Protein AF-A0A7S3CQJ9-F1 (afdb_monomer_lite)

Structure (mmCIF, N/CA/C/O backbone):
data_AF-A0A7S3CQJ9-F1
#
_entry.id   AF-A0A7S3CQJ9-F1
#
loop_
_atom_site.group_PDB
_atom_site.id
_atom_site.type_symbol
_atom_site.label_atom_id
_atom_site.label_alt_id
_atom_site.label_comp_id
_atom_site.label_asym_id
_atom_site.label_entity_id
_atom_site.label_seq_id
_atom_site.pdbx_PDB_ins_code
_atom_site.Cartn_x
_atom_site.Cartn_y
_atom_site.Cartn_z
_atom_site.occupancy
_atom_site.B_iso_or_equiv
_atom_site.auth_seq_id
_atom_site.auth_comp_id
_atom_site.auth_asym_id
_atom_site.auth_atom_id
_atom_site.pdbx_PDB_model_num
ATOM 1 N N . LEU A 1 1 ? -9.177 -58.853 -9.766 1.00 39.09 1 LEU A N 1
ATOM 2 C CA . LEU A 1 1 ? -8.709 -59.707 -10.882 1.00 39.09 1 LEU A CA 1
ATOM 3 C C . LEU A 1 1 ? -7.300 -59.225 -11.208 1.00 39.09 1 LEU A C 1
ATOM 5 O O . LEU A 1 1 ? -7.202 -58.125 -11.715 1.00 39.09 1 LEU A O 1
ATOM 9 N N . ALA A 1 2 ? -6.191 -59.852 -10.839 1.00 37.22 2 ALA A N 1
ATOM 10 C CA . ALA A 1 2 ? -5.912 -61.152 -10.242 1.00 37.22 2 ALA A CA 1
ATOM 11 C C . ALA A 1 2 ? -4.763 -60.995 -9.217 1.00 37.22 2 ALA A C 1
ATOM 13 O O . ALA A 1 2 ? -4.029 -60.011 -9.260 1.00 37.22 2 ALA A O 1
ATOM 14 N N . GLN A 1 3 ? -4.667 -61.937 -8.278 1.00 40.09 3 GLN A N 1
ATOM 15 C CA . GLN A 1 3 ? -3.580 -62.055 -7.303 1.00 40.09 3 GLN A CA 1
ATOM 16 C C . GLN A 1 3 ? -2.273 -62.418 -8.028 1.00 40.09 3 GLN A C 1
ATOM 18 O O . GLN A 1 3 ? -2.288 -63.311 -8.872 1.00 40.09 3 GLN A O 1
ATOM 23 N N . MET A 1 4 ? -1.173 -61.729 -7.712 1.00 39.00 4 MET A N 1
ATOM 24 C CA . MET A 1 4 ? 0.184 -62.132 -8.099 1.00 39.00 4 MET A CA 1
ATOM 25 C C . MET A 1 4 ? 0.877 -62.796 -6.906 1.00 39.00 4 MET A C 1
ATOM 27 O O . MET A 1 4 ? 0.751 -62.332 -5.773 1.00 39.00 4 MET A O 1
ATOM 31 N N . ASP A 1 5 ? 1.549 -63.900 -7.212 1.00 40.50 5 ASP A N 1
ATOM 32 C CA . ASP A 1 5 ? 2.279 -64.809 -6.327 1.00 40.50 5 ASP A CA 1
ATOM 33 C C . ASP A 1 5 ? 3.527 -64.129 -5.712 1.00 40.50 5 ASP A C 1
ATO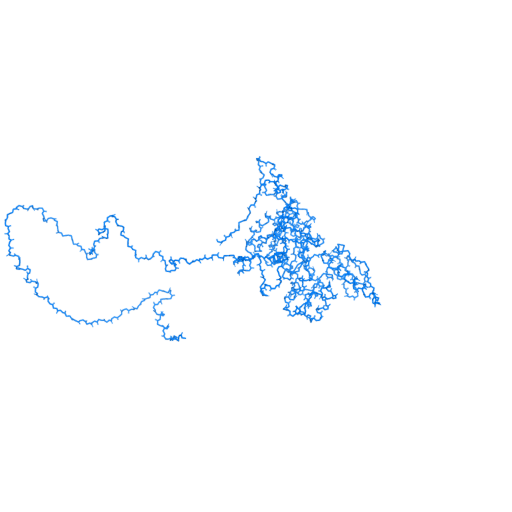M 35 O O . ASP A 1 5 ? 4.243 -63.455 -6.460 1.00 40.50 5 ASP A O 1
ATOM 39 N N . PRO A 1 6 ? 3.836 -64.274 -4.406 1.00 42.66 6 PRO A N 1
ATOM 40 C CA . PRO A 1 6 ? 4.959 -63.575 -3.764 1.00 42.66 6 PRO A CA 1
ATOM 41 C C . PRO A 1 6 ? 6.343 -64.184 -4.051 1.00 42.66 6 PRO A C 1
ATOM 43 O O . PRO A 1 6 ? 7.351 -63.527 -3.808 1.00 42.66 6 PRO A O 1
ATOM 46 N N . ASP A 1 7 ? 6.414 -65.402 -4.593 1.00 41.53 7 ASP A N 1
ATOM 47 C CA . ASP A 1 7 ? 7.659 -66.188 -4.672 1.00 41.53 7 ASP A CA 1
ATOM 48 C C . ASP A 1 7 ? 8.517 -65.916 -5.924 1.00 41.53 7 ASP A C 1
ATOM 50 O O . ASP A 1 7 ? 9.510 -66.595 -6.161 1.00 41.53 7 ASP A O 1
ATOM 54 N N . ARG A 1 8 ? 8.178 -64.907 -6.739 1.00 40.75 8 ARG A N 1
ATOM 55 C CA . ARG A 1 8 ? 8.947 -64.543 -7.951 1.00 40.75 8 ARG A CA 1
ATOM 56 C C . ARG A 1 8 ? 9.880 -63.341 -7.796 1.00 40.75 8 ARG A C 1
ATOM 58 O O . ARG A 1 8 ? 10.534 -62.966 -8.765 1.00 40.75 8 ARG A O 1
ATOM 65 N N . ALA A 1 9 ? 9.919 -62.724 -6.616 1.00 42.19 9 ALA A N 1
ATOM 66 C CA . ALA A 1 9 ? 10.703 -61.513 -6.370 1.00 42.19 9 ALA A CA 1
ATOM 67 C C . ALA A 1 9 ? 12.127 -61.780 -5.844 1.00 42.19 9 ALA A C 1
ATOM 69 O O . ALA A 1 9 ? 12.926 -60.852 -5.821 1.00 42.19 9 ALA A O 1
ATOM 70 N N . ALA A 1 10 ? 12.455 -63.012 -5.436 1.00 41.91 10 ALA A N 1
ATOM 71 C CA . ALA A 1 10 ? 13.732 -63.316 -4.781 1.00 41.91 10 ALA A CA 1
ATOM 72 C C . ALA A 1 10 ? 14.891 -63.647 -5.748 1.00 41.91 10 ALA A C 1
ATOM 74 O O . ALA A 1 10 ? 16.041 -63.427 -5.395 1.00 41.91 10 ALA A O 1
ATOM 75 N N . ASP A 1 11 ? 14.613 -64.091 -6.979 1.00 42.75 11 ASP A N 1
ATOM 76 C CA . ASP A 1 11 ? 15.654 -64.596 -7.901 1.00 42.75 11 ASP A CA 1
ATOM 77 C C . ASP A 1 11 ? 16.227 -63.529 -8.863 1.00 42.75 11 ASP A C 1
ATOM 79 O O . ASP A 1 11 ? 17.001 -63.850 -9.764 1.00 42.75 11 ASP A O 1
ATOM 83 N N . GLN A 1 12 ? 15.836 -62.254 -8.730 1.00 45.59 12 GLN A N 1
ATOM 84 C CA . GLN A 1 12 ? 16.296 -61.176 -9.627 1.00 45.59 12 GLN A CA 1
ATOM 85 C C . GLN A 1 12 ? 17.434 -60.318 -9.051 1.00 45.59 12 GLN A C 1
ATOM 87 O O . GLN A 1 12 ? 18.072 -59.594 -9.815 1.00 45.59 12 GLN A O 1
ATOM 92 N N . GLU A 1 13 ? 17.718 -60.405 -7.747 1.00 50.12 13 GLU A N 1
ATOM 93 C CA . GLU A 1 13 ? 18.765 -59.596 -7.099 1.00 50.12 13 GLU A CA 1
ATOM 94 C C . GLU A 1 13 ? 20.190 -60.149 -7.300 1.00 50.12 13 GLU A C 1
ATOM 96 O O . GLU A 1 13 ? 21.144 -59.395 -7.165 1.00 50.12 13 GLU A O 1
ATOM 101 N N . GLU A 1 14 ? 20.370 -61.416 -7.695 1.00 54.06 14 GLU A N 1
ATOM 102 C CA . GLU A 1 14 ? 21.711 -62.013 -7.884 1.00 54.06 14 GLU A CA 1
ATOM 103 C C . GLU A 1 14 ? 22.323 -61.783 -9.280 1.00 54.06 14 GLU A C 1
ATOM 105 O O . GLU A 1 14 ? 23.487 -62.098 -9.513 1.00 54.06 14 GLU A O 1
ATOM 110 N N . LEU A 1 15 ? 21.563 -61.221 -10.224 1.00 52.62 15 LEU A N 1
ATOM 111 C CA . LEU A 1 15 ? 22.006 -61.006 -11.609 1.00 52.62 15 LEU A CA 1
ATOM 112 C C . LEU A 1 15 ? 22.598 -59.614 -11.862 1.00 52.62 15 LEU A C 1
ATOM 114 O O . LEU A 1 15 ? 23.044 -59.348 -12.980 1.00 52.62 15 LEU A O 1
ATOM 118 N N . TYR A 1 16 ? 22.590 -58.733 -10.861 1.00 68.94 16 TYR A N 1
ATOM 119 C CA . TYR A 1 16 ? 23.065 -57.357 -10.974 1.00 68.94 16 TYR A CA 1
ATOM 120 C C . TYR A 1 16 ? 23.953 -56.985 -9.782 1.00 68.94 16 TYR A C 1
ATOM 122 O O . TYR A 1 16 ? 23.654 -57.350 -8.649 1.00 68.94 16 TYR A O 1
ATOM 130 N N . ASP A 1 17 ? 25.043 -56.255 -10.025 1.00 76.31 17 ASP A N 1
ATOM 131 C CA . ASP A 1 17 ? 25.886 -55.725 -8.944 1.00 76.31 17 ASP A CA 1
ATOM 132 C C . ASP A 1 17 ? 25.246 -54.509 -8.232 1.00 76.31 17 ASP A C 1
ATOM 134 O O . ASP A 1 17 ? 24.238 -53.956 -8.679 1.00 76.31 17 ASP A O 1
ATOM 138 N N . GLU A 1 18 ? 25.850 -54.040 -7.129 1.00 65.94 18 GLU A N 1
ATOM 139 C CA . GLU A 1 18 ? 25.373 -52.882 -6.340 1.00 65.94 18 GLU A CA 1
ATOM 140 C C . GLU A 1 18 ? 25.358 -51.543 -7.116 1.00 65.94 18 GLU A C 1
ATOM 142 O O . GLU A 1 18 ? 24.870 -50.531 -6.605 1.00 65.94 18 GLU A O 1
ATOM 147 N N . PHE A 1 19 ? 25.868 -51.520 -8.352 1.00 61.59 19 PHE A N 1
ATOM 148 C CA . PHE A 1 19 ? 25.845 -50.369 -9.255 1.00 61.59 19 PHE A CA 1
ATOM 149 C C . PHE A 1 19 ? 24.906 -50.567 -10.461 1.00 61.59 19 PHE A C 1
ATOM 151 O O . PHE A 1 19 ? 24.780 -49.656 -11.281 1.00 61.59 19 PHE A O 1
ATOM 158 N N . GLY A 1 20 ? 24.190 -51.696 -10.538 1.00 64.81 20 GLY A N 1
ATOM 159 C CA . GLY A 1 20 ? 23.154 -51.966 -11.535 1.00 64.81 20 GLY A CA 1
ATOM 160 C C . GLY A 1 20 ? 23.657 -52.556 -12.855 1.00 64.81 20 GLY A C 1
ATOM 161 O O . GLY A 1 20 ? 22.924 -52.514 -13.845 1.00 64.81 20 GLY A O 1
ATOM 162 N N . ASN A 1 21 ? 24.871 -53.112 -12.898 1.00 62.88 21 ASN A N 1
ATOM 163 C CA . ASN A 1 21 ? 25.383 -53.800 -14.086 1.00 62.88 21 ASN A CA 1
ATOM 164 C C . ASN A 1 21 ? 25.000 -55.283 -14.077 1.00 62.88 21 ASN A C 1
ATOM 166 O O . ASN A 1 21 ? 25.116 -55.947 -13.051 1.00 62.88 21 ASN A O 1
ATOM 170 N N . TYR A 1 22 ? 24.572 -55.804 -15.229 1.00 65.56 22 TYR A N 1
ATOM 171 C CA . TYR A 1 22 ? 24.151 -57.199 -15.387 1.00 65.56 22 TYR A CA 1
ATOM 172 C C . TYR A 1 22 ? 25.355 -58.152 -15.433 1.00 65.56 22 TYR A C 1
ATOM 174 O O . TYR A 1 22 ? 26.222 -57.998 -16.292 1.00 65.56 22 TYR A O 1
ATOM 182 N N . LEU A 1 23 ? 25.393 -59.142 -14.537 1.00 65.94 23 LEU A N 1
ATOM 183 C CA . LEU A 1 23 ? 26.509 -60.083 -14.374 1.00 65.94 23 LEU A CA 1
ATOM 184 C C . LEU A 1 23 ? 26.365 -61.375 -15.204 1.00 65.94 23 LEU A C 1
ATOM 186 O O . LEU A 1 23 ? 27.378 -61.978 -15.543 1.00 65.94 23 LEU A O 1
ATOM 190 N N . GLY A 1 24 ? 25.146 -61.756 -15.610 1.00 62.22 24 GLY A N 1
ATOM 191 C CA . GLY A 1 24 ? 24.875 -62.973 -16.396 1.00 62.22 24 GLY A CA 1
ATOM 192 C C . GLY A 1 24 ? 25.154 -64.295 -15.642 1.00 62.22 24 GLY A C 1
ATOM 193 O O . GLY A 1 24 ? 25.889 -64.306 -14.660 1.00 62.22 24 GLY A O 1
ATOM 194 N N . PRO A 1 25 ? 24.544 -65.429 -16.042 1.00 58.00 25 PRO A N 1
ATOM 195 C CA . PRO A 1 25 ? 24.735 -66.704 -15.348 1.00 58.00 25 PRO A CA 1
ATOM 196 C C . PRO A 1 25 ? 26.022 -67.432 -15.782 1.00 58.00 25 PRO A C 1
ATOM 198 O O . PRO A 1 25 ? 26.303 -67.554 -16.977 1.00 58.00 25 PRO A O 1
ATOM 201 N N . ASP A 1 26 ? 26.763 -67.975 -14.811 1.00 41.94 26 ASP A N 1
ATOM 202 C CA . ASP A 1 26 ? 27.968 -68.784 -15.032 1.00 41.94 26 ASP A CA 1
ATOM 203 C C . ASP A 1 26 ? 27.648 -70.099 -15.769 1.00 41.94 26 ASP A C 1
ATOM 205 O O . ASP A 1 26 ? 26.880 -70.941 -15.298 1.00 41.94 26 ASP A O 1
ATOM 209 N N . LEU A 1 27 ? 28.284 -70.315 -16.923 1.00 37.66 27 LEU A N 1
ATOM 210 C CA . LEU A 1 27 ? 28.199 -71.570 -17.671 1.00 37.66 27 LEU A CA 1
ATOM 211 C C . LEU A 1 27 ? 29.148 -72.616 -17.068 1.00 37.66 27 LEU A C 1
ATOM 213 O O . LEU A 1 27 ? 30.347 -72.618 -17.349 1.00 37.66 27 LEU A O 1
ATOM 217 N N . GLN A 1 28 ? 28.602 -73.549 -16.283 1.00 31.44 28 GLN A N 1
ATOM 218 C CA . GLN A 1 28 ? 29.256 -74.820 -15.960 1.00 31.44 28 GLN A CA 1
ATOM 219 C C . GLN A 1 28 ? 28.526 -76.000 -16.619 1.00 31.44 28 GLN A C 1
ATOM 221 O O . GLN A 1 28 ? 27.371 -76.279 -16.318 1.00 31.44 28 GLN A O 1
ATOM 226 N N . ASN A 1 29 ? 29.273 -76.694 -17.484 1.00 31.33 29 ASN A N 1
ATOM 227 C CA . ASN A 1 29 ? 29.233 -78.122 -17.815 1.00 31.33 29 ASN A CA 1
ATOM 228 C C . ASN A 1 29 ? 27.873 -78.813 -18.018 1.00 31.33 29 ASN A C 1
ATOM 230 O O . ASN A 1 29 ? 27.245 -79.247 -17.054 1.00 31.33 29 ASN A O 1
ATOM 234 N N . GLN A 1 30 ? 27.566 -79.136 -19.280 1.00 28.14 30 GLN A N 1
ATOM 235 C CA . GLN A 1 30 ? 27.134 -80.490 -19.654 1.00 28.14 30 GLN A CA 1
ATOM 236 C C . GLN A 1 30 ? 27.368 -80.749 -21.151 1.00 28.14 30 GLN A C 1
ATOM 238 O O . GLN A 1 30 ? 26.706 -80.188 -22.021 1.00 28.14 30 GLN A O 1
ATOM 243 N N . GLU A 1 31 ? 28.374 -81.583 -21.404 1.00 28.92 31 GLU A N 1
ATOM 244 C CA . GLU A 1 31 ? 28.661 -82.273 -22.658 1.00 28.92 31 GLU A CA 1
ATOM 245 C C . GLU A 1 31 ? 27.672 -83.440 -22.910 1.00 28.92 31 GLU A C 1
ATOM 247 O O . GLU A 1 31 ? 27.036 -83.936 -21.982 1.00 28.92 31 GLU A O 1
ATOM 252 N N . GLU A 1 32 ? 27.669 -83.897 -24.173 1.00 30.05 32 GLU A N 1
ATOM 253 C CA . GLU A 1 32 ? 27.358 -85.251 -24.690 1.00 30.05 32 GLU A CA 1
ATOM 254 C C . GLU A 1 32 ? 25.920 -85.672 -25.081 1.00 30.05 32 GLU A C 1
ATOM 256 O O . GLU A 1 32 ? 25.092 -86.042 -24.253 1.00 30.05 32 GLU A O 1
ATOM 261 N N . ALA A 1 33 ? 25.693 -85.743 -26.408 1.00 29.58 33 ALA A N 1
ATOM 262 C CA . ALA A 1 33 ? 25.464 -86.978 -27.206 1.00 29.58 33 ALA A CA 1
ATOM 263 C C . ALA A 1 33 ? 25.438 -86.595 -28.722 1.00 29.58 33 ALA A C 1
ATOM 265 O O . ALA A 1 33 ? 24.600 -85.787 -29.112 1.00 29.58 33 ALA A O 1
ATOM 266 N N . ALA A 1 34 ? 26.433 -86.901 -29.582 1.00 30.14 34 ALA A N 1
ATOM 267 C CA . ALA A 1 34 ? 26.744 -88.178 -30.282 1.00 30.14 34 ALA A CA 1
ATOM 268 C C . ALA A 1 34 ? 25.507 -88.786 -31.002 1.00 30.14 34 ALA A C 1
ATOM 270 O O . ALA A 1 34 ? 24.477 -88.935 -30.359 1.00 30.14 34 ALA A O 1
ATOM 271 N N . GLU A 1 35 ? 25.442 -89.164 -32.292 1.00 32.22 35 GLU A N 1
ATOM 272 C CA . GLU A 1 35 ? 26.402 -89.667 -33.299 1.00 32.22 35 GLU A CA 1
ATOM 273 C C . GLU A 1 35 ? 25.700 -89.740 -34.693 1.00 32.22 35 GLU A C 1
ATOM 275 O O . GLU A 1 35 ? 24.493 -89.990 -34.756 1.00 32.22 35 GLU A O 1
ATOM 280 N N . SER A 1 36 ? 26.424 -89.593 -35.814 1.00 28.19 36 SER A N 1
ATOM 281 C CA . SER A 1 36 ? 26.600 -90.657 -36.839 1.00 28.19 36 SER A CA 1
ATOM 282 C C . SER A 1 36 ? 27.366 -90.171 -38.083 1.00 28.19 36 SER A C 1
ATOM 284 O O . SER A 1 36 ? 26.932 -89.280 -38.811 1.00 28.19 36 SER A O 1
ATOM 286 N N . ASP A 1 37 ? 28.510 -90.824 -38.295 1.00 31.14 37 ASP A N 1
ATOM 287 C CA . ASP A 1 37 ? 29.324 -90.873 -39.508 1.00 31.14 37 ASP A CA 1
ATOM 288 C C . ASP A 1 37 ? 28.662 -91.734 -40.597 1.00 31.14 37 ASP A C 1
ATOM 290 O O . ASP A 1 37 ? 28.264 -92.872 -40.333 1.00 31.14 37 ASP A O 1
ATOM 294 N N . SER A 1 38 ? 28.672 -91.263 -41.844 1.00 30.02 38 SER A N 1
ATOM 295 C CA . SER A 1 38 ? 28.872 -92.135 -43.005 1.00 30.02 38 SER A CA 1
ATOM 296 C C . SER A 1 38 ? 29.517 -91.355 -44.156 1.00 30.02 38 SER A C 1
ATOM 298 O O . SER A 1 38 ? 29.133 -90.226 -44.451 1.00 30.02 38 SER A O 1
ATOM 300 N N . ASP A 1 39 ? 30.482 -92.002 -44.815 1.00 32.22 39 ASP A N 1
ATOM 301 C CA . ASP A 1 39 ? 30.936 -91.743 -46.193 1.00 32.22 39 ASP A CA 1
ATOM 302 C C . ASP A 1 39 ? 32.249 -90.952 -46.398 1.00 32.22 39 ASP A C 1
ATOM 304 O O . ASP A 1 39 ? 32.494 -90.379 -47.462 1.00 32.22 39 ASP A O 1
ATOM 308 N N . GLN A 1 40 ? 33.181 -91.034 -45.440 1.00 36.25 40 GLN A N 1
ATOM 309 C CA . GLN A 1 40 ? 34.622 -90.939 -45.727 1.00 36.25 40 GLN A CA 1
ATOM 310 C C . GLN A 1 40 ? 35.163 -92.313 -46.161 1.00 36.25 40 GLN A C 1
ATOM 312 O O . GLN A 1 40 ? 35.706 -93.035 -45.339 1.00 36.25 40 GLN A O 1
ATOM 317 N N . GLU A 1 41 ? 35.022 -92.678 -47.440 1.00 36.84 41 GLU A N 1
ATOM 318 C CA . GLU A 1 41 ? 35.942 -93.639 -48.096 1.00 36.84 41 GLU A CA 1
ATOM 319 C C . GLU A 1 41 ? 35.886 -93.655 -49.643 1.00 36.84 41 GLU A C 1
ATOM 321 O O . GLU A 1 41 ? 36.755 -94.257 -50.269 1.00 36.84 41 GLU A O 1
ATOM 326 N N . ASP A 1 42 ? 34.978 -92.917 -50.300 1.00 39.41 42 ASP A N 1
ATOM 327 C CA . ASP A 1 42 ? 34.822 -93.003 -51.770 1.00 39.41 42 ASP A CA 1
ATOM 328 C C . ASP A 1 42 ? 35.464 -91.873 -52.602 1.00 39.41 42 ASP A C 1
ATOM 330 O O . ASP A 1 42 ? 35.455 -91.939 -53.834 1.00 39.41 42 ASP A O 1
ATOM 334 N N . LEU A 1 43 ? 36.072 -90.847 -51.989 1.00 38.25 43 LEU A N 1
ATOM 335 C CA . LEU A 1 43 ? 36.590 -89.692 -52.749 1.00 38.25 43 LEU A CA 1
ATOM 336 C C . LEU A 1 43 ? 38.119 -89.603 -52.884 1.00 38.25 43 LEU A C 1
ATOM 338 O O . LEU A 1 43 ? 38.606 -88.865 -53.742 1.00 38.25 43 LEU A O 1
ATOM 342 N N . GLU A 1 44 ? 38.895 -90.369 -52.111 1.00 40.88 44 GLU A N 1
ATOM 343 C CA . GLU A 1 44 ? 40.367 -90.374 -52.233 1.00 40.88 44 GLU A CA 1
ATOM 344 C C . GLU A 1 44 ? 40.894 -91.305 -53.344 1.00 40.88 44 GLU A C 1
ATOM 346 O O . GLU A 1 44 ? 42.057 -91.208 -53.745 1.00 40.88 44 GLU A O 1
ATOM 351 N N . SER A 1 45 ? 40.034 -92.147 -53.924 1.00 41.56 45 SER A N 1
ATOM 352 C CA . SER A 1 45 ? 40.357 -93.041 -55.046 1.00 41.56 45 SER A CA 1
ATOM 353 C C . SER A 1 45 ? 39.946 -92.478 -56.419 1.00 41.56 45 SER A C 1
ATOM 355 O O . SER A 1 45 ? 40.611 -92.760 -57.416 1.00 41.56 45 SER A O 1
ATOM 357 N N . GLN A 1 46 ? 38.940 -91.597 -56.498 1.00 39.34 46 GLN A N 1
ATOM 358 C CA . GLN A 1 46 ? 38.413 -91.079 -57.776 1.00 39.34 46 GLN A CA 1
ATOM 359 C C . GLN A 1 46 ? 39.193 -89.890 -58.372 1.00 39.34 46 GLN A C 1
ATOM 361 O O . GLN A 1 46 ? 39.069 -89.590 -59.562 1.00 39.34 46 GLN A O 1
ATOM 366 N N . ILE A 1 47 ? 40.060 -89.240 -57.590 1.00 39.78 47 ILE A N 1
ATOM 367 C CA . ILE A 1 47 ? 40.890 -88.113 -58.061 1.00 39.78 47 ILE A CA 1
ATOM 368 C C . ILE A 1 47 ? 42.209 -88.604 -58.703 1.00 39.78 47 ILE A C 1
ATOM 370 O O . ILE A 1 47 ? 42.894 -87.848 -59.394 1.00 39.78 47 ILE A O 1
ATOM 374 N N . ARG A 1 48 ? 42.563 -89.892 -58.551 1.00 40.66 48 ARG A N 1
ATOM 375 C CA . ARG A 1 48 ? 43.803 -90.471 -59.109 1.00 40.66 48 ARG A CA 1
ATOM 376 C C . ARG A 1 48 ? 43.669 -91.141 -60.483 1.00 40.66 48 ARG A C 1
ATOM 378 O O . ARG A 1 48 ? 44.704 -91.419 -61.080 1.00 40.66 48 ARG A O 1
ATOM 385 N N . GLU A 1 49 ? 42.466 -91.319 -61.035 1.00 41.59 49 GLU A N 1
ATOM 386 C CA . GLU A 1 49 ? 42.278 -92.006 -62.335 1.00 41.59 49 GLU A CA 1
ATOM 387 C C . GLU A 1 49 ? 41.642 -91.171 -63.459 1.00 41.59 49 GLU A C 1
ATOM 389 O O . GLU A 1 49 ? 41.663 -91.582 -64.616 1.00 41.59 49 GLU A O 1
ATOM 394 N N . SER A 1 50 ? 41.176 -89.951 -63.195 1.00 34.97 50 SER A N 1
ATOM 395 C CA . SER A 1 50 ? 40.648 -89.052 -64.241 1.00 34.97 50 SER A CA 1
ATOM 396 C C . SER A 1 50 ? 41.705 -88.102 -64.831 1.00 34.97 50 SER A C 1
ATOM 398 O O . SER A 1 50 ? 41.390 -87.243 -65.649 1.00 34.97 50 SER A O 1
ATOM 400 N N . ASN A 1 51 ? 42.982 -88.306 -64.484 1.00 35.34 51 ASN A N 1
ATOM 401 C CA . ASN A 1 51 ? 44.145 -87.583 -65.020 1.00 35.34 51 ASN A CA 1
ATOM 402 C C . ASN A 1 51 ? 44.803 -88.298 -66.220 1.00 35.34 51 ASN A C 1
ATOM 404 O O . ASN A 1 51 ? 46.011 -88.205 -66.438 1.00 35.34 51 ASN A O 1
ATOM 408 N N . ALA A 1 52 ? 44.019 -89.042 -67.003 1.00 41.94 52 ALA A N 1
ATOM 409 C CA . ALA A 1 52 ? 44.533 -89.806 -68.135 1.00 41.94 52 ALA A CA 1
ATOM 410 C C . ALA A 1 52 ? 43.567 -89.847 -69.325 1.00 41.94 52 ALA A C 1
ATOM 412 O O . ALA A 1 52 ? 43.269 -90.924 -69.828 1.00 41.94 52 ALA A O 1
ATOM 413 N N . GLN A 1 53 ? 43.098 -88.697 -69.823 1.00 34.75 53 GLN A N 1
ATOM 414 C CA . GLN A 1 53 ? 42.676 -88.601 -71.225 1.00 34.75 53 GLN A CA 1
ATOM 415 C C . GLN A 1 53 ? 42.559 -87.151 -71.711 1.00 34.75 53 GLN A C 1
ATOM 417 O O . GLN A 1 53 ? 41.932 -86.314 -71.078 1.00 34.75 53 GLN A O 1
ATOM 422 N N . MET A 1 54 ? 43.140 -86.920 -72.891 1.00 32.50 54 MET A N 1
ATOM 423 C CA . MET A 1 54 ? 43.199 -85.681 -73.680 1.00 32.50 54 MET A CA 1
ATOM 424 C C . MET A 1 54 ? 44.327 -84.703 -73.332 1.00 32.50 54 MET A C 1
ATOM 426 O O . MET A 1 54 ? 44.137 -83.618 -72.798 1.00 32.50 54 MET A O 1
ATOM 430 N N . VAL A 1 55 ? 45.517 -85.090 -73.792 1.00 34.09 55 VAL A N 1
ATOM 431 C CA . VAL A 1 55 ? 46.541 -84.169 -74.291 1.00 34.09 55 VAL A CA 1
ATOM 432 C C . VAL A 1 55 ? 46.230 -83.883 -75.767 1.00 34.09 55 VAL A C 1
ATOM 434 O O . VAL A 1 55 ? 46.415 -84.782 -76.591 1.00 34.09 55 VAL A O 1
ATOM 437 N N . PRO A 1 56 ? 45.817 -82.666 -76.155 1.00 37.09 56 PRO A N 1
ATOM 438 C CA . PRO A 1 56 ? 46.135 -82.136 -77.468 1.00 37.09 56 PRO A CA 1
ATOM 439 C C . PRO A 1 56 ? 47.529 -81.518 -77.391 1.00 37.09 56 PRO A C 1
ATOM 441 O O . PRO A 1 56 ? 47.765 -80.523 -76.707 1.00 37.09 56 PRO A O 1
ATOM 444 N N . ARG A 1 57 ? 48.468 -82.173 -78.070 1.00 36.94 57 ARG A N 1
ATOM 445 C CA . ARG A 1 57 ? 49.763 -81.602 -78.419 1.00 36.94 57 ARG A CA 1
ATOM 446 C C . ARG A 1 57 ? 49.534 -80.465 -79.417 1.00 36.94 57 ARG A C 1
ATOM 448 O O . ARG A 1 57 ? 48.721 -80.609 -80.325 1.00 36.94 57 ARG A O 1
ATOM 455 N N . ASP A 1 58 ? 50.341 -79.424 -79.244 1.00 37.19 58 ASP A N 1
ATOM 456 C CA . ASP A 1 58 ? 50.688 -78.385 -80.216 1.00 37.19 58 ASP A CA 1
ATOM 457 C C . ASP A 1 58 ? 49.743 -77.172 -80.292 1.00 37.19 58 ASP A C 1
ATOM 459 O O . ASP A 1 58 ? 48.764 -77.163 -81.029 1.00 37.19 58 ASP A O 1
ATOM 463 N N . GLN A 1 59 ? 50.101 -76.093 -79.584 1.00 36.50 59 GLN A N 1
ATOM 464 C CA . GLN A 1 59 ? 50.690 -74.885 -80.195 1.00 36.50 59 GLN A CA 1
ATOM 465 C C . GLN A 1 59 ? 50.952 -73.805 -79.123 1.00 36.50 59 GLN A C 1
ATOM 467 O O . GLN A 1 59 ? 50.042 -73.343 -78.445 1.00 36.50 59 GLN A O 1
ATOM 472 N N . GLU A 1 60 ? 52.239 -73.480 -78.963 1.00 50.50 60 GLU A N 1
ATOM 473 C CA . GLU A 1 60 ? 52.836 -72.238 -78.436 1.00 50.50 60 GLU A CA 1
ATOM 474 C C . GLU A 1 60 ? 52.050 -71.445 -77.372 1.00 50.50 60 GLU A C 1
ATOM 476 O O . GLU A 1 60 ? 51.247 -70.574 -77.692 1.00 50.50 60 GLU A O 1
ATOM 481 N N . MET A 1 61 ? 52.367 -71.659 -76.087 1.00 37.31 61 MET A N 1
ATOM 482 C CA . MET A 1 61 ? 51.894 -70.801 -74.992 1.00 37.31 61 MET A CA 1
ATOM 483 C C . MET A 1 61 ? 53.026 -70.440 -74.015 1.00 37.31 61 MET A C 1
ATOM 485 O O . MET A 1 61 ? 53.522 -71.278 -73.268 1.00 37.31 61 MET A O 1
ATOM 489 N N . ASN A 1 62 ? 53.399 -69.158 -74.085 1.00 39.06 62 ASN A N 1
ATOM 490 C CA . ASN A 1 62 ? 54.145 -68.293 -73.162 1.00 39.06 62 ASN A CA 1
ATOM 491 C C . ASN A 1 62 ? 54.662 -68.891 -71.833 1.00 39.06 62 ASN A C 1
ATOM 493 O O . ASN A 1 62 ? 53.893 -69.170 -70.914 1.00 39.06 62 ASN A O 1
ATOM 497 N N . GLU A 1 63 ? 55.989 -68.863 -71.656 1.00 42.03 63 GLU A N 1
ATOM 498 C CA . GLU A 1 63 ? 56.726 -69.109 -70.397 1.00 42.03 63 GLU A CA 1
ATOM 499 C C . GLU A 1 63 ? 56.420 -68.108 -69.251 1.00 42.03 63 GLU A C 1
ATOM 501 O O . GLU A 1 63 ? 57.055 -68.142 -68.197 1.00 42.03 63 GLU A O 1
ATOM 506 N N . GLU A 1 64 ? 55.435 -67.217 -69.398 1.00 43.75 64 GLU A N 1
ATOM 507 C CA . GLU A 1 64 ? 55.150 -66.142 -68.436 1.00 43.75 64 GLU A CA 1
ATOM 508 C C . GLU A 1 64 ? 54.071 -66.501 -67.385 1.00 43.75 64 GLU A C 1
ATOM 510 O O . GLU A 1 64 ? 53.901 -65.790 -66.395 1.00 43.75 64 GLU A O 1
ATOM 515 N N . TYR A 1 65 ? 53.371 -67.636 -67.533 1.00 44.47 65 TYR A N 1
ATOM 516 C CA . TYR A 1 65 ? 52.200 -67.982 -66.702 1.00 44.47 65 TYR A CA 1
ATOM 517 C C . TYR A 1 65 ? 52.521 -68.604 -65.320 1.00 44.47 65 TYR A C 1
ATOM 519 O O . TYR A 1 65 ? 51.647 -68.669 -64.460 1.00 44.47 65 TYR A O 1
ATOM 527 N N . TYR A 1 66 ? 53.767 -69.015 -65.042 1.00 44.44 66 TYR A N 1
ATOM 528 C CA . TYR A 1 66 ? 54.136 -69.690 -63.777 1.00 44.44 66 TYR A CA 1
ATOM 529 C C . TYR A 1 66 ? 54.679 -68.773 -62.660 1.00 44.44 66 TYR A C 1
ATOM 531 O O . TYR A 1 66 ? 55.070 -69.269 -61.604 1.00 44.44 66 TYR A O 1
ATOM 539 N N . ARG A 1 67 ? 54.699 -67.439 -62.829 1.00 46.00 67 ARG A N 1
ATOM 540 C CA . ARG A 1 67 ? 55.247 -66.512 -61.807 1.00 46.00 67 ARG A CA 1
ATOM 541 C C . ARG A 1 67 ? 54.230 -65.815 -60.897 1.00 46.00 67 ARG A C 1
ATOM 543 O O . ARG A 1 67 ? 54.646 -65.086 -59.999 1.00 46.00 67 ARG A O 1
ATOM 550 N N . ARG A 1 68 ? 52.923 -66.037 -61.054 1.00 51.34 68 ARG A N 1
ATOM 551 C CA . ARG A 1 68 ? 51.906 -65.490 -60.137 1.00 51.34 68 ARG A CA 1
ATOM 552 C C . ARG A 1 68 ? 50.997 -66.591 -59.611 1.00 51.34 68 ARG A C 1
ATOM 554 O O . ARG A 1 68 ? 50.029 -66.962 -60.258 1.00 51.34 68 ARG A O 1
ATOM 561 N N . GLY A 1 69 ? 51.287 -67.080 -58.410 1.00 50.75 69 GLY A N 1
ATOM 562 C CA . GLY A 1 69 ? 50.361 -67.956 -57.699 1.00 50.75 69 GLY A CA 1
ATOM 563 C C . GLY A 1 69 ? 50.895 -68.470 -56.367 1.00 50.75 69 GLY A C 1
ATOM 564 O O . GLY A 1 69 ? 51.599 -69.475 -56.358 1.00 50.75 69 GLY A O 1
ATOM 565 N N . ARG A 1 70 ? 50.531 -67.778 -55.273 1.00 51.03 70 ARG A N 1
ATOM 566 C CA . ARG A 1 70 ? 50.157 -68.278 -53.923 1.00 51.03 70 ARG A CA 1
ATOM 567 C C . ARG A 1 70 ? 50.427 -67.200 -52.868 1.00 51.03 70 ARG A C 1
ATOM 569 O O . ARG A 1 70 ? 51.457 -67.209 -52.204 1.00 51.03 70 ARG A O 1
ATOM 576 N N . GLN A 1 71 ? 49.481 -66.283 -52.703 1.00 65.88 71 GLN A N 1
ATOM 577 C CA . GLN A 1 71 ? 49.364 -65.510 -51.469 1.00 65.88 71 GLN A CA 1
ATOM 578 C C . GLN A 1 71 ? 48.340 -66.244 -50.592 1.00 65.88 71 GLN A C 1
ATOM 580 O O . GLN A 1 71 ? 47.228 -66.502 -51.046 1.00 65.88 71 GLN A O 1
ATOM 585 N N . VAL A 1 72 ? 48.747 -66.686 -49.400 1.00 76.62 72 VAL A N 1
ATOM 586 C CA . VAL A 1 72 ? 47.874 -67.390 -48.444 1.00 76.62 72 VAL A CA 1
ATOM 587 C C . VAL A 1 72 ? 47.125 -66.338 -47.627 1.00 76.62 72 VAL A C 1
ATOM 589 O O . VAL A 1 72 ? 47.765 -65.451 -47.069 1.00 76.62 72 VAL A O 1
ATOM 592 N N . VAL A 1 73 ? 45.794 -66.426 -47.576 1.00 74.06 73 VAL A N 1
ATOM 593 C CA . VAL A 1 73 ? 44.941 -65.567 -46.734 1.00 74.06 73 VAL A CA 1
ATOM 594 C C . VAL A 1 73 ? 44.685 -66.295 -45.414 1.00 74.06 73 VAL A C 1
ATOM 596 O O . VAL A 1 73 ? 44.360 -67.485 -45.426 1.00 74.06 73 VAL A O 1
ATOM 599 N N . LEU A 1 74 ? 44.879 -65.608 -44.286 1.00 86.00 74 LEU A N 1
ATOM 600 C CA . LEU A 1 74 ? 44.606 -66.151 -42.952 1.00 86.00 74 LEU A CA 1
ATOM 601 C C . LEU A 1 74 ? 43.092 -66.307 -42.739 1.00 86.00 74 LEU A C 1
ATOM 603 O O . LEU A 1 74 ? 42.300 -65.631 -43.386 1.00 86.00 74 LEU A O 1
ATOM 607 N N . ASN A 1 75 ? 42.668 -67.201 -41.839 1.00 81.38 75 ASN A N 1
ATOM 608 C CA . ASN A 1 75 ? 41.235 -67.453 -41.623 1.00 81.38 75 ASN A CA 1
ATOM 609 C C . ASN A 1 75 ? 40.489 -66.235 -41.040 1.00 81.38 75 ASN A C 1
ATOM 611 O O . ASN A 1 75 ? 39.312 -66.060 -41.331 1.00 81.38 75 ASN A O 1
ATOM 615 N N . GLU A 1 76 ? 41.175 -65.402 -40.254 1.00 83.12 76 GLU A N 1
ATOM 616 C CA . GLU A 1 76 ? 40.637 -64.159 -39.675 1.00 83.12 76 GLU A CA 1
ATOM 617 C C . GLU A 1 76 ? 40.427 -63.070 -40.741 1.00 83.12 76 GLU A C 1
ATOM 619 O O . GLU A 1 76 ? 39.450 -62.334 -40.681 1.00 83.12 76 GLU A O 1
ATOM 624 N N . ASP A 1 77 ? 41.278 -63.047 -41.773 1.00 80.31 77 ASP A N 1
ATOM 625 C CA . ASP A 1 77 ? 41.224 -62.093 -42.893 1.00 80.31 77 ASP A CA 1
ATOM 626 C C . ASP A 1 77 ? 40.412 -62.626 -44.084 1.00 80.31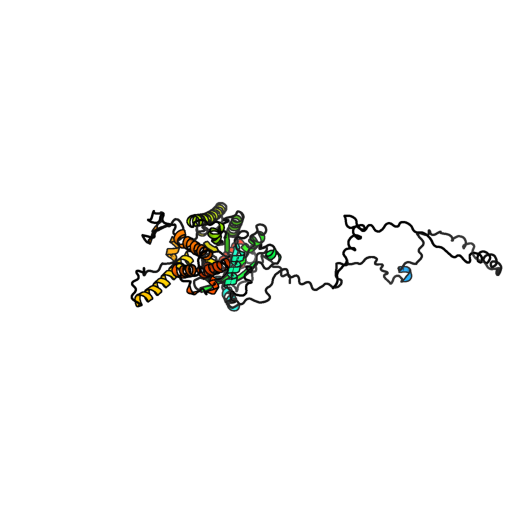 77 ASP A C 1
ATOM 628 O O . ASP A 1 77 ? 40.447 -62.091 -45.199 1.00 80.31 77 ASP A O 1
ATOM 632 N N . LYS A 1 78 ? 39.722 -63.752 -43.890 1.00 83.38 78 LYS A N 1
ATOM 633 C CA . LYS A 1 78 ? 38.959 -64.393 -44.948 1.00 83.38 78 LYS A CA 1
ATOM 634 C C . LYS A 1 78 ? 37.640 -63.652 -45.130 1.00 83.38 78 LYS A C 1
ATOM 636 O O . LYS A 1 78 ? 36.638 -63.969 -44.499 1.00 83.38 78 LYS A O 1
ATOM 641 N N . ASN A 1 79 ? 37.630 -62.699 -46.054 1.00 77.62 79 ASN A N 1
ATOM 642 C CA . ASN A 1 79 ? 36.398 -62.060 -46.508 1.00 77.62 79 ASN A CA 1
ATOM 643 C C . ASN A 1 79 ? 35.561 -63.070 -47.300 1.00 77.62 79 ASN A C 1
ATOM 645 O O . ASN A 1 79 ? 35.851 -63.387 -48.453 1.00 77.62 79 ASN A O 1
ATOM 649 N N . TYR A 1 80 ? 34.529 -63.610 -46.652 1.00 82.50 80 TYR A N 1
ATOM 650 C CA . TYR A 1 80 ? 33.603 -64.569 -47.261 1.00 82.50 80 TYR A CA 1
ATOM 651 C C . TYR A 1 80 ? 32.646 -63.915 -48.261 1.00 82.50 80 TYR A C 1
ATOM 653 O O . TYR A 1 80 ? 32.157 -64.590 -49.167 1.00 82.50 80 TYR A O 1
ATOM 661 N N . TYR A 1 81 ? 32.400 -62.612 -48.112 1.00 83.94 81 TYR A N 1
ATOM 662 C CA . TYR A 1 81 ? 31.472 -61.849 -48.936 1.00 83.94 81 TYR A CA 1
ATOM 663 C C . TYR A 1 81 ? 32.147 -60.582 -49.478 1.00 83.94 81 TYR A C 1
ATOM 665 O O . TYR A 1 81 ? 32.978 -60.000 -48.779 1.00 83.94 81 TYR A O 1
ATOM 673 N N . PRO A 1 82 ? 31.829 -60.171 -50.720 1.00 83.12 82 PRO A N 1
ATOM 674 C CA . PRO A 1 82 ? 32.291 -58.903 -51.273 1.00 83.12 82 PRO A CA 1
ATOM 675 C C . PRO A 1 82 ? 31.666 -57.718 -50.526 1.00 83.12 82 PRO A C 1
ATOM 677 O O . PRO A 1 82 ? 30.539 -57.817 -50.036 1.00 83.12 82 PRO A O 1
ATOM 680 N N . ASP A 1 83 ? 32.379 -56.592 -50.483 1.00 82.00 83 ASP A N 1
ATOM 681 C CA . ASP A 1 83 ? 31.900 -55.365 -49.844 1.00 82.00 83 ASP A CA 1
ATOM 682 C C . ASP A 1 83 ? 30.603 -54.860 -50.494 1.00 82.00 83 ASP A C 1
ATOM 684 O O . ASP A 1 83 ? 30.388 -55.013 -51.701 1.00 82.00 83 ASP A O 1
ATOM 688 N N . ALA A 1 84 ? 29.736 -54.219 -49.705 1.00 81.50 84 ALA A N 1
ATOM 689 C CA . ALA A 1 84 ? 28.429 -53.752 -50.173 1.00 81.50 84 ALA A CA 1
ATOM 690 C C . ALA A 1 84 ? 28.535 -52.801 -51.386 1.00 81.50 84 ALA A C 1
ATOM 692 O O . ALA A 1 84 ? 27.727 -52.881 -52.312 1.00 81.50 84 ALA A O 1
ATOM 693 N N . GLU A 1 85 ? 29.577 -51.967 -51.438 1.00 81.19 85 GLU A N 1
ATOM 694 C CA . GLU A 1 85 ? 29.860 -51.072 -52.569 1.00 81.19 85 GLU A CA 1
ATOM 695 C C . GLU A 1 85 ? 30.178 -51.833 -53.865 1.00 81.19 85 GLU A C 1
ATOM 697 O O . GLU A 1 85 ? 29.769 -51.418 -54.949 1.00 81.19 85 GLU A O 1
ATOM 702 N N . ALA A 1 86 ? 30.847 -52.985 -53.770 1.00 80.44 86 ALA A N 1
ATOM 703 C CA . ALA A 1 86 ? 31.170 -53.818 -54.926 1.00 80.44 86 ALA A CA 1
ATOM 704 C C . ALA A 1 86 ? 29.936 -54.546 -55.488 1.00 80.44 86 ALA A C 1
ATOM 706 O O . ALA A 1 86 ? 29.911 -54.892 -56.670 1.00 80.44 86 ALA A O 1
ATOM 707 N N . VAL A 1 87 ? 28.911 -54.775 -54.659 1.00 83.62 87 VAL A N 1
ATOM 708 C CA . VAL A 1 87 ? 27.658 -55.430 -55.067 1.00 83.62 87 VAL A CA 1
ATOM 709 C C . VAL A 1 87 ? 26.682 -54.438 -55.704 1.00 83.62 87 VAL A C 1
ATOM 711 O O . VAL A 1 87 ? 26.071 -54.759 -56.723 1.00 83.62 87 VAL A O 1
ATOM 714 N N . PHE A 1 88 ? 26.524 -53.242 -55.125 1.00 81.19 88 PHE A N 1
ATOM 715 C CA . PHE A 1 88 ? 25.519 -52.264 -55.566 1.00 81.19 88 PHE A CA 1
ATOM 716 C C . PHE A 1 88 ? 26.069 -51.158 -56.490 1.00 81.19 88 PHE A C 1
ATOM 718 O O . PHE A 1 88 ? 25.294 -50.559 -57.239 1.00 81.19 88 PHE A O 1
ATOM 725 N N . GLY A 1 89 ? 27.390 -50.941 -56.513 1.00 81.56 89 GLY A N 1
ATOM 726 C CA . GLY A 1 89 ? 28.081 -49.968 -57.368 1.00 81.56 89 GLY A CA 1
ATOM 727 C C . GLY A 1 89 ? 28.096 -48.533 -56.822 1.00 81.56 89 GLY A C 1
ATOM 728 O O . GLY A 1 89 ? 27.343 -48.181 -55.919 1.00 81.56 89 GLY A O 1
ATOM 729 N N . GLU A 1 90 ? 28.921 -47.668 -57.425 1.00 76.38 90 GLU A N 1
ATOM 730 C CA . GLU A 1 90 ? 29.204 -46.286 -56.967 1.00 76.38 90 GLU A CA 1
ATOM 731 C C . GLU A 1 90 ? 27.990 -45.325 -56.958 1.00 76.38 90 GLU A C 1
ATOM 733 O O . GLU A 1 90 ? 28.094 -44.193 -56.493 1.00 76.38 90 GLU A O 1
ATOM 738 N N . GLY A 1 91 ? 26.833 -45.746 -57.481 1.00 81.81 91 GLY A N 1
ATOM 739 C CA . GLY A 1 91 ? 25.597 -44.955 -57.495 1.00 81.81 91 GLY A CA 1
ATOM 740 C C . GLY A 1 91 ? 24.651 -45.208 -56.316 1.00 81.81 91 GLY A C 1
ATOM 741 O O . GLY A 1 91 ? 23.607 -44.558 -56.247 1.00 81.81 91 GLY A O 1
ATOM 742 N N . VAL A 1 92 ? 24.969 -46.158 -55.427 1.00 82.75 92 VAL A N 1
ATOM 743 C CA . VAL A 1 92 ? 24.115 -46.569 -54.302 1.00 82.75 92 VAL A CA 1
ATOM 744 C C . VAL A 1 92 ? 24.868 -46.388 -52.988 1.00 82.75 92 VAL A C 1
ATOM 746 O O . VAL A 1 92 ? 25.920 -46.984 -52.779 1.00 82.75 92 VAL A O 1
ATOM 749 N N . GLU A 1 93 ? 24.308 -45.590 -52.079 1.00 83.94 93 GLU A N 1
ATOM 750 C CA . GLU A 1 93 ? 24.851 -45.421 -50.730 1.00 83.94 93 GLU A CA 1
ATOM 751 C C . GLU A 1 93 ? 24.460 -46.625 -49.862 1.00 83.94 93 GLU A C 1
ATOM 753 O O . GLU A 1 93 ? 23.309 -46.770 -49.443 1.00 83.94 93 GLU A O 1
ATOM 758 N N . ALA A 1 94 ? 25.419 -47.516 -49.614 1.00 81.94 94 ALA A N 1
ATOM 759 C CA . ALA A 1 94 ? 25.246 -48.628 -48.691 1.00 81.94 94 ALA A CA 1
ATOM 760 C C . ALA A 1 94 ? 25.479 -48.141 -47.253 1.00 81.94 94 ALA A C 1
ATOM 762 O O . ALA A 1 94 ? 26.615 -47.942 -46.830 1.00 81.94 94 ALA A O 1
ATOM 763 N N . LYS A 1 95 ? 24.395 -47.946 -46.497 1.00 83.31 95 LYS A N 1
ATOM 764 C CA . LYS A 1 95 ? 24.449 -47.512 -45.097 1.00 83.31 95 LYS A CA 1
ATOM 765 C C . LYS A 1 95 ? 24.242 -48.697 -44.155 1.00 83.31 95 LYS A C 1
ATOM 767 O O . LYS A 1 95 ? 23.227 -49.383 -44.252 1.00 83.31 95 LYS A O 1
ATOM 772 N N . VAL A 1 96 ? 25.187 -48.916 -43.242 1.00 85.31 96 VAL A N 1
ATOM 773 C CA . VAL A 1 96 ? 25.070 -49.896 -42.153 1.00 85.31 96 VAL A CA 1
ATOM 774 C C . VAL A 1 96 ? 24.830 -49.125 -40.858 1.00 85.31 96 VAL A C 1
ATOM 776 O O . VAL A 1 96 ? 25.664 -48.315 -40.460 1.00 85.31 96 VAL A O 1
ATOM 779 N N . GLU A 1 97 ? 23.670 -49.328 -40.237 1.00 86.00 97 GLU A N 1
ATOM 780 C CA . GLU A 1 97 ? 23.305 -48.716 -38.956 1.00 86.00 97 GLU A CA 1
ATOM 781 C C . GLU A 1 97 ? 23.140 -49.825 -37.914 1.00 86.00 97 GLU A C 1
ATOM 783 O O . GLU A 1 97 ? 22.216 -50.630 -38.011 1.00 86.00 97 GLU A O 1
ATOM 788 N N . GLU A 1 98 ? 24.071 -49.899 -36.960 1.00 87.69 98 GLU A N 1
ATOM 789 C CA . GLU A 1 98 ? 24.088 -50.933 -35.910 1.00 87.69 98 GLU A CA 1
ATOM 790 C C . GLU A 1 98 ? 23.330 -50.503 -34.645 1.00 87.69 98 GLU A C 1
ATOM 792 O O . GLU A 1 98 ? 22.822 -51.348 -33.910 1.00 87.69 98 GLU A O 1
ATOM 797 N N . GLU A 1 99 ? 23.221 -49.193 -34.410 1.00 88.00 99 GLU A N 1
ATOM 798 C CA . GLU A 1 99 ? 22.553 -48.603 -33.251 1.00 88.00 99 GLU A CA 1
ATOM 799 C C . GLU A 1 99 ? 21.493 -47.586 -33.683 1.00 88.00 99 GLU A C 1
ATOM 801 O O . GLU A 1 99 ? 21.642 -46.882 -34.688 1.00 88.00 99 GLU A O 1
ATOM 806 N N . ASP A 1 100 ? 20.426 -47.484 -32.890 1.00 86.19 100 ASP A N 1
ATOM 807 C CA . ASP A 1 100 ? 19.361 -46.515 -33.121 1.00 86.19 100 ASP A CA 1
ATOM 808 C C . ASP A 1 100 ? 19.864 -45.077 -32.908 1.00 86.19 100 ASP A C 1
ATOM 810 O O . ASP A 1 100 ? 20.457 -44.739 -31.884 1.00 86.19 100 ASP A O 1
ATOM 814 N N . HIS A 1 101 ? 19.525 -44.175 -33.836 1.00 87.62 101 HIS A N 1
ATOM 815 C CA . HIS A 1 101 ? 19.865 -42.743 -33.742 1.00 87.62 101 HIS A CA 1
ATOM 816 C C . HIS A 1 101 ? 19.143 -41.990 -32.617 1.00 87.62 101 HIS A C 1
ATOM 818 O O . HIS A 1 101 ? 19.489 -40.844 -32.322 1.00 87.62 101 HIS A O 1
ATOM 824 N N . GLN A 1 102 ? 18.107 -42.585 -32.023 1.00 87.56 102 GLN A N 1
ATOM 825 C CA . GLN A 1 102 ? 17.326 -41.973 -30.952 1.00 87.56 102 GLN A CA 1
ATOM 826 C C . GLN A 1 102 ? 17.111 -42.970 -29.808 1.00 87.56 102 GLN A C 1
ATOM 828 O O . GLN A 1 102 ? 16.786 -44.131 -30.060 1.00 87.56 102 GLN A O 1
ATOM 833 N N . PRO A 1 103 ? 17.249 -42.536 -28.544 1.00 89.31 103 PRO A N 1
ATOM 834 C CA . PRO A 1 103 ? 16.985 -43.404 -27.409 1.00 89.31 103 PRO A CA 1
ATOM 835 C C . PRO A 1 103 ? 15.488 -43.715 -27.314 1.00 89.31 103 PRO A C 1
ATOM 837 O O . PRO A 1 103 ? 14.647 -42.881 -27.648 1.00 89.31 103 PRO A O 1
ATOM 840 N N . ILE A 1 104 ? 15.140 -44.866 -26.731 1.00 89.00 104 ILE A N 1
ATOM 841 C CA . ILE A 1 104 ? 13.741 -45.285 -26.515 1.00 89.00 104 ILE A CA 1
ATOM 842 C C . ILE A 1 104 ? 12.910 -44.280 -25.688 1.00 89.00 104 ILE A C 1
ATOM 844 O O . ILE A 1 104 ? 11.681 -44.291 -25.721 1.00 89.00 104 ILE A O 1
ATOM 848 N N . THR A 1 105 ? 13.570 -43.391 -24.939 1.00 89.62 105 THR A N 1
ATOM 849 C CA . THR A 1 105 ? 12.933 -42.323 -24.156 1.00 89.62 105 THR A CA 1
ATOM 850 C C . THR A 1 105 ? 12.397 -41.179 -25.018 1.00 89.62 105 THR A C 1
ATOM 852 O O . THR A 1 105 ? 11.519 -40.439 -24.563 1.00 89.62 105 THR A O 1
ATOM 855 N N . GLN A 1 106 ? 12.896 -41.017 -26.246 1.00 88.50 106 GLN A N 1
ATOM 856 C CA . GLN A 1 106 ? 12.418 -40.016 -27.188 1.00 88.50 106 GLN A CA 1
ATOM 857 C C . GLN A 1 106 ? 11.268 -40.606 -28.015 1.00 88.50 106 GLN A C 1
ATOM 859 O O . GLN A 1 106 ? 11.470 -41.553 -28.775 1.00 88.50 106 GLN A O 1
ATOM 864 N N . PRO A 1 107 ? 10.039 -40.078 -27.885 1.00 85.62 107 PRO A N 1
ATOM 865 C CA . PRO A 1 107 ? 8.920 -40.596 -28.652 1.00 85.62 107 PRO A CA 1
ATOM 866 C C . PRO A 1 107 ? 9.103 -40.269 -30.139 1.00 85.62 107 PRO A C 1
ATOM 868 O O . PRO A 1 107 ? 9.410 -39.133 -30.490 1.00 85.62 107 PRO A O 1
ATOM 871 N N . ILE A 1 108 ? 8.832 -41.249 -31.007 1.00 87.88 108 ILE A N 1
ATOM 872 C CA . ILE A 1 108 ? 8.893 -41.096 -32.474 1.00 87.88 108 ILE A CA 1
ATOM 873 C C . ILE A 1 108 ? 7.923 -40.003 -32.959 1.00 87.88 108 ILE A C 1
ATOM 875 O O . ILE A 1 108 ? 8.222 -39.258 -33.888 1.00 87.88 108 ILE A O 1
ATOM 879 N N . ILE A 1 109 ? 6.753 -39.897 -32.319 1.00 88.50 109 ILE A N 1
ATOM 880 C CA . ILE A 1 109 ? 5.778 -38.825 -32.546 1.00 88.50 109 ILE A CA 1
ATOM 881 C C . ILE A 1 109 ? 5.704 -37.996 -31.270 1.00 88.50 109 ILE A C 1
ATOM 883 O O . ILE A 1 109 ? 5.257 -38.487 -30.231 1.00 88.50 109 ILE A O 1
ATOM 887 N N . GLU A 1 110 ? 6.125 -36.735 -31.343 1.00 84.88 110 GLU A N 1
ATOM 888 C CA . GLU A 1 110 ? 6.059 -35.839 -30.194 1.00 84.88 110 GLU A CA 1
ATOM 889 C C . GLU A 1 110 ? 4.595 -35.605 -29.779 1.00 84.88 110 GLU A C 1
ATOM 891 O O . GLU A 1 110 ? 3.794 -35.120 -30.587 1.00 84.88 110 GLU A O 1
ATOM 896 N N . PRO A 1 111 ? 4.206 -35.922 -28.527 1.00 85.50 111 PRO A N 1
ATOM 897 C CA . PRO A 1 111 ? 2.881 -35.566 -28.050 1.00 85.50 111 PRO A CA 1
ATOM 898 C C . PRO A 1 111 ? 2.755 -34.036 -28.004 1.00 85.50 111 PRO A C 1
ATOM 900 O O . PRO A 1 111 ? 3.736 -33.354 -27.687 1.00 85.50 111 PRO A O 1
ATOM 903 N N . PRO A 1 112 ? 1.559 -33.474 -28.252 1.00 81.75 112 PRO A N 1
ATOM 904 C CA . PRO A 1 112 ? 1.349 -32.038 -28.136 1.00 81.75 112 PRO A CA 1
ATOM 905 C C . PRO A 1 112 ? 1.604 -31.599 -26.687 1.00 81.75 112 PRO A C 1
ATOM 907 O O . PRO A 1 112 ? 0.799 -31.848 -25.790 1.00 81.75 112 PRO A O 1
ATOM 910 N N . LYS A 1 113 ? 2.748 -30.953 -26.445 1.00 74.62 113 LYS A N 1
ATOM 911 C CA . LYS A 1 113 ? 3.105 -30.375 -25.146 1.00 74.62 113 LYS A CA 1
ATOM 912 C C . LYS A 1 113 ? 2.677 -28.915 -25.126 1.00 74.62 113 LYS A C 1
ATOM 914 O O . LYS A 1 113 ? 3.334 -28.066 -25.719 1.00 74.62 113 LYS A O 1
ATOM 919 N N . THR A 1 114 ? 1.609 -28.601 -24.404 1.00 67.25 114 THR A N 1
ATOM 920 C CA . THR A 1 114 ? 1.316 -27.209 -24.052 1.00 67.25 114 THR A CA 1
ATOM 921 C C . THR A 1 114 ? 2.195 -26.804 -22.871 1.00 67.25 114 THR A C 1
ATOM 923 O O . THR A 1 114 ? 1.989 -27.289 -21.756 1.00 67.25 114 THR A O 1
ATOM 926 N N . LYS A 1 115 ? 3.187 -25.940 -23.101 1.00 62.81 115 LYS A N 1
ATOM 927 C CA . LYS A 1 115 ? 4.046 -25.397 -22.041 1.00 62.81 115 LYS A CA 1
ATOM 928 C C . LYS A 1 115 ? 3.303 -24.285 -21.296 1.00 62.81 115 LYS A C 1
ATOM 930 O O . LYS A 1 115 ? 3.485 -23.112 -21.576 1.00 62.81 115 LYS A O 1
ATOM 935 N N . PHE A 1 116 ? 2.432 -24.636 -20.353 1.00 60.00 116 PHE A N 1
ATOM 936 C CA . PHE A 1 116 ? 1.815 -23.628 -19.486 1.00 60.00 116 PHE A CA 1
ATOM 937 C C . PHE A 1 116 ? 2.708 -23.352 -18.276 1.00 60.00 116 PHE A C 1
ATOM 939 O O . PHE A 1 116 ? 2.610 -24.040 -17.266 1.00 60.00 116 PHE A O 1
ATOM 946 N N . ASN A 1 117 ? 3.541 -22.314 -18.361 1.00 63.81 117 ASN A N 1
ATOM 947 C CA . ASN A 1 117 ? 4.304 -21.810 -17.209 1.00 63.81 117 ASN A CA 1
ATOM 948 C C . ASN A 1 117 ? 3.592 -20.663 -16.463 1.00 63.81 117 ASN A C 1
ATOM 950 O O . ASN A 1 117 ? 4.083 -20.179 -15.440 1.00 63.81 117 ASN A O 1
ATOM 954 N N . GLN A 1 118 ? 2.419 -20.241 -16.948 1.00 66.00 118 GLN A N 1
ATOM 955 C CA . GLN A 1 118 ? 1.571 -19.219 -16.331 1.00 66.00 118 GLN A CA 1
ATOM 956 C C . GLN A 1 118 ? 0.113 -19.677 -16.273 1.00 66.00 118 GLN A C 1
ATOM 958 O O . GLN A 1 118 ? -0.433 -20.220 -17.238 1.00 66.00 118 GLN A O 1
ATOM 963 N N . VAL A 1 119 ? -0.533 -19.421 -15.137 1.00 68.94 119 VAL A N 1
ATOM 964 C CA . VAL A 1 119 ? -1.956 -19.686 -14.924 1.00 68.94 119 VAL A CA 1
ATOM 965 C C . VAL A 1 119 ? -2.766 -18.538 -15.527 1.00 68.94 119 VAL A C 1
ATOM 967 O O . VAL A 1 119 ? -3.101 -17.564 -14.855 1.00 68.94 119 VAL A O 1
ATOM 970 N N . PHE A 1 120 ? -3.097 -18.639 -16.813 1.00 63.47 120 PHE A N 1
ATOM 971 C CA . PHE A 1 120 ? -4.010 -17.689 -17.448 1.00 63.47 120 PHE A CA 1
ATOM 972 C C . PHE A 1 120 ? -5.464 -17.998 -17.072 1.00 63.47 120 PHE A C 1
ATOM 974 O O . PHE A 1 120 ? -5.949 -19.118 -17.259 1.00 63.47 120 PHE A O 1
ATOM 981 N N . ARG A 1 121 ? -6.199 -16.986 -16.589 1.00 61.22 121 ARG A N 1
ATOM 982 C CA . ARG A 1 121 ? -7.665 -17.068 -16.520 1.00 61.22 121 ARG A CA 1
ATOM 983 C C . ARG A 1 121 ? -8.214 -17.006 -17.945 1.00 61.22 121 ARG A C 1
ATOM 985 O O . ARG A 1 121 ? -7.906 -16.079 -18.684 1.00 61.22 121 ARG A O 1
ATOM 992 N N . ARG A 1 122 ? -9.012 -18.008 -18.324 1.00 55.62 122 ARG A N 1
ATOM 993 C CA . ARG A 1 122 ? -9.623 -18.107 -19.663 1.00 55.62 122 ARG A CA 1
ATOM 994 C C . ARG A 1 122 ? -10.778 -17.125 -19.879 1.00 55.62 122 ARG A C 1
ATOM 996 O O . ARG A 1 122 ? -11.122 -16.862 -21.023 1.00 55.62 122 ARG A O 1
ATOM 1003 N N . GLU A 1 123 ? -11.360 -16.600 -18.803 1.00 66.06 123 GLU A N 1
ATOM 1004 C CA . GLU A 1 123 ? -12.511 -15.696 -18.840 1.00 66.06 123 GLU A CA 1
ATOM 1005 C C . GLU A 1 123 ? -12.133 -14.330 -18.259 1.00 66.06 123 GLU A C 1
ATOM 1007 O O . GLU A 1 123 ? -11.505 -14.244 -17.197 1.00 66.06 123 GLU A O 1
ATOM 1012 N N . GLU A 1 124 ? -12.509 -13.266 -18.970 1.00 70.38 124 GLU A N 1
ATOM 1013 C CA . GLU A 1 124 ? -12.320 -11.892 -18.512 1.00 70.38 124 GLU A CA 1
ATOM 1014 C C . GLU A 1 124 ? -13.226 -11.620 -17.303 1.00 70.38 124 GLU A C 1
ATOM 1016 O O . GLU A 1 124 ? -14.424 -11.912 -17.349 1.00 70.38 124 GLU A O 1
ATOM 1021 N N . PRO A 1 125 ? -12.688 -11.074 -16.200 1.00 76.94 125 PRO A N 1
ATOM 1022 C CA . PRO A 1 125 ? -13.496 -10.797 -15.027 1.00 76.94 125 PRO A CA 1
ATOM 1023 C C . PRO A 1 125 ? -14.452 -9.627 -15.288 1.00 76.94 125 PRO A C 1
ATOM 1025 O O . PRO A 1 125 ? -14.073 -8.613 -15.872 1.00 76.94 125 PRO A O 1
ATOM 1028 N N . GLU A 1 126 ? -15.680 -9.725 -14.781 1.00 84.06 126 GLU A N 1
ATOM 1029 C CA . GLU A 1 126 ? -16.621 -8.605 -14.819 1.00 84.06 126 GLU A CA 1
ATOM 1030 C C . GLU A 1 126 ? -16.139 -7.469 -13.902 1.00 84.06 126 GLU A C 1
ATOM 1032 O O . GLU A 1 126 ? -15.974 -7.648 -12.690 1.00 84.06 126 GLU A O 1
ATOM 1037 N N . LEU A 1 127 ? -15.925 -6.283 -14.475 1.00 88.38 127 LEU A N 1
ATOM 1038 C CA . LEU A 1 127 ? -15.473 -5.079 -13.773 1.00 88.38 127 LEU A CA 1
ATOM 1039 C C . LEU A 1 127 ? -16.649 -4.159 -13.417 1.00 88.38 127 LEU A C 1
ATOM 1041 O O . LEU A 1 127 ? -17.655 -4.099 -14.122 1.00 88.38 127 LEU A O 1
ATOM 1045 N N . LYS A 1 128 ? -16.501 -3.373 -12.344 1.00 90.19 128 LYS A N 1
ATOM 1046 C CA . LYS A 1 128 ? -17.475 -2.338 -11.933 1.00 90.19 128 LYS A CA 1
ATOM 1047 C C . LYS A 1 128 ? -17.582 -1.173 -12.918 1.00 90.19 128 LYS A C 1
ATOM 1049 O O . LYS A 1 128 ? -18.542 -0.407 -12.860 1.00 90.19 128 LYS A O 1
ATOM 1054 N N . TYR A 1 129 ? -16.589 -1.010 -13.785 1.00 90.75 129 TYR A N 1
ATOM 1055 C CA . TYR A 1 129 ? -16.508 0.045 -14.789 1.00 90.75 129 TYR A CA 1
ATOM 1056 C C . TYR A 1 129 ? -16.297 -0.554 -16.178 1.00 90.75 129 TYR A C 1
ATOM 1058 O O . TYR A 1 129 ? -15.762 -1.648 -16.328 1.00 90.75 129 TYR A O 1
ATOM 1066 N N . SER A 1 130 ? -16.695 0.189 -17.212 1.00 91.94 130 SER A N 1
ATOM 1067 C CA . SER A 1 130 ? -16.477 -0.219 -18.598 1.00 91.94 130 SER A CA 1
ATOM 1068 C C . SER A 1 130 ? -15.058 0.105 -19.067 1.00 91.94 130 SER A C 1
ATOM 1070 O O . SER A 1 130 ? -14.482 1.138 -18.709 1.00 91.94 130 SER A O 1
ATOM 1072 N N . THR A 1 131 ? -14.516 -0.732 -19.950 1.00 90.06 131 THR A N 1
ATOM 1073 C CA . THR A 1 131 ? -13.210 -0.512 -20.593 1.00 90.06 131 THR A CA 1
ATOM 1074 C C . THR A 1 131 ? -13.155 0.840 -21.311 1.00 90.06 131 THR A C 1
ATOM 1076 O O . THR A 1 131 ? -12.170 1.568 -21.205 1.00 90.06 131 THR A O 1
ATOM 1079 N N . SER A 1 132 ? -14.248 1.245 -21.966 1.00 93.50 132 SER A N 1
ATOM 1080 C CA . SER A 1 132 ? -14.352 2.548 -22.635 1.00 93.50 132 SER A CA 1
ATOM 1081 C C . SER A 1 132 ? -14.205 3.724 -21.665 1.00 93.50 132 SER A C 1
ATOM 1083 O O . SER A 1 132 ? -13.567 4.721 -22.002 1.00 93.50 132 SER A O 1
ATOM 1085 N N . TYR A 1 133 ? -14.766 3.620 -20.455 1.00 94.00 133 TYR A N 1
ATOM 1086 C CA . TYR A 1 133 ? -14.606 4.649 -19.427 1.00 94.00 133 TYR A CA 1
ATOM 1087 C C . TYR A 1 133 ? -13.158 4.724 -18.928 1.00 94.00 133 TYR A C 1
ATOM 1089 O O . TYR A 1 133 ? -12.612 5.820 -18.807 1.00 94.00 133 TYR A O 1
ATOM 1097 N N . MET A 1 134 ? -12.498 3.578 -18.731 1.00 92.50 134 MET A N 1
ATOM 1098 C CA . MET A 1 134 ? -11.081 3.530 -18.357 1.00 92.50 134 MET A CA 1
ATOM 1099 C C . MET A 1 134 ? -10.196 4.246 -19.390 1.00 92.50 134 MET A C 1
ATOM 1101 O O . MET A 1 134 ? -9.404 5.111 -19.018 1.00 92.50 134 MET A O 1
ATOM 1105 N N . VAL A 1 135 ? -10.398 3.985 -20.687 1.00 92.31 135 VAL A N 1
ATOM 1106 C CA . VAL A 1 135 ? -9.666 4.665 -21.775 1.00 92.31 135 VAL A CA 1
ATOM 1107 C C . VAL A 1 135 ? -9.889 6.184 -21.747 1.00 92.31 135 VAL A C 1
ATOM 1109 O O . VAL A 1 135 ? -8.949 6.961 -21.924 1.00 92.31 135 VAL A O 1
ATOM 1112 N N . GLN A 1 136 ? -11.111 6.645 -21.460 1.00 93.12 136 GLN A N 1
ATOM 1113 C CA . GLN A 1 136 ? -11.392 8.080 -21.322 1.00 93.12 136 GLN A CA 1
ATOM 1114 C C . GLN A 1 136 ? -10.675 8.714 -20.126 1.00 93.12 136 GLN A C 1
ATOM 1116 O O . GLN A 1 136 ? -10.232 9.861 -20.224 1.00 93.12 136 GLN A O 1
ATOM 1121 N N . VAL A 1 137 ? -10.547 8.009 -19.001 1.00 93.44 137 VAL A N 1
ATOM 1122 C CA . VAL A 1 137 ? -9.776 8.501 -17.849 1.00 93.44 137 VAL A CA 1
ATOM 1123 C C . VAL A 1 137 ? -8.288 8.560 -18.196 1.00 93.44 137 VAL A C 1
ATOM 1125 O O . VAL A 1 137 ? -7.658 9.589 -17.959 1.00 93.44 137 VAL A O 1
ATOM 1128 N N . MET A 1 138 ? -7.753 7.521 -18.845 1.00 92.12 138 MET A N 1
ATOM 1129 C CA . MET A 1 138 ? -6.355 7.468 -19.291 1.00 92.12 138 MET A CA 1
ATOM 1130 C C . MET A 1 138 ? -5.995 8.556 -20.308 1.00 92.12 138 MET A C 1
ATOM 1132 O O . MET A 1 138 ? -4.849 8.987 -20.365 1.00 92.12 138 MET A O 1
ATOM 1136 N N . SER A 1 139 ? -6.962 9.054 -21.085 1.00 91.69 139 SER A N 1
ATOM 1137 C CA . SER A 1 139 ? -6.722 10.171 -22.011 1.00 91.69 139 SER A CA 1
ATOM 1138 C C . SER A 1 139 ? -6.293 11.473 -21.312 1.00 91.69 139 SER A C 1
ATOM 1140 O O . SER A 1 139 ? -5.799 12.391 -21.969 1.00 91.69 139 SER A O 1
ATOM 1142 N N . ARG A 1 140 ? -6.478 11.570 -19.985 1.00 93.19 140 ARG A N 1
ATOM 1143 C CA . ARG A 1 140 ? -6.098 12.721 -19.157 1.00 93.19 140 ARG A CA 1
ATOM 1144 C C . ARG A 1 140 ? -4.952 12.342 -18.207 1.00 93.19 140 ARG A C 1
ATOM 1146 O O . ARG A 1 140 ? -5.222 11.782 -17.143 1.00 93.19 140 ARG A O 1
ATOM 1153 N N . PRO A 1 141 ? -3.697 12.726 -18.508 1.00 92.06 141 PRO A N 1
ATOM 1154 C CA . PRO A 1 141 ? -2.531 12.418 -17.670 1.00 92.06 141 PRO A CA 1
ATOM 1155 C C . PRO A 1 141 ? -2.659 12.843 -16.197 1.00 92.06 141 PRO A C 1
ATOM 1157 O O . PRO A 1 141 ? -2.116 12.185 -15.316 1.00 92.06 141 PRO A O 1
ATOM 1160 N N . GLN A 1 142 ? -3.438 13.891 -15.896 1.00 94.19 142 GLN A N 1
ATOM 1161 C CA . GLN A 1 142 ? -3.665 14.368 -14.521 1.00 94.19 142 GLN A CA 1
ATOM 1162 C C . GLN A 1 142 ? -4.429 13.360 -13.645 1.00 94.19 142 GLN A C 1
ATOM 1164 O O . GLN A 1 142 ? -4.366 13.415 -12.414 1.00 94.19 142 GLN A O 1
ATOM 1169 N N . LEU A 1 143 ? -5.182 12.449 -14.269 1.00 95.31 143 LEU A N 1
ATOM 1170 C CA . LEU A 1 143 ? -5.958 11.412 -13.586 1.00 95.31 143 LEU A CA 1
ATOM 1171 C C . LEU A 1 143 ? -5.214 10.075 -13.496 1.00 95.31 143 LEU A C 1
ATOM 1173 O O . LEU A 1 143 ? -5.771 9.125 -12.952 1.00 95.31 143 LEU A O 1
ATOM 1177 N N . ILE A 1 144 ? -3.983 10.003 -14.009 1.00 96.00 144 ILE A N 1
ATOM 1178 C CA . ILE A 1 144 ? -3.153 8.801 -13.986 1.00 96.00 144 ILE A CA 1
ATOM 1179 C C . ILE A 1 144 ? -2.153 8.890 -12.831 1.00 96.00 144 ILE A C 1
ATOM 1181 O O . ILE A 1 144 ? -1.592 9.956 -12.555 1.00 96.00 144 ILE A O 1
ATOM 1185 N N . ARG A 1 145 ? -1.935 7.767 -12.147 1.00 96.69 145 ARG A N 1
ATOM 1186 C CA . ARG A 1 145 ? -0.862 7.575 -11.167 1.00 96.69 145 ARG A CA 1
ATOM 1187 C C . ARG A 1 145 ? -0.107 6.291 -11.495 1.00 96.69 145 ARG A C 1
ATOM 1189 O O . ARG A 1 145 ? -0.687 5.210 -11.436 1.00 96.69 145 ARG A O 1
ATOM 1196 N N . ASN A 1 146 ? 1.181 6.412 -11.806 1.00 96.81 146 ASN A N 1
ATOM 1197 C CA . ASN A 1 146 ? 2.070 5.262 -11.956 1.00 96.81 146 ASN A CA 1
ATOM 1198 C C . ASN A 1 146 ? 2.741 4.977 -10.603 1.00 96.81 146 ASN A C 1
ATOM 1200 O O . ASN A 1 146 ? 3.421 5.851 -10.054 1.00 96.81 146 ASN A O 1
ATOM 1204 N N . VAL A 1 147 ? 2.523 3.787 -10.040 1.00 97.69 147 VAL A N 1
ATOM 1205 C CA . VAL A 1 147 ? 2.907 3.444 -8.661 1.00 97.69 147 VAL A CA 1
ATOM 1206 C C . VAL A 1 147 ? 3.638 2.105 -8.627 1.00 97.69 147 VAL A C 1
ATOM 1208 O O . VAL A 1 147 ? 3.124 1.109 -9.118 1.00 97.69 147 VAL A O 1
ATOM 1211 N N . ALA A 1 148 ? 4.806 2.053 -7.989 1.00 97.62 148 ALA A N 1
ATOM 1212 C CA . ALA A 1 148 ? 5.466 0.796 -7.637 1.00 97.62 148 ALA A CA 1
ATOM 1213 C C . ALA A 1 148 ? 5.185 0.456 -6.167 1.00 97.62 148 ALA A C 1
ATOM 1215 O O . ALA A 1 148 ? 5.414 1.294 -5.290 1.00 97.62 148 ALA A O 1
ATOM 1216 N N . ILE A 1 149 ? 4.707 -0.759 -5.886 1.00 97.69 149 ILE A N 1
ATOM 1217 C CA . ILE A 1 149 ? 4.534 -1.256 -4.514 1.00 97.69 149 ILE A CA 1
ATOM 1218 C C . ILE A 1 149 ? 5.843 -1.904 -4.078 1.00 97.69 149 ILE A C 1
ATOM 1220 O O . ILE A 1 149 ? 6.255 -2.912 -4.641 1.00 97.69 149 ILE A O 1
ATOM 1224 N N . LEU A 1 150 ? 6.491 -1.332 -3.068 1.00 97.25 150 LEU A N 1
ATOM 1225 C CA . LEU A 1 150 ? 7.757 -1.790 -2.501 1.00 97.25 150 LEU A CA 1
ATOM 1226 C C . LEU A 1 150 ? 7.564 -2.316 -1.081 1.00 97.25 150 LEU A C 1
ATOM 1228 O O . LEU A 1 150 ? 6.607 -1.970 -0.400 1.00 97.25 150 LEU A O 1
ATOM 1232 N N . GLY A 1 151 ? 8.499 -3.127 -0.601 1.00 96.06 151 GLY A N 1
ATOM 1233 C CA . GLY A 1 151 ? 8.485 -3.678 0.756 1.00 96.06 151 GLY A CA 1
ATOM 1234 C C . GLY A 1 151 ? 9.221 -5.010 0.823 1.00 96.06 151 GLY A C 1
ATOM 1235 O O . GLY A 1 151 ? 9.358 -5.696 -0.193 1.00 96.06 151 GLY A O 1
ATOM 1236 N N . ALA A 1 152 ? 9.682 -5.403 2.008 1.00 94.88 152 ALA A N 1
ATOM 1237 C CA . ALA A 1 152 ? 10.439 -6.640 2.162 1.00 94.88 152 ALA A CA 1
ATOM 1238 C C . ALA A 1 152 ? 9.564 -7.896 1.991 1.00 94.88 152 ALA A C 1
ATOM 1240 O O . ALA A 1 152 ? 8.349 -7.825 1.740 1.00 94.88 152 ALA A O 1
ATOM 1241 N N . LEU A 1 153 ? 10.208 -9.061 2.043 1.00 93.12 153 LEU A N 1
ATOM 1242 C CA . LEU A 1 153 ? 9.560 -10.357 1.890 1.00 93.12 153 LEU A CA 1
ATOM 1243 C C . LEU A 1 153 ? 8.408 -10.499 2.896 1.00 93.12 153 LEU A C 1
ATOM 1245 O O . LEU A 1 153 ? 8.510 -10.080 4.040 1.00 93.12 153 LEU A O 1
ATOM 1249 N N . HIS A 1 154 ? 7.275 -11.023 2.434 1.00 90.56 154 HIS A N 1
ATOM 1250 C CA . HIS A 1 154 ? 6.070 -11.231 3.241 1.00 90.56 154 HIS A CA 1
ATOM 1251 C C . HIS A 1 154 ? 5.497 -10.009 3.984 1.00 90.56 154 HIS A C 1
ATOM 1253 O O . HIS A 1 154 ? 4.589 -10.185 4.784 1.00 90.56 154 HIS A O 1
ATOM 1259 N N . HIS A 1 155 ? 5.865 -8.765 3.659 1.00 94.81 155 HIS A N 1
ATOM 1260 C CA . HIS A 1 155 ? 5.205 -7.568 4.218 1.00 94.81 155 HIS A CA 1
ATOM 1261 C C . HIS A 1 155 ? 3.740 -7.369 3.755 1.00 94.81 155 HIS A C 1
ATOM 1263 O O . HIS A 1 155 ? 3.055 -6.459 4.218 1.00 94.81 155 HIS A O 1
ATOM 1269 N N . GLY A 1 156 ? 3.230 -8.217 2.853 1.00 92.19 156 GLY A N 1
ATOM 1270 C CA . GLY A 1 156 ? 1.841 -8.182 2.374 1.00 92.19 156 GLY A CA 1
ATOM 1271 C C . GLY A 1 156 ? 1.594 -7.267 1.169 1.00 92.19 156 GLY A C 1
ATOM 1272 O O . GLY A 1 156 ? 0.490 -6.745 1.038 1.00 92.19 156 GLY A O 1
ATOM 1273 N N . LYS A 1 157 ? 2.604 -7.090 0.302 1.00 93.94 157 LYS A N 1
ATOM 1274 C CA . LYS A 1 157 ? 2.513 -6.351 -0.975 1.00 93.94 157 LYS A CA 1
ATOM 1275 C C . LYS A 1 157 ? 1.508 -6.979 -1.940 1.00 93.94 157 LYS A C 1
ATOM 1277 O O . LYS A 1 157 ? 0.545 -6.326 -2.308 1.00 93.94 157 LYS A O 1
ATOM 1282 N N . THR A 1 158 ? 1.674 -8.265 -2.234 1.00 92.31 158 THR A N 1
ATOM 1283 C CA . THR A 1 158 ? 0.794 -9.039 -3.118 1.00 92.31 158 THR A CA 1
ATOM 1284 C C . THR A 1 158 ? -0.651 -9.017 -2.620 1.00 92.31 158 THR A C 1
ATOM 1286 O O . THR A 1 158 ? -1.562 -8.700 -3.368 1.00 92.31 158 THR A O 1
ATOM 1289 N N . LEU A 1 159 ? -0.858 -9.182 -1.306 1.00 92.06 159 LEU A N 1
ATOM 1290 C CA . LEU A 1 159 ? -2.185 -9.058 -0.684 1.00 92.06 159 LEU A CA 1
ATOM 1291 C C . LEU A 1 159 ? -2.784 -7.647 -0.804 1.00 92.06 159 LEU A C 1
ATOM 1293 O O . LEU A 1 159 ? -4.003 -7.494 -0.865 1.00 92.06 159 LEU A O 1
ATOM 1297 N N . LEU A 1 160 ? -1.949 -6.603 -0.806 1.00 94.12 160 LEU A N 1
ATOM 1298 C CA . LEU A 1 160 ? -2.403 -5.240 -1.072 1.00 94.12 160 LEU A CA 1
ATOM 1299 C C . LEU A 1 160 ? -2.830 -5.092 -2.538 1.00 94.12 160 LEU A C 1
ATOM 1301 O O . LEU A 1 160 ? -3.896 -4.535 -2.788 1.00 94.12 160 LEU A O 1
ATOM 1305 N N . SER A 1 161 ? -2.044 -5.620 -3.481 1.00 94.00 161 SER A N 1
ATOM 1306 C CA . SER A 1 161 ? -2.386 -5.674 -4.910 1.00 94.00 161 SER A CA 1
ATOM 1307 C C . SER A 1 161 ? -3.715 -6.395 -5.139 1.00 94.00 161 SER A C 1
ATOM 1309 O O . SER A 1 161 ? -4.605 -5.855 -5.795 1.00 94.00 161 SER A O 1
ATOM 1311 N N . ASP A 1 162 ? -3.892 -7.560 -4.513 1.00 90.31 162 ASP A N 1
ATOM 1312 C CA . ASP A 1 162 ? -5.124 -8.345 -4.569 1.00 90.31 162 ASP A CA 1
ATOM 1313 C C . ASP A 1 162 ? -6.317 -7.535 -4.049 1.00 90.31 162 ASP A C 1
ATOM 1315 O O . ASP A 1 162 ? -7.358 -7.475 -4.702 1.00 90.31 162 ASP A O 1
ATOM 1319 N N . MET A 1 163 ? -6.160 -6.832 -2.920 1.00 90.50 163 MET A N 1
ATOM 1320 C CA . MET A 1 163 ? -7.214 -5.968 -2.377 1.00 90.50 163 MET A CA 1
ATOM 1321 C C . MET A 1 163 ? -7.617 -4.856 -3.357 1.00 90.50 163 MET A C 1
ATOM 1323 O O . MET A 1 163 ? -8.807 -4.552 -3.489 1.00 90.50 163 MET A O 1
ATOM 1327 N N . LEU A 1 164 ? -6.649 -4.240 -4.046 1.00 92.88 164 LEU A N 1
ATOM 1328 C CA . LEU A 1 164 ? -6.924 -3.214 -5.053 1.00 92.88 164 LEU A CA 1
ATOM 1329 C C . LEU A 1 164 ? -7.707 -3.800 -6.233 1.00 92.88 164 LEU A C 1
ATOM 1331 O O . LEU A 1 164 ? -8.717 -3.221 -6.634 1.00 92.88 164 LEU A O 1
ATOM 1335 N N . ILE A 1 165 ? -7.292 -4.958 -6.746 1.00 90.94 165 ILE A N 1
ATOM 1336 C CA . ILE A 1 165 ? -7.941 -5.631 -7.878 1.00 90.94 165 ILE A CA 1
ATOM 1337 C C . ILE A 1 165 ? -9.364 -6.051 -7.509 1.00 90.94 165 ILE A C 1
ATOM 1339 O O . ILE A 1 165 ? -10.314 -5.674 -8.194 1.00 90.94 165 ILE A O 1
ATOM 1343 N N . GLU A 1 166 ? -9.543 -6.746 -6.387 1.00 87.75 166 GLU A N 1
ATOM 1344 C CA . GLU A 1 166 ? -10.854 -7.189 -5.908 1.00 87.75 166 GLU A CA 1
ATOM 1345 C C . GLU A 1 166 ? -11.837 -6.028 -5.715 1.00 87.75 166 GLU A C 1
ATOM 1347 O O . GLU A 1 166 ? -13.038 -6.180 -5.946 1.00 87.75 166 GLU A O 1
ATOM 1352 N N . SER A 1 167 ? -11.345 -4.847 -5.326 1.00 87.50 167 SER A N 1
ATOM 1353 C CA . SER A 1 167 ? -12.192 -3.662 -5.172 1.00 87.50 167 SER A CA 1
ATOM 1354 C C . SER A 1 167 ? -12.841 -3.210 -6.486 1.00 87.50 167 SER A C 1
ATOM 1356 O O . SER A 1 167 ? -13.881 -2.548 -6.445 1.00 87.50 167 SER A O 1
ATOM 1358 N N . THR A 1 168 ? -12.280 -3.601 -7.634 1.00 89.00 168 THR A N 1
ATOM 1359 C CA . THR A 1 168 ? -12.759 -3.234 -8.974 1.00 89.00 168 THR A CA 1
ATOM 1360 C C . THR A 1 168 ? -13.675 -4.262 -9.628 1.00 89.00 168 THR A C 1
ATOM 1362 O O . THR A 1 168 ? -14.327 -3.935 -10.618 1.00 89.00 168 THR A O 1
ATOM 1365 N N . LEU A 1 169 ? -13.777 -5.472 -9.077 1.00 87.38 169 LEU A N 1
ATOM 1366 C CA . LEU A 1 169 ? -14.586 -6.550 -9.648 1.00 87.38 169 LEU A CA 1
ATOM 1367 C C . LEU A 1 169 ? -16.079 -6.354 -9.325 1.00 87.38 169 LEU A C 1
ATOM 1369 O O . LEU A 1 169 ? -16.441 -6.032 -8.191 1.00 87.38 169 LEU A O 1
ATOM 1373 N N . ALA A 1 170 ? -16.950 -6.526 -10.324 1.00 75.69 170 ALA A N 1
ATOM 1374 C CA . ALA A 1 170 ? -18.410 -6.464 -10.188 1.00 75.69 170 ALA A CA 1
ATOM 1375 C C . ALA A 1 170 ? -19.015 -7.785 -9.674 1.00 75.69 170 ALA A C 1
ATOM 1377 O O . ALA A 1 170 ? -20.087 -7.773 -9.067 1.00 75.69 170 ALA A O 1
ATOM 1378 N N . GLY A 1 171 ? -18.307 -8.901 -9.881 1.00 59.16 171 GLY A N 1
ATOM 1379 C CA . GLY A 1 171 ? -18.718 -10.252 -9.503 1.00 59.16 171 GLY A CA 1
ATOM 1380 C C . GLY A 1 171 ? -18.580 -10.554 -8.007 1.00 59.16 171 GLY A C 1
ATOM 1381 O O . GLY A 1 171 ? -17.573 -10.253 -7.369 1.00 59.16 171 GLY A O 1
ATOM 1382 N N . ASP A 1 172 ? -19.630 -11.159 -7.458 1.00 48.47 172 ASP A N 1
ATOM 1383 C CA . ASP A 1 172 ? -19.894 -11.326 -6.034 1.00 48.47 172 ASP A CA 1
ATOM 1384 C C . ASP A 1 172 ? -18.947 -12.305 -5.306 1.00 48.47 172 ASP A C 1
ATOM 1386 O O . ASP A 1 172 ? -18.385 -13.255 -5.855 1.00 48.47 172 ASP A O 1
ATOM 1390 N N . LYS A 1 173 ? -18.858 -12.082 -3.996 1.00 51.81 173 LYS A N 1
ATOM 1391 C CA . LYS A 1 173 ? -17.992 -12.664 -2.958 1.00 51.81 173 LYS A CA 1
ATOM 1392 C C . LYS A 1 173 ? -18.211 -14.169 -2.681 1.00 51.81 173 LYS A C 1
ATOM 1394 O O . LYS A 1 173 ? -18.071 -14.608 -1.540 1.00 51.81 173 LYS A O 1
ATOM 1399 N N . LYS A 1 174 ? -18.606 -14.968 -3.679 1.00 39.12 174 LYS A N 1
ATOM 1400 C CA . LYS A 1 174 ? -19.074 -16.361 -3.501 1.00 39.12 174 LYS A CA 1
ATOM 1401 C C . LYS A 1 174 ? -18.317 -17.436 -4.286 1.00 39.12 174 LYS A C 1
ATOM 1403 O O . LYS A 1 174 ? -18.594 -18.610 -4.062 1.00 39.12 174 LYS A O 1
ATOM 1408 N N . ALA A 1 175 ? -17.361 -17.076 -5.143 1.00 36.78 175 ALA A N 1
ATOM 1409 C CA . ALA A 1 175 ? -16.662 -18.030 -6.015 1.00 36.78 175 ALA A CA 1
ATOM 1410 C C . ALA A 1 175 ? -15.146 -18.150 -5.766 1.00 36.78 175 ALA A C 1
ATOM 1412 O O . ALA A 1 175 ? -14.417 -18.653 -6.617 1.00 36.78 175 ALA A O 1
ATOM 1413 N N . THR A 1 176 ? -14.641 -17.727 -4.606 1.00 40.84 176 THR A N 1
ATOM 1414 C CA . THR A 1 176 ? -13.292 -18.113 -4.183 1.00 40.84 176 THR A CA 1
ATOM 1415 C C . THR A 1 176 ? -13.404 -19.341 -3.294 1.00 40.84 176 THR A C 1
ATOM 1417 O O . THR A 1 176 ? -14.121 -19.342 -2.293 1.00 40.84 176 THR A O 1
ATOM 1420 N N . ASN A 1 177 ? -12.735 -20.426 -3.688 1.00 40.03 177 ASN A N 1
ATOM 1421 C CA . ASN A 1 177 ? -12.486 -21.576 -2.824 1.00 40.03 177 ASN A CA 1
ATOM 1422 C C . ASN A 1 177 ? -12.136 -21.063 -1.421 1.00 40.03 177 ASN A C 1
ATOM 1424 O O . ASN A 1 177 ? -11.119 -20.394 -1.253 1.00 40.03 177 ASN A O 1
ATOM 1428 N N . LYS A 1 178 ? -12.994 -21.355 -0.436 1.00 48.75 178 LYS A N 1
ATOM 1429 C CA . LYS A 1 178 ? -13.000 -20.737 0.905 1.00 48.75 178 LYS A CA 1
ATOM 1430 C C . LYS A 1 178 ? -11.689 -20.887 1.700 1.00 48.75 178 LYS A C 1
ATOM 1432 O O . LYS A 1 178 ? -11.570 -20.288 2.759 1.00 48.75 178 LYS A O 1
ATOM 1437 N N . ASN A 1 179 ? -10.710 -21.632 1.180 1.00 41.28 179 ASN A N 1
ATOM 1438 C CA . ASN A 1 179 ? -9.485 -22.011 1.880 1.00 41.28 179 ASN A CA 1
ATOM 1439 C C . ASN A 1 179 ? -8.170 -21.542 1.228 1.00 41.28 179 ASN A C 1
ATOM 1441 O O . ASN A 1 179 ? -7.121 -21.820 1.801 1.00 41.28 179 ASN A O 1
ATOM 1445 N N . LYS A 1 180 ? -8.166 -20.841 0.079 1.00 48.62 180 LYS A N 1
ATOM 1446 C CA . LYS A 1 180 ? -6.915 -20.277 -0.476 1.00 48.62 180 LYS A CA 1
ATOM 1447 C C . LYS A 1 180 ? -7.071 -18.808 -0.885 1.00 48.62 180 LYS A C 1
ATOM 1449 O O . LYS A 1 180 ? -7.984 -18.507 -1.657 1.00 48.62 180 LYS A O 1
ATOM 1454 N N . PRO A 1 181 ? -6.197 -17.897 -0.407 1.00 54.97 181 PRO A N 1
ATOM 1455 C CA . PRO A 1 181 ? -6.157 -16.532 -0.918 1.00 54.97 181 PRO A CA 1
ATOM 1456 C C . PRO A 1 181 ? -5.839 -16.591 -2.415 1.00 54.97 181 PRO A C 1
ATOM 1458 O O . PRO A 1 181 ? -4.837 -17.181 -2.818 1.00 54.97 181 PRO A O 1
ATOM 1461 N N . GLN A 1 182 ? -6.721 -16.040 -3.250 1.00 63.16 182 GLN A N 1
ATOM 1462 C CA . GLN A 1 182 ? -6.430 -15.899 -4.673 1.00 63.16 182 GLN A CA 1
ATOM 1463 C C . GLN A 1 182 ? -5.409 -14.777 -4.831 1.00 63.16 182 GLN A C 1
ATOM 1465 O O . GLN A 1 182 ? -5.773 -13.613 -4.698 1.00 63.16 182 GLN A O 1
ATOM 1470 N N . ARG A 1 183 ? -4.155 -15.141 -5.112 1.00 72.94 183 ARG A N 1
ATOM 1471 C CA . ARG A 1 183 ? -3.144 -14.185 -5.560 1.00 72.94 183 ARG A CA 1
ATOM 1472 C C . ARG A 1 183 ? -3.385 -13.899 -7.041 1.00 72.94 183 ARG A C 1
ATOM 1474 O O . ARG A 1 183 ? -3.466 -14.831 -7.839 1.00 72.94 183 ARG A O 1
ATOM 1481 N N . TYR A 1 184 ? -3.585 -12.634 -7.392 1.00 78.00 184 TYR A N 1
ATOM 1482 C CA . TYR A 1 184 ? -3.845 -12.198 -8.765 1.00 78.00 184 TYR A CA 1
ATOM 1483 C C . TYR A 1 184 ? -2.555 -11.893 -9.524 1.00 78.00 184 TYR A C 1
ATOM 1485 O O . TYR A 1 184 ? -2.497 -12.114 -10.731 1.00 78.00 184 TYR A O 1
ATOM 1493 N N . THR A 1 185 ? -1.543 -11.367 -8.833 1.00 82.69 185 THR A N 1
ATOM 1494 C CA . THR A 1 185 ? -0.275 -10.942 -9.441 1.00 82.69 185 THR A CA 1
ATOM 1495 C C . THR A 1 185 ? 0.745 -12.079 -9.547 1.00 82.69 185 THR A C 1
ATOM 1497 O O . THR A 1 185 ? 1.472 -12.134 -10.539 1.00 82.69 185 THR A O 1
ATOM 1500 N N . ASP A 1 186 ? 0.732 -13.030 -8.607 1.00 84.12 186 ASP A N 1
ATOM 1501 C CA . ASP A 1 186 ? 1.552 -14.251 -8.646 1.00 84.12 186 ASP A CA 1
ATOM 1502 C C . ASP A 1 186 ? 0.896 -15.297 -9.572 1.00 84.12 186 ASP A C 1
ATOM 1504 O O . ASP A 1 186 ? 0.133 -16.162 -9.135 1.00 84.12 186 ASP A O 1
ATOM 1508 N N . SER A 1 187 ? 1.143 -15.183 -10.878 1.00 81.50 187 SER A N 1
ATOM 1509 C CA . SER A 1 187 ? 0.518 -16.033 -11.911 1.00 81.50 187 SER A CA 1
ATOM 1510 C C . SER A 1 187 ? 1.417 -17.159 -12.419 1.00 81.50 187 SER A C 1
ATOM 1512 O O . SER A 1 187 ? 0.931 -18.099 -13.057 1.00 81.50 187 SER A O 1
ATOM 1514 N N . ARG A 1 188 ? 2.726 -17.077 -12.170 1.00 83.62 188 ARG A N 1
ATOM 1515 C CA . ARG A 1 188 ? 3.689 -18.076 -12.633 1.00 83.62 188 ARG A CA 1
ATOM 1516 C C . ARG A 1 188 ? 3.704 -19.286 -11.702 1.00 83.62 188 ARG A C 1
ATOM 1518 O O . ARG A 1 188 ? 3.533 -19.152 -10.492 1.00 83.62 188 ARG A O 1
ATOM 1525 N N . VAL A 1 189 ? 3.947 -20.470 -12.262 1.00 83.81 189 VAL A N 1
ATOM 1526 C CA . VAL A 1 189 ? 3.968 -21.725 -11.484 1.00 83.81 189 VAL A CA 1
ATOM 1527 C C . VAL A 1 189 ? 5.056 -21.694 -10.403 1.00 83.81 189 VAL A C 1
ATOM 1529 O O . VAL A 1 189 ? 4.798 -22.064 -9.264 1.00 83.81 189 VAL A O 1
ATOM 1532 N N . ASP A 1 190 ? 6.238 -21.155 -10.720 1.00 86.25 190 ASP A N 1
ATOM 1533 C CA . ASP A 1 190 ? 7.348 -21.013 -9.770 1.00 86.25 190 ASP A CA 1
ATOM 1534 C C . ASP A 1 190 ? 7.022 -20.083 -8.590 1.00 86.25 190 ASP A C 1
ATOM 1536 O O . ASP A 1 190 ? 7.451 -20.349 -7.467 1.00 86.25 190 ASP A O 1
ATOM 1540 N N . GLU A 1 191 ? 6.259 -19.015 -8.826 1.00 86.31 191 GLU A N 1
ATOM 1541 C CA . GLU A 1 191 ? 5.806 -18.083 -7.785 1.00 86.31 191 GLU A CA 1
ATOM 1542 C C . GLU A 1 191 ? 4.757 -18.708 -6.867 1.00 86.31 191 GLU A C 1
ATOM 1544 O O . GLU A 1 191 ? 4.809 -18.528 -5.648 1.00 86.31 191 GLU A O 1
ATOM 1549 N N . ILE A 1 192 ? 3.825 -19.469 -7.448 1.00 84.94 192 ILE A N 1
ATOM 1550 C CA . ILE A 1 192 ? 2.781 -20.174 -6.704 1.00 84.94 192 ILE A CA 1
ATOM 1551 C C . ILE A 1 192 ? 3.405 -21.270 -5.834 1.00 84.94 192 ILE A C 1
ATOM 1553 O O . ILE A 1 192 ? 3.102 -21.337 -4.644 1.00 84.94 192 ILE A O 1
ATOM 1557 N N . ASP A 1 193 ? 4.302 -22.083 -6.397 1.00 86.06 193 ASP A N 1
ATOM 1558 C CA . ASP A 1 193 ? 4.927 -23.212 -5.700 1.00 86.06 193 ASP A CA 1
ATOM 1559 C C . ASP A 1 193 ? 5.855 -22.759 -4.569 1.00 86.06 193 ASP A C 1
ATOM 1561 O O . ASP A 1 193 ? 5.887 -23.367 -3.499 1.00 86.06 193 ASP A O 1
ATOM 1565 N N . LYS A 1 194 ? 6.619 -21.681 -4.789 1.00 86.62 194 LYS A N 1
ATOM 1566 C CA . LYS A 1 194 ? 7.543 -21.136 -3.782 1.00 86.62 194 LYS A CA 1
ATOM 1567 C C . LYS A 1 194 ? 6.881 -20.140 -2.829 1.00 86.62 194 LYS A C 1
ATOM 1569 O O . LYS A 1 194 ? 7.535 -19.679 -1.899 1.00 86.62 194 LYS A O 1
ATOM 1574 N N . GLU A 1 195 ? 5.629 -19.764 -3.083 1.00 86.62 195 GLU A N 1
ATOM 1575 C CA . GLU A 1 195 ? 4.869 -18.729 -2.370 1.00 86.62 195 GLU A CA 1
ATOM 1576 C C . GLU A 1 195 ? 5.564 -17.352 -2.277 1.00 86.62 195 GLU A C 1
ATOM 1578 O O . GLU A 1 195 ? 5.208 -16.518 -1.430 1.00 86.62 195 GLU A O 1
ATOM 1583 N N . ILE A 1 196 ? 6.506 -17.077 -3.183 1.00 88.38 196 ILE A N 1
ATOM 1584 C CA . ILE A 1 196 ? 7.242 -15.814 -3.297 1.00 88.38 196 ILE A CA 1
ATOM 1585 C C . ILE A 1 196 ? 7.012 -15.197 -4.673 1.00 88.38 196 ILE A C 1
ATOM 1587 O O . ILE A 1 196 ? 7.074 -15.881 -5.689 1.00 88.38 196 ILE A O 1
ATOM 1591 N N . SER A 1 197 ? 6.834 -13.880 -4.716 1.00 89.44 197 SER A N 1
ATOM 1592 C CA . SER A 1 197 ? 6.846 -13.142 -5.978 1.00 89.44 197 SER A CA 1
ATOM 1593 C C . SER A 1 197 ? 8.284 -13.058 -6.500 1.00 89.44 197 SER A C 1
ATOM 1595 O O . SER A 1 197 ? 9.187 -12.630 -5.770 1.00 89.44 197 SER A O 1
ATOM 1597 N N . VAL A 1 198 ? 8.494 -13.456 -7.753 1.00 90.19 198 VAL A N 1
ATOM 1598 C CA . VAL A 1 198 ? 9.799 -13.498 -8.433 1.00 90.19 198 VAL A CA 1
ATOM 1599 C C . VAL A 1 198 ? 9.881 -12.386 -9.475 1.00 90.19 198 VAL A C 1
ATOM 1601 O O . VAL A 1 198 ? 10.911 -11.727 -9.610 1.00 90.19 198 VAL A O 1
ATOM 1604 N N . LYS A 1 199 ? 8.793 -12.144 -10.210 1.00 91.12 199 LYS A N 1
ATOM 1605 C CA . LYS A 1 199 ? 8.709 -11.153 -11.279 1.00 91.12 199 LYS A CA 1
ATOM 1606 C C . LYS A 1 199 ? 7.802 -10.005 -10.869 1.00 91.12 199 LYS A C 1
ATOM 1608 O O . LYS A 1 199 ? 6.713 -10.201 -10.355 1.00 91.12 199 LYS A O 1
ATOM 1613 N N . ALA A 1 200 ? 8.239 -8.777 -11.153 1.00 92.69 200 ALA A N 1
ATOM 1614 C CA . ALA A 1 200 ? 7.360 -7.626 -10.980 1.00 92.69 200 ALA A CA 1
ATOM 1615 C C . ALA A 1 200 ? 6.145 -7.735 -11.916 1.00 92.69 200 ALA A C 1
ATOM 1617 O O . ALA A 1 200 ? 6.352 -7.903 -13.119 1.00 92.69 200 ALA A O 1
ATOM 1618 N N . ALA A 1 201 ? 4.929 -7.621 -11.389 1.00 91.81 201 ALA A N 1
ATOM 1619 C CA . ALA A 1 201 ? 3.676 -7.821 -12.109 1.00 91.81 201 ALA A CA 1
ATOM 1620 C C . ALA A 1 201 ? 2.913 -6.488 -12.231 1.00 91.81 201 ALA A C 1
ATOM 1622 O O . ALA A 1 201 ? 2.444 -5.949 -11.223 1.00 91.81 201 ALA A O 1
ATOM 1623 N N . PRO A 1 202 ? 2.802 -5.911 -13.439 1.00 93.81 202 PRO A N 1
ATOM 1624 C CA . PRO A 1 202 ? 2.020 -4.709 -13.654 1.00 93.81 202 PRO A CA 1
ATOM 1625 C C . PRO A 1 202 ? 0.534 -5.057 -13.757 1.00 93.81 202 PRO A C 1
ATOM 1627 O O . PRO A 1 202 ? 0.150 -6.003 -14.441 1.00 93.81 202 PRO A O 1
ATOM 1630 N N . PHE A 1 203 ? -0.311 -4.251 -13.133 1.00 93.25 203 PHE A N 1
ATOM 1631 C CA . PHE A 1 203 ? -1.753 -4.302 -13.311 1.00 93.25 203 PHE A CA 1
ATOM 1632 C C . PHE A 1 203 ? -2.323 -2.889 -13.350 1.00 93.25 203 PHE A C 1
ATOM 1634 O O . PHE A 1 203 ? -1.755 -1.939 -12.806 1.00 93.25 203 PHE A O 1
ATOM 1641 N N . GLN A 1 204 ? -3.464 -2.749 -14.013 1.00 94.38 204 GLN A N 1
ATOM 1642 C CA . GLN A 1 204 ? -4.145 -1.474 -14.142 1.00 94.38 204 GLN A CA 1
ATOM 1643 C C . GLN A 1 204 ? -5.533 -1.560 -13.524 1.00 94.38 204 GLN A C 1
ATOM 1645 O O . GLN A 1 204 ? -6.287 -2.489 -13.803 1.00 94.38 204 GLN A O 1
ATOM 1650 N N . VAL A 1 205 ? -5.869 -0.575 -12.695 1.00 94.94 205 VAL A N 1
ATOM 1651 C CA . VAL A 1 205 ? -7.166 -0.487 -12.022 1.00 94.94 205 VAL A CA 1
ATOM 1652 C C . VAL A 1 205 ? -7.674 0.947 -11.998 1.00 94.94 205 VAL A C 1
ATOM 1654 O O . VAL A 1 205 ? -6.905 1.901 -11.856 1.00 94.94 205 VAL A O 1
ATOM 1657 N N . LEU A 1 206 ? -8.990 1.107 -12.107 1.00 95.69 206 LEU A N 1
ATOM 1658 C CA . LEU A 1 206 ? -9.662 2.364 -11.813 1.00 95.69 206 LEU A CA 1
ATOM 1659 C C . LEU A 1 206 ? -10.131 2.357 -10.357 1.00 95.69 206 LEU A C 1
ATOM 1661 O O . LEU A 1 206 ? -10.917 1.493 -9.967 1.00 95.69 206 LEU A O 1
ATOM 1665 N N . LEU A 1 207 ? -9.639 3.307 -9.564 1.00 94.81 207 LEU A N 1
ATOM 1666 C CA . LEU A 1 207 ? -9.961 3.414 -8.143 1.00 94.81 207 LEU A CA 1
ATOM 1667 C C . LEU A 1 207 ? -10.710 4.716 -7.851 1.00 94.81 207 LEU A C 1
ATOM 1669 O O . LEU A 1 207 ? -10.378 5.778 -8.388 1.00 94.81 207 LEU A O 1
ATOM 1673 N N . GLU A 1 208 ? -11.700 4.627 -6.968 1.00 92.56 208 GLU A N 1
ATOM 1674 C CA . GLU A 1 208 ? -12.485 5.761 -6.480 1.00 92.56 208 GLU A CA 1
ATOM 1675 C C . GLU A 1 208 ? -11.862 6.342 -5.206 1.00 92.56 208 GLU A C 1
ATOM 1677 O O . GLU A 1 208 ? -11.509 5.600 -4.293 1.00 92.56 208 GLU A O 1
ATOM 1682 N N . ASP A 1 209 ? -11.756 7.668 -5.109 1.00 91.25 209 ASP A N 1
ATOM 1683 C CA . ASP A 1 209 ? -11.441 8.346 -3.844 1.00 91.25 209 ASP A CA 1
ATOM 1684 C C . ASP A 1 209 ? -12.678 8.448 -2.919 1.00 91.25 209 ASP A C 1
ATOM 1686 O O . ASP A 1 209 ? -13.805 8.130 -3.309 1.00 91.25 209 ASP A O 1
ATOM 1690 N N . LEU A 1 210 ? -12.513 8.946 -1.683 1.00 86.00 210 LEU A N 1
ATOM 1691 C CA . LEU A 1 210 ? -13.653 9.152 -0.766 1.00 86.00 210 LEU A CA 1
ATOM 1692 C C . LEU A 1 210 ? -14.694 10.164 -1.290 1.00 86.00 210 LEU A C 1
ATOM 1694 O O . LEU A 1 210 ? -15.811 10.221 -0.777 1.00 86.00 210 LEU A O 1
ATOM 1698 N N . ARG A 1 211 ? -14.355 10.963 -2.311 1.00 87.00 211 ARG A N 1
ATOM 1699 C CA . ARG A 1 211 ? -15.257 11.911 -2.984 1.00 87.00 211 ARG A CA 1
ATOM 1700 C C . ARG A 1 211 ? -15.938 11.290 -4.209 1.00 87.00 211 ARG A C 1
ATOM 1702 O O . ARG A 1 211 ? -16.630 12.009 -4.929 1.00 87.00 211 ARG A O 1
ATOM 1709 N N . LYS A 1 212 ? -15.780 9.977 -4.425 1.00 89.12 212 LYS A N 1
ATOM 1710 C CA . LYS A 1 212 ? -16.308 9.206 -5.562 1.00 89.12 212 LYS A CA 1
ATOM 1711 C C . LYS A 1 212 ? -15.769 9.661 -6.919 1.00 89.12 212 LYS A C 1
ATOM 1713 O O . LYS A 1 212 ? -16.444 9.539 -7.940 1.00 89.12 212 LYS A O 1
ATOM 1718 N N . LYS A 1 213 ? -14.560 10.220 -6.946 1.00 92.81 213 LYS A N 1
ATOM 1719 C CA . LYS A 1 213 ? -13.859 10.549 -8.184 1.00 92.81 213 LYS A CA 1
ATOM 1720 C C . LYS A 1 213 ? -12.912 9.413 -8.555 1.00 92.81 213 LYS A C 1
ATOM 1722 O O . LYS A 1 213 ? -12.118 8.965 -7.734 1.00 92.81 213 LYS A O 1
ATOM 1727 N N . ASN A 1 214 ? -12.995 8.994 -9.813 1.00 94.56 214 ASN A N 1
ATOM 1728 C CA . ASN A 1 214 ? -12.190 7.921 -10.380 1.00 94.56 214 ASN A CA 1
ATOM 1729 C C . ASN A 1 214 ? -10.814 8.410 -10.846 1.00 94.56 214 ASN A C 1
ATOM 1731 O O . ASN A 1 214 ? -10.706 9.452 -11.502 1.00 94.56 214 ASN A O 1
ATOM 1735 N N . TYR A 1 215 ? -9.789 7.613 -10.566 1.00 96.31 215 TYR A N 1
ATOM 1736 C CA . TYR A 1 215 ? -8.417 7.801 -11.033 1.00 96.31 215 TYR A CA 1
ATOM 1737 C C . TYR A 1 215 ? -7.877 6.480 -11.577 1.00 96.31 215 TYR A C 1
ATOM 1739 O O . TYR A 1 215 ? -8.185 5.411 -11.050 1.00 96.31 215 TYR A O 1
ATOM 1747 N N . ALA A 1 216 ? -7.076 6.557 -12.637 1.00 96.75 216 ALA A N 1
ATOM 1748 C CA . ALA A 1 216 ? -6.422 5.396 -13.224 1.00 96.75 216 ALA A CA 1
ATOM 1749 C C . ALA A 1 216 ? -5.085 5.153 -12.521 1.00 96.75 216 ALA A C 1
ATOM 1751 O O . ALA A 1 216 ? -4.209 6.020 -12.513 1.00 96.75 216 ALA A O 1
ATOM 1752 N N . PHE A 1 217 ? -4.922 3.966 -11.950 1.00 97.38 217 PHE A N 1
ATOM 1753 C CA . PHE A 1 217 ? -3.682 3.538 -11.322 1.00 97.38 217 PHE A CA 1
ATOM 1754 C C . PHE A 1 217 ? -3.020 2.467 -12.175 1.00 97.38 217 PHE A C 1
ATOM 1756 O O . PHE A 1 217 ? -3.597 1.405 -12.405 1.00 97.38 217 PHE A O 1
ATOM 1763 N N . ASN A 1 218 ? -1.797 2.757 -12.608 1.00 96.88 218 ASN A N 1
ATOM 1764 C CA . ASN A 1 218 ? -0.904 1.777 -13.206 1.00 96.88 218 ASN A CA 1
ATOM 1765 C C . ASN A 1 218 ? 0.037 1.321 -12.096 1.00 96.88 218 ASN A C 1
ATOM 1767 O O . ASN A 1 218 ? 0.940 2.060 -11.693 1.00 96.88 218 ASN A O 1
ATOM 1771 N N . VAL A 1 219 ? -0.233 0.145 -11.545 1.00 97.50 219 VAL A N 1
ATOM 1772 C CA . VAL A 1 219 ? 0.463 -0.367 -10.369 1.00 97.50 219 VAL A CA 1
ATOM 1773 C C . VAL A 1 219 ? 1.426 -1.459 -10.796 1.00 97.50 219 VAL A C 1
ATOM 1775 O O . VAL A 1 219 ? 1.083 -2.309 -11.609 1.00 97.50 219 VAL A O 1
ATOM 1778 N N . ILE A 1 220 ? 2.632 -1.442 -10.244 1.00 96.88 220 ILE A N 1
ATOM 1779 C CA . ILE A 1 220 ? 3.613 -2.508 -10.416 1.00 96.88 220 ILE A CA 1
ATOM 1780 C C . ILE A 1 220 ? 3.819 -3.164 -9.056 1.00 96.88 220 ILE A C 1
ATOM 1782 O O . ILE A 1 220 ? 4.388 -2.549 -8.149 1.00 96.88 220 ILE A O 1
ATOM 1786 N N . ASP A 1 221 ? 3.346 -4.399 -8.914 1.00 95.81 221 ASP A N 1
ATOM 1787 C CA . ASP A 1 221 ? 3.681 -5.236 -7.768 1.00 95.81 221 ASP A CA 1
ATOM 1788 C C . ASP A 1 221 ? 5.122 -5.721 -7.922 1.00 95.81 221 ASP A C 1
ATOM 1790 O O . ASP A 1 221 ? 5.491 -6.205 -8.991 1.00 95.81 221 ASP A O 1
ATOM 1794 N N . THR A 1 222 ? 5.965 -5.543 -6.906 1.00 95.38 222 THR A N 1
ATOM 1795 C CA . THR A 1 222 ? 7.399 -5.859 -7.003 1.00 95.38 222 THR A CA 1
ATOM 1796 C C . THR A 1 222 ? 7.775 -7.016 -6.081 1.00 95.38 222 THR A C 1
ATOM 1798 O O . THR A 1 222 ? 7.196 -7.155 -4.997 1.00 95.38 222 THR A O 1
ATOM 1801 N N . PRO A 1 223 ? 8.756 -7.854 -6.466 1.00 94.38 223 PRO A N 1
ATOM 1802 C CA . PRO A 1 223 ? 9.203 -8.947 -5.615 1.00 94.38 223 PRO A CA 1
ATOM 1803 C C . PRO A 1 223 ? 9.790 -8.421 -4.300 1.00 94.38 223 PRO A C 1
ATOM 1805 O O . PRO A 1 223 ? 10.408 -7.362 -4.245 1.00 94.38 223 PRO A O 1
ATOM 1808 N N . GLY A 1 224 ? 9.578 -9.163 -3.209 1.00 90.69 224 GLY A N 1
ATOM 1809 C CA . GLY A 1 224 ? 10.056 -8.777 -1.874 1.00 90.69 224 GLY A CA 1
ATOM 1810 C C . GLY A 1 224 ? 11.414 -9.340 -1.478 1.00 90.69 224 GLY A C 1
ATOM 1811 O O . GLY A 1 224 ? 11.937 -8.958 -0.433 1.00 90.69 224 GLY A O 1
ATOM 1812 N N . HIS A 1 225 ? 11.944 -10.284 -2.254 1.00 92.81 225 HIS A N 1
ATOM 1813 C CA . HIS A 1 225 ? 13.192 -10.961 -1.929 1.00 92.81 225 HIS A CA 1
ATOM 1814 C C . HIS A 1 225 ? 14.403 -10.107 -2.355 1.00 92.81 225 HIS A C 1
ATOM 1816 O O . HIS A 1 225 ? 14.400 -9.589 -3.476 1.00 92.81 225 HIS A O 1
ATOM 1822 N N . PRO A 1 226 ? 15.458 -9.989 -1.524 1.00 92.00 226 PRO A N 1
ATOM 1823 C CA . PRO A 1 226 ? 16.645 -9.184 -1.830 1.00 92.00 226 PRO A CA 1
ATOM 1824 C C . PRO A 1 226 ? 17.334 -9.487 -3.161 1.00 92.00 226 PRO A C 1
ATOM 1826 O O . PRO A 1 226 ? 17.853 -8.569 -3.803 1.00 92.00 226 PRO A O 1
ATOM 1829 N N . ASP A 1 227 ? 17.300 -10.747 -3.587 1.00 93.56 227 ASP A N 1
ATOM 1830 C CA . ASP A 1 227 ? 17.923 -11.194 -4.837 1.00 93.56 227 ASP A CA 1
ATOM 1831 C C . ASP A 1 227 ? 17.290 -10.563 -6.085 1.00 93.56 227 ASP A C 1
ATOM 1833 O O . ASP A 1 227 ? 17.981 -10.373 -7.081 1.00 93.56 227 ASP A O 1
ATOM 1837 N N . PHE A 1 228 ? 16.021 -10.145 -6.016 1.00 93.19 228 PHE A N 1
ATOM 1838 C CA . PHE A 1 228 ? 15.275 -9.555 -7.138 1.00 93.19 228 PHE A CA 1
ATOM 1839 C C . PHE A 1 228 ? 15.271 -8.015 -7.111 1.00 93.19 228 PHE A C 1
ATOM 1841 O O . PHE A 1 228 ? 14.314 -7.344 -7.503 1.00 93.19 228 PHE A O 1
ATOM 1848 N N . LYS A 1 229 ? 16.348 -7.407 -6.606 1.00 92.44 229 LYS A N 1
ATOM 1849 C CA . LYS A 1 229 ? 16.517 -5.941 -6.559 1.00 92.44 229 LYS A CA 1
ATOM 1850 C C . LYS A 1 229 ? 16.530 -5.276 -7.944 1.00 92.44 229 LYS A C 1
ATOM 1852 O O . LYS A 1 229 ? 16.236 -4.087 -8.063 1.00 92.44 229 LYS A O 1
ATOM 1857 N N . ASP A 1 230 ? 16.905 -6.017 -8.978 1.00 93.75 230 ASP A N 1
ATOM 1858 C CA . ASP A 1 230 ? 16.899 -5.599 -10.379 1.00 93.75 230 ASP A CA 1
ATOM 1859 C C . ASP A 1 230 ? 15.471 -5.349 -10.885 1.00 93.75 230 ASP A C 1
ATOM 1861 O O . ASP A 1 230 ? 15.212 -4.309 -11.493 1.00 93.75 230 ASP A O 1
ATOM 1865 N N . GLU A 1 231 ? 14.531 -6.229 -10.5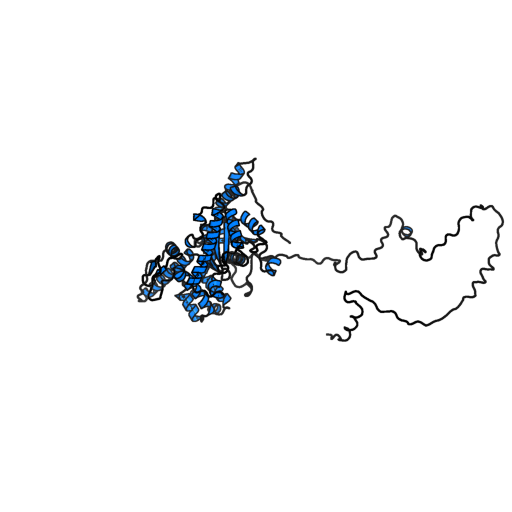33 1.00 94.19 231 GLU A N 1
ATOM 1866 C CA . GLU A 1 231 ? 13.096 -6.084 -10.804 1.00 94.19 231 GLU A CA 1
ATOM 1867 C C . GLU A 1 231 ? 12.520 -4.827 -10.135 1.00 94.19 231 GLU A C 1
ATOM 1869 O O . GLU A 1 231 ? 11.745 -4.074 -10.734 1.00 94.19 231 GLU A O 1
ATOM 1874 N N . ILE A 1 232 ? 12.958 -4.535 -8.908 1.00 95.06 232 ILE A N 1
ATOM 1875 C CA . ILE A 1 232 ? 12.578 -3.317 -8.182 1.00 95.06 232 ILE A CA 1
ATOM 1876 C C . ILE A 1 232 ? 13.157 -2.070 -8.857 1.00 95.06 232 ILE A C 1
ATOM 1878 O O . ILE A 1 232 ? 12.447 -1.085 -9.059 1.00 95.06 232 ILE A O 1
ATOM 1882 N N . ALA A 1 233 ? 14.433 -2.099 -9.249 1.00 94.06 233 ALA A N 1
ATOM 1883 C CA . ALA A 1 233 ? 15.078 -0.987 -9.943 1.00 94.06 233 ALA A CA 1
ATOM 1884 C C . ALA A 1 233 ? 14.458 -0.719 -11.327 1.00 94.06 233 ALA A C 1
ATOM 1886 O O . ALA A 1 233 ? 14.362 0.432 -11.756 1.00 94.06 233 ALA A O 1
ATOM 1887 N N . ALA A 1 234 ? 14.032 -1.764 -12.039 1.00 93.88 234 ALA A N 1
ATOM 1888 C CA . ALA A 1 234 ? 13.259 -1.645 -13.272 1.00 93.88 234 ALA A CA 1
ATOM 1889 C C . ALA A 1 234 ? 11.890 -0.994 -13.011 1.00 93.88 234 ALA A C 1
ATOM 1891 O O . ALA A 1 234 ? 11.526 -0.025 -13.675 1.00 93.88 234 ALA A O 1
ATOM 1892 N N . SER A 1 235 ? 11.176 -1.455 -11.984 1.00 95.06 235 SER A N 1
ATOM 1893 C CA . SER A 1 235 ? 9.850 -0.941 -11.618 1.00 95.06 235 SER A CA 1
ATOM 1894 C C . SER A 1 235 ? 9.889 0.526 -11.183 1.00 95.06 235 SER A C 1
ATOM 1896 O O . SER A 1 235 ? 9.073 1.326 -11.628 1.00 95.06 235 SER A O 1
ATOM 1898 N N . LEU A 1 236 ? 10.890 0.918 -10.389 1.00 94.00 236 LEU A N 1
ATOM 1899 C CA . LEU A 1 236 ? 11.117 2.308 -9.980 1.00 94.00 236 LEU A CA 1
ATOM 1900 C C . LEU A 1 236 ? 11.456 3.240 -11.153 1.00 94.00 236 LEU A C 1
ATOM 1902 O O . LEU A 1 236 ? 11.205 4.440 -11.076 1.00 94.00 236 LEU A O 1
ATOM 1906 N N . ARG A 1 237 ? 12.022 2.720 -12.247 1.00 91.56 237 ARG A N 1
ATOM 1907 C CA . ARG A 1 237 ? 12.257 3.517 -13.462 1.00 91.56 237 ARG A CA 1
ATOM 1908 C C . ARG A 1 237 ? 10.973 3.782 -14.249 1.00 91.56 237 ARG A C 1
ATOM 1910 O O . ARG A 1 237 ? 10.894 4.822 -14.894 1.00 91.56 237 ARG A O 1
ATOM 1917 N N . LEU A 1 238 ? 10.000 2.873 -14.181 1.00 92.00 238 LEU A N 1
ATOM 1918 C CA . LEU A 1 238 ? 8.694 3.000 -14.837 1.00 92.00 238 LEU A CA 1
ATOM 1919 C C . LEU A 1 238 ? 7.670 3.773 -13.997 1.00 92.00 238 LEU A C 1
ATOM 1921 O O . LEU A 1 238 ? 6.840 4.489 -14.547 1.00 92.00 238 LEU A O 1
ATOM 1925 N N . ALA A 1 239 ? 7.702 3.613 -12.676 1.00 94.62 239 ALA A N 1
ATOM 1926 C CA . ALA A 1 239 ? 6.756 4.254 -11.776 1.00 94.62 239 ALA A CA 1
ATOM 1927 C C . ALA A 1 239 ? 7.152 5.698 -11.457 1.00 94.62 239 ALA A C 1
ATOM 1929 O O . ALA A 1 239 ? 8.327 6.014 -11.285 1.00 94.62 239 ALA A O 1
ATOM 1930 N N . ASP A 1 240 ? 6.160 6.563 -11.281 1.00 94.31 240 ASP A N 1
ATOM 1931 C CA . ASP A 1 240 ? 6.346 7.952 -10.846 1.00 94.31 240 ASP A CA 1
ATOM 1932 C C . ASP A 1 240 ? 6.461 8.050 -9.321 1.00 94.31 240 ASP A C 1
ATOM 1934 O O . ASP A 1 240 ? 7.148 8.911 -8.773 1.00 94.31 240 ASP A O 1
ATOM 1938 N N . ASN A 1 241 ? 5.790 7.132 -8.628 1.00 95.81 241 ASN A N 1
ATOM 1939 C CA . ASN A 1 241 ? 5.607 7.150 -7.188 1.00 95.81 241 ASN A CA 1
ATOM 1940 C C . ASN A 1 241 ? 5.866 5.765 -6.585 1.00 95.81 241 ASN A C 1
ATOM 1942 O O . ASN A 1 241 ? 5.775 4.746 -7.273 1.00 95.81 241 ASN A O 1
ATOM 1946 N N . ALA A 1 242 ? 6.147 5.723 -5.284 1.00 96.44 242 ALA A N 1
ATOM 1947 C CA . ALA A 1 242 ? 6.398 4.487 -4.554 1.00 96.44 242 ALA A CA 1
ATOM 1948 C C . ALA A 1 242 ? 5.453 4.345 -3.351 1.00 96.44 242 ALA A C 1
ATOM 1950 O O . ALA A 1 242 ? 5.324 5.247 -2.522 1.00 96.44 242 ALA A O 1
ATOM 1951 N N . LEU A 1 243 ? 4.808 3.187 -3.236 1.00 97.62 243 LEU A N 1
ATOM 1952 C CA . LEU A 1 243 ? 4.025 2.788 -2.070 1.00 97.62 243 LEU A CA 1
ATOM 1953 C C . LEU A 1 243 ? 4.837 1.765 -1.276 1.00 97.62 243 LEU A C 1
ATOM 1955 O O . LEU A 1 243 ? 5.030 0.647 -1.738 1.00 97.62 243 LEU A O 1
ATOM 1959 N N . ILE A 1 244 ? 5.341 2.143 -0.103 1.00 97.50 244 ILE A N 1
ATOM 1960 C CA . ILE A 1 244 ? 6.226 1.299 0.708 1.00 97.50 244 ILE A CA 1
ATOM 1961 C C . ILE A 1 244 ? 5.405 0.592 1.783 1.00 97.50 244 ILE A C 1
ATOM 1963 O O . ILE A 1 244 ? 4.855 1.233 2.674 1.00 97.50 244 ILE A O 1
ATOM 1967 N N . VAL A 1 245 ? 5.338 -0.733 1.717 1.00 97.88 245 VAL A N 1
ATOM 1968 C CA . VAL A 1 245 ? 4.635 -1.591 2.670 1.00 97.88 245 VAL A CA 1
ATOM 1969 C C . VAL A 1 245 ? 5.615 -2.096 3.728 1.00 97.88 245 VAL A C 1
ATOM 1971 O O . VAL A 1 245 ? 6.612 -2.756 3.417 1.00 97.88 245 VAL A O 1
ATOM 1974 N N . VAL A 1 246 ? 5.324 -1.797 4.991 1.00 97.50 246 VAL A N 1
ATOM 1975 C CA . VAL A 1 246 ? 6.142 -2.174 6.150 1.00 97.50 246 VAL A CA 1
ATOM 1976 C C . VAL A 1 246 ? 5.288 -2.998 7.100 1.00 97.50 246 VAL A C 1
ATOM 1978 O O . VAL A 1 246 ? 4.216 -2.549 7.498 1.00 97.50 246 VAL A O 1
ATOM 1981 N N . ASP A 1 247 ? 5.743 -4.199 7.449 1.00 96.75 247 ASP A N 1
ATOM 1982 C CA . ASP A 1 247 ? 5.125 -4.985 8.515 1.00 96.75 247 ASP A CA 1
ATOM 1983 C C . ASP A 1 247 ? 5.411 -4.310 9.862 1.00 96.75 247 ASP A C 1
ATOM 1985 O O . ASP A 1 247 ? 6.562 -4.054 10.209 1.00 96.75 247 ASP A O 1
ATOM 1989 N N . VAL A 1 248 ? 4.367 -3.996 10.626 1.00 96.06 248 VAL A N 1
ATOM 1990 C CA . VAL A 1 248 ? 4.513 -3.305 11.913 1.00 96.06 248 VAL A CA 1
ATOM 1991 C C . VAL A 1 248 ? 5.193 -4.182 12.965 1.00 96.06 248 VAL A C 1
ATOM 1993 O O . VAL A 1 248 ? 5.817 -3.654 13.889 1.00 96.06 248 VAL A O 1
ATOM 1996 N N . LEU A 1 249 ? 5.108 -5.507 12.840 1.00 94.06 249 LEU A N 1
ATOM 1997 C CA . LEU A 1 249 ? 5.784 -6.418 13.750 1.00 94.06 249 LEU A CA 1
ATOM 1998 C C . LEU A 1 249 ? 7.299 -6.400 13.526 1.00 94.06 249 LEU A C 1
ATOM 2000 O O . LEU A 1 249 ? 8.065 -6.122 14.456 1.00 94.06 249 LEU A O 1
ATOM 2004 N N . GLU A 1 250 ? 7.707 -6.686 12.290 1.00 94.00 250 GLU A N 1
ATOM 2005 C CA . GLU A 1 250 ? 9.117 -6.760 11.892 1.00 94.00 250 GLU A CA 1
ATOM 2006 C C . GLU A 1 250 ? 9.777 -5.379 11.932 1.00 94.00 250 GLU A C 1
ATOM 2008 O O . GLU A 1 250 ? 10.918 -5.254 12.370 1.00 94.00 250 GLU A O 1
ATOM 2013 N N . GLY A 1 251 ? 9.032 -4.329 11.577 1.00 93.75 251 GLY A N 1
ATOM 2014 C CA . GLY A 1 251 ? 9.520 -2.957 11.535 1.00 93.75 251 GLY A CA 1
ATOM 2015 C C . GLY A 1 251 ? 10.420 -2.690 10.331 1.00 93.75 251 GLY A C 1
ATOM 2016 O O . GLY A 1 251 ? 10.249 -3.276 9.257 1.00 93.75 251 GLY A O 1
ATOM 2017 N N . VAL A 1 252 ? 11.366 -1.761 10.482 1.00 94.88 252 VAL A N 1
ATOM 2018 C CA . VAL A 1 252 ? 12.280 -1.407 9.392 1.00 94.88 252 VAL A CA 1
ATOM 2019 C C . VAL A 1 252 ? 13.437 -2.401 9.352 1.00 94.88 252 VAL A C 1
ATOM 2021 O O . VAL A 1 252 ? 14.402 -2.311 10.103 1.00 94.88 252 VAL A O 1
ATOM 2024 N N . THR A 1 253 ? 13.354 -3.366 8.439 1.00 94.38 253 THR A N 1
ATOM 2025 C CA . THR A 1 253 ? 14.456 -4.304 8.180 1.00 94.38 253 THR A CA 1
ATOM 2026 C C . THR A 1 253 ? 15.576 -3.645 7.365 1.00 94.38 253 THR A C 1
ATOM 2028 O O . THR A 1 253 ? 15.340 -2.688 6.624 1.00 94.38 253 THR A O 1
ATOM 2031 N N . ALA A 1 254 ? 16.789 -4.208 7.400 1.00 93.19 254 ALA A N 1
ATOM 2032 C CA . ALA A 1 254 ? 17.915 -3.734 6.582 1.00 93.19 254 ALA A CA 1
ATOM 2033 C C . ALA A 1 254 ? 17.573 -3.652 5.081 1.00 93.19 254 ALA A C 1
ATOM 2035 O O . ALA A 1 254 ? 18.003 -2.736 4.378 1.00 93.19 254 ALA A O 1
ATOM 2036 N N . TYR A 1 255 ? 16.753 -4.582 4.582 1.00 94.50 255 TYR A N 1
ATOM 2037 C CA . TYR A 1 255 ? 16.294 -4.533 3.199 1.00 94.50 255 TYR A CA 1
ATOM 2038 C C . TYR A 1 255 ? 15.273 -3.414 2.963 1.00 94.50 255 TYR A C 1
ATOM 2040 O O . TYR A 1 255 ? 15.354 -2.715 1.957 1.00 94.50 255 TYR A O 1
ATOM 2048 N N . THR A 1 256 ? 14.372 -3.167 3.917 1.00 95.38 256 THR A N 1
ATOM 2049 C CA . THR A 1 256 ? 13.440 -2.028 3.864 1.00 95.38 256 THR A CA 1
ATOM 2050 C C . THR A 1 256 ? 14.189 -0.701 3.757 1.00 95.38 256 THR A C 1
ATOM 2052 O O . THR A 1 256 ? 13.812 0.151 2.952 1.00 95.38 256 THR A O 1
ATOM 2055 N N . GLU A 1 257 ? 15.302 -0.544 4.480 1.00 94.88 257 GLU A N 1
ATOM 2056 C CA . GLU A 1 257 ? 16.147 0.641 4.333 1.00 94.88 257 GLU A CA 1
ATOM 2057 C C . GLU A 1 257 ? 16.706 0.800 2.918 1.00 94.88 257 GLU A C 1
ATOM 2059 O O . GLU A 1 257 ? 16.718 1.909 2.381 1.00 94.88 257 GLU A O 1
ATOM 2064 N N . ILE A 1 258 ? 17.180 -0.291 2.306 1.00 94.94 258 ILE A N 1
ATOM 2065 C CA . ILE A 1 258 ? 17.690 -0.277 0.929 1.00 94.94 258 ILE A CA 1
ATOM 2066 C C . ILE A 1 258 ? 16.583 0.175 -0.028 1.00 94.94 258 ILE A C 1
ATOM 2068 O O . ILE A 1 258 ? 16.835 1.029 -0.877 1.00 94.94 258 ILE A O 1
ATOM 2072 N N . LEU A 1 259 ? 15.355 -0.322 0.141 1.00 95.75 259 LEU A N 1
ATOM 2073 C CA . LEU A 1 259 ? 14.205 0.064 -0.683 1.00 95.75 259 LEU A CA 1
ATOM 2074 C C . LEU A 1 259 ? 13.859 1.551 -0.543 1.00 95.75 259 LEU A C 1
ATOM 2076 O O . LEU A 1 259 ? 13.676 2.232 -1.554 1.00 95.75 259 LEU A O 1
ATOM 2080 N N . ILE A 1 260 ? 13.838 2.077 0.687 1.00 95.06 260 ILE A N 1
ATOM 2081 C CA . ILE A 1 260 ? 13.628 3.511 0.948 1.00 95.06 260 ILE A CA 1
ATOM 2082 C C . ILE A 1 260 ? 14.733 4.336 0.271 1.00 95.06 260 ILE A C 1
ATOM 2084 O O . ILE A 1 260 ? 14.447 5.307 -0.428 1.00 95.06 260 ILE A O 1
ATOM 2088 N N . LYS A 1 261 ? 16.000 3.926 0.412 1.00 93.19 261 LYS A N 1
ATOM 2089 C CA . LYS A 1 261 ? 17.153 4.595 -0.216 1.00 93.19 261 LYS A CA 1
ATOM 2090 C C . LYS A 1 261 ? 17.073 4.550 -1.751 1.00 93.19 261 LYS A C 1
ATOM 2092 O O . LYS A 1 261 ? 17.389 5.545 -2.400 1.00 93.19 261 LYS A O 1
ATOM 2097 N N . MET A 1 262 ? 16.616 3.446 -2.347 1.00 93.50 262 MET A N 1
ATOM 2098 C CA . MET A 1 262 ? 16.403 3.326 -3.799 1.00 93.50 262 MET A CA 1
ATOM 2099 C C . MET A 1 262 ? 15.287 4.253 -4.301 1.00 93.50 262 MET A C 1
ATOM 2101 O O . MET A 1 262 ? 15.463 4.927 -5.320 1.00 93.50 262 MET A O 1
ATOM 2105 N N . ALA A 1 263 ? 14.166 4.331 -3.579 1.00 93.00 263 ALA A N 1
ATOM 2106 C CA . ALA A 1 263 ? 13.066 5.238 -3.903 1.00 93.00 263 ALA A CA 1
ATOM 2107 C C . ALA A 1 263 ? 13.489 6.715 -3.786 1.00 93.00 263 ALA A C 1
ATOM 2109 O O . ALA A 1 263 ? 13.211 7.512 -4.680 1.00 93.00 263 ALA A O 1
ATOM 2110 N N . LEU A 1 264 ? 14.247 7.068 -2.741 1.00 91.06 264 LEU A N 1
ATOM 2111 C CA . LEU A 1 264 ? 14.807 8.412 -2.564 1.00 91.06 264 LEU A CA 1
ATOM 2112 C C . LEU A 1 264 ? 15.822 8.777 -3.653 1.00 91.06 264 LEU A C 1
ATOM 2114 O O . LEU A 1 264 ? 15.786 9.889 -4.173 1.00 91.06 264 LEU A O 1
ATOM 2118 N N . LYS A 1 265 ? 16.710 7.846 -4.027 1.00 89.12 265 LYS A N 1
ATOM 2119 C CA . LYS A 1 265 ? 17.702 8.051 -5.096 1.00 89.12 265 LYS A CA 1
ATOM 2120 C C . LYS A 1 265 ? 17.049 8.297 -6.457 1.00 89.12 265 LYS A C 1
ATOM 2122 O O . LYS A 1 265 ? 17.614 9.001 -7.284 1.00 89.12 265 LYS A O 1
ATOM 2127 N N . THR A 1 266 ? 15.877 7.711 -6.684 1.00 88.25 266 THR A N 1
ATOM 2128 C CA . THR A 1 266 ? 15.083 7.901 -7.906 1.00 88.25 266 THR A CA 1
ATOM 2129 C C . THR A 1 266 ? 14.067 9.046 -7.782 1.00 88.25 266 THR A C 1
ATOM 2131 O O . THR A 1 266 ? 13.192 9.176 -8.633 1.00 88.25 266 THR A O 1
ATOM 2134 N N . GLU A 1 267 ? 14.195 9.879 -6.739 1.00 87.75 267 GLU A N 1
ATOM 2135 C CA . GLU A 1 267 ? 13.384 11.075 -6.457 1.00 87.75 267 GLU A CA 1
ATOM 2136 C C . GLU A 1 267 ? 11.864 10.825 -6.385 1.00 87.75 267 GLU A C 1
ATOM 2138 O O . GLU A 1 267 ? 11.059 11.729 -6.610 1.00 87.75 267 GLU A O 1
ATOM 2143 N N . LYS A 1 268 ? 11.441 9.607 -6.027 1.00 89.81 268 LYS A N 1
ATOM 2144 C CA . LYS A 1 268 ? 10.018 9.240 -5.995 1.00 89.81 268 LYS A CA 1
ATOM 2145 C C . LYS A 1 268 ? 9.301 9.827 -4.790 1.00 89.81 268 LYS A C 1
ATOM 2147 O O . LYS A 1 268 ? 9.827 9.851 -3.675 1.00 89.81 268 LYS A O 1
ATOM 2152 N N . LYS A 1 269 ? 8.041 10.230 -4.986 1.00 91.69 269 LYS A N 1
ATOM 2153 C CA . LYS A 1 269 ? 7.134 10.493 -3.860 1.00 91.69 269 LYS A CA 1
ATOM 2154 C C . LYS A 1 269 ? 6.736 9.177 -3.214 1.00 91.69 269 LYS A C 1
ATOM 2156 O O . LYS A 1 269 ? 6.390 8.222 -3.906 1.00 91.69 269 LYS A O 1
ATOM 2161 N N . MET A 1 270 ? 6.783 9.148 -1.886 1.00 93.44 270 MET A N 1
ATOM 2162 C CA . MET A 1 270 ? 6.545 7.945 -1.100 1.00 93.44 270 MET A CA 1
ATOM 2163 C C . MET A 1 270 ? 5.311 8.097 -0.217 1.00 93.44 270 MET A C 1
ATOM 2165 O O . MET A 1 270 ? 5.111 9.128 0.426 1.00 93.44 270 MET A O 1
ATOM 2169 N N . VAL A 1 271 ? 4.514 7.037 -0.162 1.00 96.25 271 VAL A N 1
ATOM 2170 C CA . VAL A 1 271 ? 3.474 6.815 0.848 1.00 96.25 271 VAL A CA 1
ATOM 2171 C C . VAL A 1 271 ? 3.816 5.509 1.551 1.00 96.25 271 VAL A C 1
ATOM 2173 O O . VAL A 1 271 ? 4.225 4.550 0.901 1.00 96.25 271 VAL A O 1
ATOM 2176 N N . PHE A 1 272 ? 3.661 5.470 2.869 1.00 97.19 272 PHE A N 1
ATOM 2177 C CA . PHE A 1 272 ? 3.955 4.296 3.683 1.00 97.19 272 PHE A CA 1
ATOM 2178 C C . PHE A 1 272 ? 2.659 3.599 4.092 1.00 97.19 272 PHE A C 1
ATOM 2180 O O . PHE A 1 272 ? 1.748 4.233 4.618 1.00 97.19 272 PHE A O 1
ATOM 2187 N N . CYS A 1 273 ? 2.580 2.292 3.873 1.00 97.50 273 CYS A N 1
ATOM 2188 C CA . CYS A 1 273 ? 1.515 1.431 4.363 1.00 97.50 273 CYS A CA 1
ATOM 2189 C C . CYS A 1 273 ? 2.065 0.570 5.504 1.00 97.50 273 CYS A C 1
ATOM 2191 O O . CYS A 1 273 ? 2.797 -0.390 5.267 1.00 97.50 273 CYS A O 1
ATOM 2193 N N . LEU A 1 274 ? 1.707 0.913 6.737 1.00 97.62 274 LEU A N 1
ATOM 2194 C CA . LEU A 1 274 ? 2.003 0.123 7.926 1.00 97.62 274 LEU A CA 1
ATOM 2195 C C . LEU A 1 274 ? 1.009 -1.034 8.015 1.00 97.62 274 LEU A C 1
ATOM 2197 O O . LEU A 1 274 ? -0.133 -0.854 8.440 1.00 97.62 274 LEU A O 1
ATOM 2201 N N . ASN A 1 275 ? 1.438 -2.198 7.544 1.00 96.75 275 ASN A N 1
ATOM 2202 C CA . ASN A 1 275 ? 0.609 -3.379 7.385 1.00 96.75 275 ASN A CA 1
ATOM 2203 C C . ASN A 1 275 ? 0.732 -4.345 8.573 1.00 96.75 275 ASN A C 1
ATOM 2205 O O . ASN A 1 275 ? 1.673 -4.277 9.363 1.00 96.75 275 ASN A O 1
ATOM 2209 N N . LYS A 1 276 ? -0.211 -5.285 8.646 1.00 95.75 276 LYS A N 1
ATOM 2210 C CA . LYS A 1 276 ? -0.287 -6.356 9.643 1.00 95.75 276 LYS A CA 1
ATOM 2211 C C . LYS A 1 276 ? -0.440 -5.872 11.087 1.00 95.75 276 LYS A C 1
ATOM 2213 O O . LYS A 1 276 ? 0.114 -6.451 12.021 1.00 95.75 276 LYS A O 1
ATOM 2218 N N . LEU A 1 277 ? -1.215 -4.804 11.287 1.00 95.31 277 LEU A N 1
ATOM 2219 C CA . LEU A 1 277 ? -1.542 -4.316 12.634 1.00 95.31 277 LEU A CA 1
ATOM 2220 C C . LEU A 1 277 ? -2.255 -5.362 13.497 1.00 95.31 277 LEU A C 1
ATOM 2222 O O . LEU A 1 277 ? -2.146 -5.327 14.721 1.00 95.31 277 LEU A O 1
ATOM 2226 N N . ASP A 1 278 ? -2.957 -6.303 12.875 1.00 93.75 278 ASP A N 1
ATOM 2227 C CA . ASP A 1 278 ? -3.573 -7.449 13.532 1.00 93.75 278 ASP A CA 1
ATOM 2228 C C . ASP A 1 278 ? -2.557 -8.301 14.311 1.00 93.75 278 ASP A C 1
ATOM 2230 O O . ASP A 1 278 ? -2.884 -8.759 15.406 1.00 93.75 278 ASP A O 1
ATOM 2234 N N . ARG A 1 279 ? -1.303 -8.422 13.850 1.00 94.75 279 ARG A N 1
ATOM 2235 C CA . ARG A 1 279 ? -0.246 -9.190 14.538 1.00 94.75 279 ARG A CA 1
ATOM 2236 C C . ARG A 1 279 ? 0.123 -8.608 15.901 1.00 94.75 279 ARG A C 1
ATOM 2238 O O . ARG A 1 279 ? 0.502 -9.356 16.801 1.00 94.75 279 ARG A O 1
ATOM 2245 N N . LEU A 1 280 ? -0.049 -7.299 16.106 1.00 94.62 280 LEU A N 1
ATOM 2246 C CA . LEU A 1 280 ? 0.135 -6.682 17.428 1.00 94.62 280 LEU A CA 1
ATOM 2247 C C . LEU A 1 280 ? -0.857 -7.235 18.459 1.00 94.62 280 LEU A C 1
ATOM 2249 O O . LEU A 1 280 ? -0.523 -7.351 19.639 1.00 94.62 280 LEU A O 1
ATOM 2253 N N . VAL A 1 281 ? -2.062 -7.587 18.002 1.00 92.75 281 VAL A N 1
ATOM 2254 C CA . VAL A 1 281 ? -3.161 -8.085 18.837 1.00 92.75 281 VAL A CA 1
ATOM 2255 C C . VAL A 1 281 ? -3.153 -9.608 18.916 1.00 92.75 281 VAL A C 1
ATOM 2257 O O . VAL A 1 281 ? -3.261 -10.166 20.003 1.00 92.75 281 VAL A O 1
ATOM 2260 N N . LEU A 1 282 ? -3.042 -10.278 17.768 1.00 91.44 282 LEU A N 1
ATOM 2261 C CA . LEU A 1 282 ? -3.207 -11.724 17.630 1.00 91.44 282 LEU A CA 1
ATOM 2262 C C . LEU A 1 282 ? -1.947 -12.498 18.028 1.00 91.44 282 LEU A C 1
ATOM 2264 O O . LEU A 1 282 ? -2.047 -13.500 18.736 1.00 91.44 282 LEU A O 1
ATOM 2268 N N . GLU A 1 283 ? -0.774 -12.024 17.600 1.00 92.88 283 GLU A N 1
ATOM 2269 C CA . GLU A 1 283 ? 0.498 -12.717 17.820 1.00 92.88 283 GLU A CA 1
ATOM 2270 C C . GLU A 1 283 ? 1.196 -12.213 19.083 1.00 92.88 283 GLU A C 1
ATOM 2272 O O . GLU A 1 283 ? 1.366 -12.977 20.032 1.00 92.88 283 GLU A O 1
ATOM 2277 N N . LEU A 1 284 ? 1.557 -10.924 19.136 1.00 92.31 284 LEU A N 1
ATOM 2278 C CA . LEU A 1 284 ? 2.282 -10.381 20.291 1.00 92.31 284 LEU A CA 1
ATOM 2279 C C . LEU A 1 284 ? 1.402 -10.125 21.512 1.00 92.31 284 LEU A C 1
ATOM 2281 O O . LEU A 1 284 ? 1.923 -10.060 22.624 1.00 92.31 284 LEU A O 1
ATOM 2285 N N . LYS A 1 285 ? 0.093 -9.934 21.312 1.00 93.06 285 LYS A N 1
ATOM 2286 C CA . LYS A 1 285 ? -0.867 -9.604 22.377 1.00 93.06 285 LYS A CA 1
ATOM 2287 C C . LYS A 1 285 ? -0.420 -8.399 23.219 1.00 93.06 285 LYS A C 1
ATOM 2289 O O . LYS A 1 285 ? -0.638 -8.367 24.431 1.00 93.06 285 LYS A O 1
ATOM 2294 N N . LEU A 1 286 ? 0.211 -7.407 22.582 1.00 93.31 286 LEU A N 1
ATOM 2295 C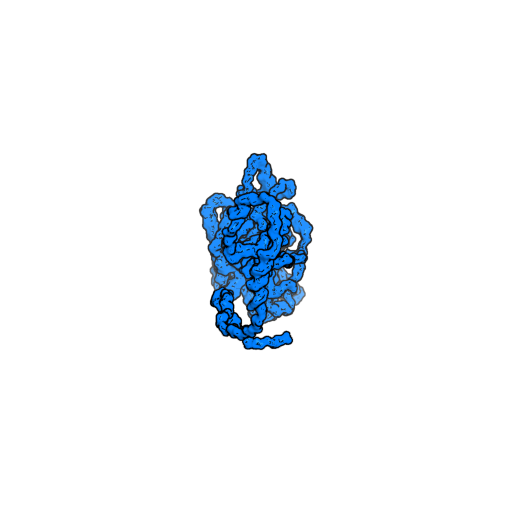 CA . LEU A 1 286 ? 0.687 -6.202 23.267 1.00 93.31 286 LEU A CA 1
ATOM 2296 C C . LEU A 1 286 ? -0.496 -5.398 23.799 1.00 93.31 286 LEU A C 1
ATOM 2298 O O . LEU A 1 286 ? -1.471 -5.242 23.068 1.00 93.31 286 LEU A O 1
ATOM 2302 N N . PRO A 1 287 ? -0.425 -4.799 24.996 1.00 93.50 287 PRO A N 1
ATOM 2303 C CA . PRO A 1 287 ? -1.445 -3.847 25.410 1.00 93.50 287 PRO A CA 1
ATOM 2304 C C . PRO A 1 287 ? -1.486 -2.644 24.439 1.00 93.50 287 PRO A C 1
ATOM 2306 O O . PRO A 1 287 ? -0.461 -2.301 23.844 1.00 93.50 287 PRO A O 1
ATOM 2309 N N . PRO A 1 288 ? -2.633 -1.953 24.285 1.00 92.12 288 PRO A N 1
ATOM 2310 C CA . PRO A 1 288 ? -2.786 -0.875 23.299 1.00 92.12 288 PRO A CA 1
ATOM 2311 C C . PRO A 1 288 ? -1.738 0.247 23.396 1.00 92.12 288 PRO A C 1
ATOM 2313 O O . PRO A 1 288 ? -1.322 0.792 22.374 1.00 92.12 288 PRO A O 1
ATOM 2316 N N . ASN A 1 289 ? -1.276 0.574 24.608 1.00 91.75 289 ASN A N 1
ATOM 2317 C CA . ASN A 1 289 ? -0.215 1.565 24.814 1.00 91.75 289 ASN A CA 1
ATOM 2318 C C . ASN A 1 289 ? 1.120 1.119 24.200 1.00 91.75 289 ASN A C 1
ATOM 2320 O O . ASN A 1 289 ? 1.751 1.895 23.484 1.00 91.75 289 ASN A O 1
ATOM 2324 N N . ASP A 1 290 ? 1.520 -0.133 24.417 1.00 93.31 290 ASP A N 1
ATOM 2325 C CA . ASP A 1 290 ? 2.769 -0.678 23.876 1.00 93.31 290 ASP A CA 1
ATOM 2326 C C . ASP A 1 290 ? 2.664 -0.885 22.361 1.00 93.31 290 ASP A C 1
ATOM 2328 O O . ASP A 1 290 ? 3.621 -0.633 21.630 1.00 93.31 290 ASP A O 1
ATOM 2332 N N . GLY A 1 291 ? 1.474 -1.250 21.867 1.00 94.31 291 GLY A N 1
ATOM 2333 C CA . GLY A 1 291 ? 1.173 -1.280 20.436 1.00 94.31 291 GLY A CA 1
ATOM 2334 C C . GLY A 1 291 ? 1.396 0.082 19.768 1.00 94.31 291 GLY A C 1
ATOM 2335 O O . GLY A 1 291 ? 2.038 0.159 18.721 1.00 94.31 291 GLY A O 1
ATOM 2336 N N . TYR A 1 292 ? 0.950 1.177 20.397 1.00 94.25 292 TYR A N 1
ATOM 2337 C CA . TYR A 1 292 ? 1.234 2.534 19.913 1.00 94.25 292 TYR A CA 1
ATOM 2338 C C . TYR A 1 292 ? 2.732 2.850 19.908 1.00 94.25 292 TYR A C 1
ATOM 2340 O O . TYR A 1 292 ? 3.231 3.382 18.916 1.00 94.25 292 TYR A O 1
ATOM 2348 N N . LEU A 1 293 ? 3.457 2.504 20.976 1.00 93.94 293 LEU A N 1
ATOM 2349 C CA . LEU A 1 293 ? 4.904 2.725 21.047 1.00 93.94 293 LEU A CA 1
ATOM 2350 C C . LEU A 1 293 ? 5.650 1.957 19.952 1.00 93.94 293 LEU A C 1
ATOM 2352 O O . LEU A 1 293 ? 6.555 2.519 19.340 1.00 93.94 293 LEU A O 1
ATOM 2356 N N . LYS A 1 294 ? 5.235 0.723 19.644 1.00 95.75 294 LYS A N 1
ATOM 2357 C CA . LYS A 1 294 ? 5.804 -0.060 18.540 1.00 95.75 294 LYS A CA 1
ATOM 2358 C C . LYS A 1 294 ? 5.551 0.604 17.185 1.00 95.75 294 LYS A C 1
ATOM 2360 O O . LYS A 1 294 ? 6.491 0.766 16.416 1.00 95.75 294 LYS A O 1
ATOM 2365 N N . ILE A 1 295 ? 4.321 1.045 16.904 1.00 96.00 295 ILE A N 1
ATOM 2366 C CA . ILE A 1 295 ? 3.992 1.763 15.656 1.00 96.00 295 ILE A CA 1
ATOM 2367 C C . ILE A 1 295 ? 4.814 3.056 15.540 1.00 96.00 295 ILE A C 1
ATOM 2369 O O . ILE A 1 295 ? 5.351 3.356 14.474 1.00 96.00 295 ILE A O 1
ATOM 2373 N N . LYS A 1 296 ? 4.924 3.820 16.635 1.00 95.31 296 LYS A N 1
ATOM 2374 C CA . LYS A 1 296 ? 5.726 5.048 16.692 1.00 95.31 296 LYS A CA 1
ATOM 2375 C C . LYS A 1 296 ? 7.204 4.754 16.419 1.00 95.31 296 LYS A C 1
ATOM 2377 O O . LYS A 1 296 ? 7.785 5.427 15.579 1.00 95.31 296 LYS A O 1
ATOM 2382 N N . ALA A 1 297 ? 7.766 3.713 17.034 1.00 96.00 297 ALA A N 1
ATOM 2383 C CA . ALA A 1 297 ? 9.152 3.301 16.816 1.00 96.00 297 ALA A CA 1
ATOM 2384 C C . ALA A 1 297 ? 9.434 2.952 15.345 1.00 96.00 297 ALA A C 1
ATOM 2386 O O . ALA A 1 297 ? 10.417 3.431 14.793 1.00 96.00 297 ALA A O 1
ATOM 2387 N N . VAL A 1 298 ? 8.539 2.212 14.677 1.00 96.81 298 VAL A N 1
ATOM 2388 C CA . VAL A 1 298 ? 8.683 1.896 13.241 1.00 96.81 298 VAL A CA 1
ATOM 2389 C C . VAL A 1 298 ? 8.700 3.168 12.385 1.00 96.81 298 VAL A C 1
ATOM 2391 O O . VAL A 1 298 ? 9.500 3.291 11.461 1.00 96.81 298 VAL A O 1
ATOM 2394 N N . LEU A 1 299 ? 7.842 4.146 12.686 1.00 95.94 299 LEU A N 1
ATOM 2395 C CA . LEU A 1 299 ? 7.832 5.427 11.971 1.00 95.94 299 LEU A CA 1
ATOM 2396 C C . LEU A 1 299 ? 9.078 6.272 12.252 1.00 95.94 299 LEU A C 1
ATOM 2398 O O . LEU A 1 299 ? 9.596 6.922 11.343 1.00 95.94 299 LEU A O 1
ATOM 2402 N N . ASP A 1 300 ? 9.562 6.262 13.491 1.00 95.56 300 ASP A N 1
ATOM 2403 C CA . ASP A 1 300 ? 10.791 6.950 13.877 1.00 95.56 300 ASP A CA 1
ATOM 2404 C C . ASP A 1 300 ? 12.001 6.332 13.154 1.00 95.56 300 ASP A C 1
ATOM 2406 O O . ASP A 1 300 ? 12.804 7.070 12.586 1.00 95.56 300 ASP A O 1
ATOM 2410 N N . GLU A 1 301 ? 12.083 5.000 13.060 1.00 96.31 301 GLU A N 1
ATOM 2411 C CA . GLU A 1 301 ? 13.098 4.280 12.275 1.00 96.31 301 GLU A CA 1
ATOM 2412 C C . GLU A 1 301 ? 13.064 4.674 10.791 1.00 96.31 301 GLU A C 1
ATOM 2414 O O . GLU A 1 301 ? 14.099 5.040 10.231 1.00 96.31 301 GLU A O 1
ATOM 2419 N N . VAL A 1 302 ? 11.879 4.693 10.163 1.00 96.06 302 VAL A N 1
ATOM 2420 C CA . VAL A 1 302 ? 11.718 5.148 8.767 1.00 96.06 302 VAL A CA 1
ATOM 2421 C C . VAL A 1 302 ? 12.259 6.569 8.594 1.00 96.06 302 VAL A C 1
ATOM 2423 O O . VAL A 1 302 ? 13.014 6.848 7.658 1.00 96.06 302 VAL A O 1
ATOM 2426 N N . ASN A 1 303 ? 11.895 7.478 9.499 1.00 94.94 303 ASN A N 1
ATOM 2427 C CA . ASN A 1 303 ? 12.349 8.863 9.449 1.00 94.94 303 ASN A CA 1
ATOM 2428 C C . ASN A 1 303 ? 13.862 8.985 9.648 1.00 94.94 303 ASN A C 1
ATOM 2430 O O . ASN A 1 303 ? 14.492 9.785 8.956 1.00 94.94 303 ASN A O 1
ATOM 2434 N N . ILE A 1 304 ? 14.456 8.184 10.535 1.00 94.38 304 ILE A N 1
ATOM 2435 C CA . ILE A 1 304 ? 15.909 8.119 10.723 1.00 94.38 304 ILE A CA 1
ATOM 2436 C C . ILE A 1 304 ? 16.585 7.686 9.419 1.00 94.38 304 ILE A C 1
ATOM 2438 O O . ILE A 1 304 ? 17.512 8.362 8.973 1.00 94.38 304 ILE A O 1
ATOM 2442 N N . THR A 1 305 ? 16.099 6.633 8.752 1.00 93.69 305 THR A N 1
ATOM 2443 C CA . THR A 1 305 ? 16.655 6.176 7.467 1.00 93.69 305 THR A CA 1
ATOM 2444 C C . THR A 1 305 ? 16.596 7.271 6.398 1.00 93.69 305 THR A C 1
ATOM 2446 O O . THR A 1 305 ? 17.575 7.499 5.681 1.00 93.69 305 THR A O 1
ATOM 2449 N N . ILE A 1 306 ? 15.466 7.978 6.297 1.00 92.56 306 ILE A N 1
ATOM 2450 C CA . ILE A 1 306 ? 15.289 9.082 5.343 1.00 92.56 306 ILE A CA 1
ATOM 2451 C C . ILE A 1 306 ? 16.257 10.225 5.668 1.00 92.56 306 ILE A C 1
ATOM 2453 O O . ILE A 1 306 ? 16.958 10.712 4.781 1.00 92.56 306 ILE A O 1
ATOM 2457 N N . GLN A 1 307 ? 16.341 10.639 6.933 1.00 90.75 307 GLN A N 1
ATOM 2458 C CA . GLN A 1 307 ? 17.223 11.725 7.365 1.00 90.75 307 GLN A CA 1
ATOM 2459 C C . GLN A 1 307 ? 18.698 11.391 7.144 1.00 90.75 307 GLN A C 1
ATOM 2461 O O . GLN A 1 307 ? 19.438 12.241 6.653 1.00 90.75 307 GLN A O 1
ATOM 2466 N N . GLN A 1 308 ? 19.118 10.159 7.440 1.00 90.75 308 GLN A N 1
ATOM 2467 C CA . GLN A 1 308 ? 20.472 9.679 7.166 1.00 90.75 308 GLN A CA 1
ATOM 2468 C C . GLN A 1 308 ? 20.796 9.763 5.672 1.00 90.75 308 GLN A C 1
ATOM 2470 O O . GLN A 1 308 ? 21.832 10.308 5.297 1.00 90.75 308 GLN A O 1
ATOM 2475 N N . PHE A 1 309 ? 19.892 9.295 4.804 1.00 89.56 309 PHE A N 1
ATOM 2476 C CA . PHE A 1 309 ? 20.096 9.371 3.358 1.00 89.56 309 PHE A CA 1
ATOM 2477 C C . PHE A 1 309 ? 20.212 10.820 2.863 1.00 89.56 309 PHE A C 1
ATOM 2479 O O . PHE A 1 309 ? 21.127 11.134 2.098 1.00 89.56 309 PHE A O 1
ATOM 2486 N N . LEU A 1 310 ? 19.317 11.704 3.319 1.00 86.62 310 LEU A N 1
ATOM 2487 C CA . LEU A 1 310 ? 19.310 13.122 2.944 1.00 86.62 310 LEU A CA 1
ATOM 2488 C C . LEU A 1 310 ? 20.530 13.878 3.486 1.00 86.62 310 LEU A C 1
ATOM 2490 O O . LEU A 1 310 ? 21.009 14.801 2.831 1.00 86.62 310 LEU A O 1
ATOM 2494 N N . ALA A 1 311 ? 21.054 13.495 4.653 1.00 85.81 311 ALA A N 1
ATOM 2495 C CA . ALA A 1 311 ? 22.284 14.060 5.201 1.00 85.81 311 ALA A CA 1
ATOM 2496 C C . ALA A 1 311 ? 23.516 13.673 4.367 1.00 85.81 311 ALA A C 1
ATOM 2498 O O . ALA A 1 311 ? 24.397 14.504 4.166 1.00 85.81 311 ALA A O 1
ATOM 2499 N N . SER A 1 312 ? 23.565 12.443 3.844 1.00 84.31 312 SER A N 1
ATOM 2500 C CA . SER A 1 312 ? 24.656 11.982 2.972 1.00 84.31 312 SER A CA 1
ATOM 2501 C C . SER A 1 312 ? 24.569 12.509 1.533 1.00 84.31 312 SER A C 1
ATOM 2503 O O . SER A 1 312 ? 25.572 12.492 0.826 1.00 84.31 312 SER A O 1
ATOM 2505 N N . HIS A 1 313 ? 23.398 12.974 1.085 1.00 80.06 313 HIS A N 1
ATOM 2506 C CA . HIS A 1 313 ? 23.159 13.420 -0.292 1.00 80.06 313 HIS A CA 1
ATOM 2507 C C . HIS A 1 313 ? 22.684 14.878 -0.334 1.00 80.06 313 HIS A C 1
ATOM 2509 O O . HIS A 1 313 ? 21.550 15.167 -0.716 1.00 80.06 313 HIS A O 1
ATOM 2515 N N . SER A 1 314 ? 23.582 15.809 0.003 1.00 61.69 314 SER A N 1
ATOM 2516 C CA . SER A 1 314 ? 23.343 17.264 0.069 1.00 61.69 314 SER A CA 1
ATOM 2517 C C . SER A 1 314 ? 22.771 17.886 -1.214 1.00 61.69 314 SER A C 1
ATOM 2519 O O . SER A 1 314 ? 22.192 18.967 -1.165 1.00 61.69 314 SER A O 1
ATOM 2521 N N . HIS A 1 315 ? 22.949 17.221 -2.361 1.00 61.56 315 HIS A N 1
ATOM 2522 C CA . HIS A 1 315 ? 22.448 17.649 -3.673 1.00 61.56 315 HIS A CA 1
ATOM 2523 C C . HIS A 1 315 ? 21.054 17.107 -4.020 1.00 61.56 315 HIS A C 1
ATOM 2525 O O . HIS A 1 315 ? 20.527 17.436 -5.082 1.00 61.56 315 HIS A O 1
ATOM 2531 N N . SER A 1 316 ? 20.454 16.275 -3.163 1.00 61.25 316 SER A N 1
ATOM 2532 C CA . SER A 1 316 ? 19.101 15.771 -3.386 1.00 61.25 316 SER A CA 1
ATOM 2533 C C . SER A 1 316 ? 18.096 16.921 -3.312 1.00 61.25 316 SER A C 1
ATOM 2535 O O . SER A 1 316 ? 18.048 17.654 -2.324 1.00 61.25 316 SER A O 1
ATOM 2537 N N . LYS A 1 317 ? 17.266 17.077 -4.350 1.00 61.59 317 LYS A N 1
ATOM 2538 C CA . LYS A 1 317 ? 16.190 18.088 -4.405 1.00 61.59 317 LYS A CA 1
ATOM 2539 C C . LYS A 1 317 ? 14.974 17.713 -3.554 1.00 61.59 317 LYS A C 1
ATOM 2541 O O . LYS A 1 317 ? 13.951 18.400 -3.589 1.00 61.59 317 LYS A O 1
ATOM 2546 N N . VAL A 1 318 ? 15.054 16.609 -2.814 1.00 65.25 318 VAL A N 1
ATOM 2547 C CA . VAL A 1 318 ? 13.983 16.144 -1.942 1.00 65.25 318 VAL A CA 1
ATOM 2548 C C . VAL A 1 318 ? 13.844 17.104 -0.759 1.00 65.25 318 VAL A C 1
ATOM 2550 O O . VAL A 1 318 ? 14.705 17.201 0.112 1.00 65.25 318 VAL A O 1
ATOM 2553 N N . ASP A 1 319 ? 12.727 17.821 -0.744 1.00 65.56 319 ASP A N 1
ATOM 2554 C CA . ASP A 1 319 ? 12.335 18.735 0.324 1.00 65.56 319 ASP A CA 1
ATOM 2555 C C . ASP A 1 319 ? 12.205 17.980 1.661 1.00 65.56 319 ASP A C 1
ATOM 2557 O O . ASP A 1 319 ? 11.383 17.067 1.796 1.00 65.56 319 ASP A O 1
ATOM 2561 N N . LYS A 1 320 ? 13.040 18.353 2.642 1.00 67.44 320 LYS A N 1
ATOM 2562 C CA . LYS A 1 320 ? 13.160 17.673 3.943 1.00 67.44 320 LYS A CA 1
ATOM 2563 C C . LYS A 1 320 ? 11.839 17.642 4.711 1.00 67.44 320 LYS A C 1
ATOM 2565 O O . LYS A 1 320 ? 11.552 16.644 5.365 1.00 67.44 320 LYS A O 1
ATOM 2570 N N . GLU A 1 321 ? 11.023 18.692 4.609 1.00 62.47 321 GLU A N 1
ATOM 2571 C CA . GLU A 1 321 ? 9.723 18.742 5.288 1.00 62.47 321 GLU A CA 1
ATOM 2572 C C . GLU A 1 321 ? 8.701 17.825 4.613 1.00 62.47 321 GLU A C 1
ATOM 2574 O O . GLU A 1 321 ? 7.921 17.148 5.282 1.00 62.47 321 GLU A O 1
ATOM 2579 N N . LYS A 1 322 ? 8.739 17.735 3.278 1.00 69.00 322 LYS A N 1
ATOM 2580 C CA . LYS A 1 322 ? 7.846 16.849 2.513 1.00 69.00 322 LYS A CA 1
ATOM 2581 C C . LYS A 1 322 ? 8.244 15.379 2.615 1.00 69.00 322 LYS A C 1
ATOM 2583 O O . LYS A 1 322 ? 7.392 14.514 2.424 1.00 69.00 322 LYS A O 1
ATOM 2588 N N . ALA A 1 323 ? 9.513 15.101 2.903 1.00 76.69 323 ALA A N 1
ATOM 2589 C CA . ALA A 1 323 ? 10.024 13.752 3.104 1.00 76.69 323 ALA A CA 1
ATOM 2590 C C . ALA A 1 323 ? 9.710 13.184 4.497 1.00 76.69 323 ALA A C 1
ATOM 2592 O O . ALA A 1 323 ? 9.805 11.973 4.680 1.00 76.69 323 ALA A O 1
ATOM 2593 N N . PHE A 1 324 ? 9.330 14.024 5.468 1.00 87.31 324 PHE A N 1
ATOM 2594 C CA . PHE A 1 324 ? 9.020 13.571 6.821 1.00 87.31 324 PHE A CA 1
ATOM 2595 C C . PHE A 1 324 ? 7.745 12.717 6.854 1.00 87.31 324 PHE A C 1
ATOM 2597 O O . PHE A 1 324 ? 6.649 13.161 6.484 1.00 87.31 324 PHE A O 1
ATOM 2604 N N . VAL A 1 325 ? 7.888 11.482 7.325 1.00 92.56 325 VAL A N 1
ATOM 2605 C CA . VAL A 1 325 ? 6.832 10.473 7.375 1.00 92.56 325 VAL A CA 1
ATOM 2606 C C . VAL A 1 325 ? 6.082 10.595 8.688 1.00 92.56 325 VAL A C 1
ATOM 2608 O O . VAL A 1 325 ? 6.627 10.374 9.766 1.00 92.56 325 VAL A O 1
ATOM 2611 N N . SER A 1 326 ? 4.811 10.972 8.603 1.00 93.75 326 SER A N 1
ATOM 2612 C CA . SER A 1 326 ? 3.948 11.117 9.765 1.00 93.75 326 SER A CA 1
ATOM 2613 C C . SER A 1 326 ? 2.489 10.888 9.382 1.00 93.75 326 SER A C 1
ATOM 2615 O O . SER A 1 326 ? 2.003 11.483 8.418 1.00 93.75 326 SER A O 1
ATOM 2617 N N . PRO A 1 327 ? 1.730 10.123 10.179 1.00 93.62 327 PRO A N 1
ATOM 2618 C CA . PRO A 1 327 ? 0.286 9.992 10.011 1.00 93.62 327 PRO A CA 1
ATOM 2619 C C . PRO A 1 327 ? -0.454 11.335 9.921 1.00 93.62 327 PRO A C 1
ATOM 2621 O O . PRO A 1 327 ? -1.428 11.445 9.180 1.00 93.62 327 PRO A O 1
ATOM 2624 N N . LEU A 1 328 ? 0.045 12.377 10.598 1.00 92.12 328 LEU A N 1
ATOM 2625 C CA . LEU A 1 328 ? -0.510 13.738 10.544 1.00 92.12 328 LEU A CA 1
ATOM 2626 C C . LEU A 1 328 ? -0.324 14.413 9.183 1.00 92.12 328 LEU A C 1
ATOM 2628 O O . LEU A 1 328 ? -1.146 15.235 8.785 1.00 92.12 328 LEU A O 1
ATOM 2632 N N . ASN A 1 329 ? 0.742 14.060 8.466 1.00 91.00 329 ASN A N 1
ATOM 2633 C CA . ASN A 1 329 ? 1.006 14.573 7.129 1.00 91.00 329 ASN A CA 1
ATOM 2634 C C . ASN A 1 329 ? 0.147 13.865 6.080 1.00 91.00 329 ASN A C 1
ATOM 2636 O O . ASN A 1 329 ? 0.135 14.307 4.935 1.00 91.00 329 ASN A O 1
ATOM 2640 N N . GLY A 1 330 ? -0.550 12.779 6.430 1.00 89.94 330 GLY A N 1
ATOM 2641 C CA . GLY A 1 330 ? -1.346 11.989 5.493 1.00 89.94 330 GLY A CA 1
ATOM 2642 C C . GLY A 1 330 ? -0.498 11.214 4.484 1.00 89.94 330 GLY A C 1
ATOM 2643 O O . GLY A 1 330 ? -0.964 10.963 3.382 1.00 89.94 330 GLY A O 1
ATOM 2644 N N . ASN A 1 331 ? 0.756 10.887 4.814 1.00 93.00 331 ASN A N 1
ATOM 2645 C CA . ASN A 1 331 ? 1.624 10.010 4.013 1.00 93.00 331 ASN A CA 1
ATOM 2646 C C . ASN A 1 331 ? 1.783 8.605 4.618 1.00 93.00 331 ASN A C 1
ATOM 2648 O O . ASN A 1 331 ? 2.562 7.808 4.100 1.00 93.00 331 ASN A O 1
ATOM 2652 N N . VAL A 1 332 ? 1.034 8.299 5.681 1.00 96.19 332 VAL A N 1
ATOM 2653 C CA . VAL A 1 332 ? 0.981 6.979 6.316 1.00 96.19 332 VAL A CA 1
ATOM 2654 C C . VAL A 1 332 ? -0.444 6.446 6.265 1.00 96.19 332 VAL A C 1
ATOM 2656 O O . VAL A 1 332 ? -1.390 7.146 6.631 1.00 96.19 332 VAL A O 1
ATOM 2659 N N . VAL A 1 333 ? -0.575 5.194 5.843 1.00 96.12 333 VAL A N 1
ATOM 2660 C CA . VAL A 1 333 ? -1.803 4.403 5.866 1.00 96.12 333 VAL A CA 1
ATOM 2661 C C . VAL A 1 333 ? -1.581 3.221 6.799 1.00 96.12 333 VAL A C 1
ATOM 2663 O O . VAL A 1 333 ? -0.542 2.570 6.755 1.00 96.12 333 VAL A O 1
ATOM 2666 N N . PHE A 1 334 ? -2.553 2.958 7.655 1.00 96.25 334 PHE A N 1
ATOM 2667 C CA . PHE A 1 334 ? -2.568 1.835 8.579 1.00 96.25 334 PHE A CA 1
ATOM 2668 C C . PHE A 1 334 ? -3.402 0.712 7.979 1.00 96.25 334 PHE A C 1
ATOM 2670 O O . PHE A 1 334 ? -4.481 0.970 7.440 1.00 96.25 334 PHE A O 1
ATOM 2677 N N . GLY A 1 335 ? -2.916 -0.523 8.051 1.00 93.88 335 GLY A N 1
ATOM 2678 C CA . GLY A 1 335 ? -3.514 -1.611 7.298 1.00 93.88 335 GLY A CA 1
ATOM 2679 C C . GLY A 1 335 ? -3.395 -2.992 7.916 1.00 93.88 335 GLY A C 1
ATOM 2680 O O . GLY A 1 335 ? -2.492 -3.295 8.693 1.00 93.88 335 GLY A O 1
ATOM 2681 N N . CYS A 1 336 ? -4.342 -3.835 7.526 1.00 93.75 336 CYS A N 1
ATOM 2682 C CA . CYS A 1 336 ? -4.343 -5.282 7.680 1.00 93.75 336 CYS A CA 1
ATOM 2683 C C . CYS A 1 336 ? -4.814 -5.856 6.343 1.00 93.75 336 CYS A C 1
ATOM 2685 O O . CYS A 1 336 ? -6.019 -6.017 6.120 1.00 93.75 336 CYS A O 1
ATOM 2687 N N . THR A 1 337 ? -3.884 -6.083 5.413 1.00 91.44 337 THR A N 1
ATOM 2688 C CA . THR A 1 337 ? -4.250 -6.458 4.039 1.00 91.44 337 THR A CA 1
ATOM 2689 C C . THR A 1 337 ? -4.931 -7.817 3.962 1.00 91.44 337 THR A C 1
ATOM 2691 O O . THR A 1 337 ? -5.903 -7.964 3.227 1.00 91.44 337 THR A O 1
ATOM 2694 N N . GLU A 1 338 ? -4.522 -8.763 4.809 1.00 89.06 338 GLU A N 1
ATOM 2695 C CA . GLU A 1 338 ? -5.171 -10.071 4.954 1.00 89.06 338 GLU A CA 1
ATOM 2696 C C . GLU A 1 338 ? -6.662 -9.945 5.319 1.00 89.06 338 GLU A C 1
ATOM 2698 O O . GLU A 1 338 ? -7.526 -10.594 4.723 1.00 89.06 338 GLU A O 1
ATOM 2703 N N . PHE A 1 339 ? -6.987 -9.031 6.237 1.00 89.00 339 PHE A N 1
ATOM 2704 C CA . PHE A 1 339 ? -8.356 -8.781 6.694 1.00 89.00 339 PHE A CA 1
ATOM 2705 C C . PHE A 1 339 ? -9.098 -7.698 5.897 1.00 89.00 339 PHE A C 1
ATOM 2707 O O . PHE A 1 339 ? -10.207 -7.309 6.268 1.00 89.00 339 PHE A O 1
ATOM 2714 N N . LYS A 1 340 ? -8.513 -7.224 4.790 1.00 88.62 340 LYS A N 1
ATOM 2715 C CA . LYS A 1 340 ? -9.102 -6.224 3.887 1.00 88.62 340 LYS A CA 1
ATOM 2716 C C . LYS A 1 340 ? -9.496 -4.917 4.582 1.00 88.62 340 LYS A C 1
ATOM 2718 O O . LYS A 1 340 ? -10.520 -4.317 4.260 1.00 88.62 340 LYS A O 1
ATOM 2723 N N . ALA A 1 341 ? -8.675 -4.472 5.533 1.00 90.44 341 ALA A N 1
ATOM 2724 C CA . ALA A 1 341 ? -8.880 -3.227 6.263 1.00 90.44 341 ALA A CA 1
ATOM 2725 C C . ALA A 1 341 ? -7.715 -2.263 6.049 1.00 90.44 341 ALA A C 1
ATOM 2727 O O . ALA A 1 341 ? -6.562 -2.610 6.290 1.00 90.44 341 ALA A O 1
ATOM 2728 N N . LEU A 1 342 ? -8.030 -1.039 5.629 1.00 93.38 342 LEU A N 1
ATOM 2729 C CA . LEU A 1 342 ? -7.084 0.067 5.500 1.00 93.38 342 LEU A CA 1
ATOM 2730 C C . LEU A 1 342 ? -7.736 1.335 6.049 1.00 93.38 342 LEU A C 1
ATOM 2732 O O . LEU A 1 342 ? -8.920 1.580 5.810 1.00 93.38 342 LEU A O 1
ATOM 2736 N N . PHE A 1 343 ? -6.975 2.160 6.757 1.00 93.25 343 PHE A N 1
ATOM 2737 C CA . PHE A 1 343 ? -7.454 3.444 7.253 1.00 93.25 343 PHE A CA 1
ATOM 2738 C C . PHE A 1 343 ? -6.317 4.451 7.435 1.00 93.25 343 PHE A C 1
ATOM 2740 O O . PHE A 1 343 ? -5.144 4.117 7.578 1.00 93.25 343 PHE A O 1
ATOM 2747 N N . THR A 1 344 ? -6.688 5.722 7.461 1.00 94.25 344 THR A N 1
ATOM 2748 C CA . THR A 1 344 ? -5.838 6.850 7.860 1.00 94.25 344 THR A CA 1
ATOM 2749 C C . THR A 1 344 ? -6.494 7.565 9.029 1.00 94.25 344 THR A C 1
ATOM 2751 O O . THR A 1 344 ? -7.652 7.296 9.347 1.00 94.25 344 THR A O 1
ATOM 2754 N N . LEU A 1 345 ? -5.794 8.512 9.658 1.00 93.12 345 LEU A N 1
ATOM 2755 C CA . LEU A 1 345 ? -6.394 9.328 10.719 1.00 93.12 345 LEU A CA 1
ATOM 2756 C C . LEU A 1 345 ? -7.621 10.106 10.224 1.00 93.12 345 LEU A C 1
ATOM 2758 O O . LEU A 1 345 ? -8.607 10.213 10.946 1.00 93.12 345 LEU A O 1
ATOM 2762 N N . GLU A 1 346 ? -7.578 10.618 8.991 1.00 90.25 346 GLU A N 1
ATOM 2763 C CA . GLU A 1 346 ? -8.692 11.351 8.377 1.00 90.25 346 GLU A CA 1
ATOM 2764 C C . GLU A 1 346 ? -9.889 10.430 8.114 1.00 90.25 346 GLU A C 1
ATOM 2766 O O . GLU A 1 346 ? -11.014 10.759 8.485 1.00 90.25 346 GLU A O 1
ATOM 2771 N N . SER A 1 347 ? -9.648 9.242 7.549 1.00 88.25 347 SER A N 1
ATOM 2772 C CA . SER A 1 347 ? -10.698 8.240 7.340 1.00 88.25 347 SER A CA 1
ATOM 2773 C C . SER A 1 347 ? -11.314 7.789 8.666 1.00 88.25 347 SER A C 1
ATOM 2775 O O . SER A 1 347 ? -12.535 7.745 8.802 1.00 88.25 347 SER A O 1
ATOM 2777 N N . PHE A 1 348 ? -10.488 7.553 9.689 1.00 87.88 348 PHE A N 1
ATOM 2778 C CA . PHE A 1 348 ? -10.962 7.159 11.013 1.00 87.88 348 PHE A CA 1
ATOM 2779 C C . PHE A 1 348 ? -11.785 8.265 11.687 1.00 87.88 348 PHE A C 1
ATOM 2781 O O . PHE A 1 348 ? -12.846 8.005 12.258 1.00 87.88 348 PHE A O 1
ATOM 2788 N N . ALA A 1 349 ? -11.355 9.521 11.559 1.00 88.75 349 ALA A N 1
ATOM 2789 C CA . ALA A 1 349 ? -12.115 10.678 12.019 1.00 88.75 349 ALA A CA 1
ATOM 2790 C C . ALA A 1 349 ? -13.449 10.840 11.265 1.00 88.75 349 ALA A C 1
ATOM 2792 O O . ALA A 1 349 ? -14.470 11.157 11.881 1.00 88.75 349 ALA A O 1
ATOM 2793 N N . ALA A 1 350 ? -13.469 10.581 9.953 1.00 85.88 350 ALA A N 1
ATOM 2794 C CA . ALA A 1 350 ? -14.688 10.601 9.147 1.00 85.88 350 ALA A CA 1
ATOM 2795 C C . ALA A 1 350 ? -15.689 9.526 9.599 1.00 85.88 350 ALA A C 1
ATOM 2797 O O . ALA A 1 350 ? -16.882 9.811 9.705 1.00 85.88 350 ALA A O 1
ATOM 2798 N N . MET A 1 351 ? -15.209 8.333 9.963 1.00 81.44 351 MET A N 1
ATOM 2799 C CA . MET A 1 351 ? -16.054 7.293 10.551 1.00 81.44 351 MET A CA 1
ATOM 2800 C C . MET A 1 351 ? -16.694 7.761 11.871 1.00 81.44 351 MET A C 1
ATOM 2802 O O . MET A 1 351 ? -17.901 7.612 12.066 1.00 81.44 351 MET A O 1
ATOM 2806 N N . TYR A 1 352 ? -15.930 8.397 12.766 1.00 82.69 352 TYR A N 1
ATOM 2807 C CA . TYR A 1 352 ? -16.483 8.954 14.009 1.00 82.69 352 TYR A CA 1
ATOM 2808 C C . TYR A 1 352 ? -17.554 10.017 13.774 1.00 82.69 352 TYR A C 1
ATOM 2810 O O . TYR A 1 352 ? -18.570 10.034 14.475 1.00 82.69 352 TYR A O 1
ATOM 2818 N N . ARG A 1 353 ? -17.351 10.882 12.778 1.00 83.38 353 ARG A N 1
ATOM 2819 C CA . ARG A 1 353 ? -18.352 11.867 12.369 1.00 83.38 353 ARG A CA 1
ATOM 2820 C C . ARG A 1 353 ? -19.624 11.186 11.862 1.00 83.38 353 ARG A C 1
ATOM 2822 O O . ARG A 1 353 ? -20.707 11.525 12.330 1.00 83.38 353 ARG A O 1
ATOM 2829 N N . GLN A 1 354 ? -19.499 10.187 10.987 1.00 79.81 354 GLN A N 1
ATOM 2830 C CA . GLN A 1 354 ? -20.641 9.417 10.484 1.00 79.81 354 GLN A CA 1
ATOM 2831 C C . GLN A 1 354 ? -21.419 8.750 11.630 1.00 79.81 354 GLN A C 1
ATOM 2833 O O . GLN A 1 354 ? -22.648 8.784 11.660 1.00 79.81 354 GLN A O 1
ATOM 2838 N N . LYS A 1 355 ? -20.717 8.206 12.633 1.00 76.56 355 LYS A N 1
ATOM 2839 C CA . LYS A 1 355 ? -21.352 7.650 13.837 1.00 76.56 355 LYS A CA 1
ATOM 2840 C C . LYS A 1 355 ? -22.152 8.706 14.603 1.00 76.56 355 LYS A C 1
ATOM 2842 O O . LYS A 1 355 ? -23.263 8.416 15.042 1.00 76.56 355 LYS A O 1
ATOM 2847 N N . GLN A 1 356 ? -21.615 9.914 14.776 1.00 74.62 356 GLN A N 1
ATOM 2848 C CA . GLN A 1 356 ? -22.343 11.003 15.436 1.00 74.62 356 GLN A CA 1
ATOM 2849 C C . GLN A 1 356 ? -23.588 11.430 14.657 1.00 74.62 356 GLN A C 1
ATOM 2851 O O . GLN A 1 356 ? -24.616 11.685 15.279 1.00 74.62 356 GLN A O 1
ATOM 2856 N N . GLU A 1 357 ? -23.517 11.469 13.326 1.00 72.38 357 GLU A N 1
ATOM 2857 C CA . GLU A 1 357 ? -24.665 11.767 12.461 1.00 72.38 357 GLU A CA 1
ATOM 2858 C C . GLU A 1 357 ? -25.781 10.726 12.661 1.00 72.38 357 GLU A C 1
ATOM 2860 O O . GLU A 1 357 ? -26.912 11.091 12.979 1.00 72.38 357 GLU A O 1
ATOM 2865 N N . VAL A 1 358 ? -25.447 9.431 12.640 1.00 71.12 358 VAL A N 1
ATOM 2866 C CA . VAL A 1 358 ? -26.414 8.343 12.888 1.00 71.12 358 VAL A CA 1
ATOM 2867 C C . VAL A 1 358 ? -27.032 8.428 14.291 1.00 71.12 358 VAL A C 1
ATOM 2869 O O . VAL A 1 358 ? -28.241 8.249 14.458 1.00 71.12 358 VAL A O 1
ATOM 2872 N N . VAL A 1 359 ? -26.226 8.716 15.320 1.00 68.88 359 VAL A N 1
ATOM 2873 C CA . VAL A 1 359 ? -26.718 8.883 16.700 1.00 68.88 359 VAL A CA 1
ATOM 2874 C C . VAL A 1 359 ? -27.631 10.106 16.814 1.00 68.88 359 VAL A C 1
ATOM 2876 O O . VAL A 1 359 ? -28.659 10.038 17.492 1.00 68.88 359 VAL A O 1
ATOM 2879 N N . LYS A 1 360 ? -27.299 11.205 16.129 1.00 69.38 360 LYS A N 1
ATOM 2880 C CA . LYS A 1 360 ? -28.127 12.411 16.072 1.00 69.38 360 LYS A CA 1
ATOM 2881 C C . LYS A 1 360 ? -29.484 12.105 15.436 1.00 69.38 360 LYS A C 1
ATOM 2883 O O . LYS A 1 360 ? -30.499 12.434 16.048 1.00 69.38 360 LYS A O 1
ATOM 2888 N N . ASP A 1 361 ? -29.524 11.386 14.318 1.00 65.81 361 ASP A N 1
ATOM 2889 C CA . ASP A 1 361 ? -30.768 10.993 13.641 1.00 65.81 361 ASP A CA 1
ATOM 2890 C C . ASP A 1 361 ? -31.643 10.066 14.499 1.00 65.81 361 ASP A C 1
ATOM 2892 O O . ASP A 1 361 ? -32.847 10.294 14.661 1.00 65.81 361 ASP A O 1
ATOM 2896 N N . LEU A 1 362 ? -31.038 9.047 15.121 1.00 66.12 362 LEU A N 1
ATOM 2897 C CA . LEU A 1 362 ? -31.728 8.145 16.053 1.00 66.12 362 LEU A CA 1
ATOM 2898 C C . LEU A 1 362 ? -32.319 8.910 17.237 1.00 66.12 362 LEU A C 1
ATOM 2900 O O . LEU A 1 362 ? -33.443 8.645 17.663 1.00 66.12 362 LEU A O 1
ATOM 2904 N N . SER A 1 363 ? -31.576 9.880 17.760 1.00 62.78 363 SER A N 1
ATOM 2905 C CA . SER A 1 363 ? -32.026 10.686 18.884 1.00 62.78 363 SER A CA 1
ATOM 2906 C C . SER A 1 363 ? -33.099 11.703 18.527 1.00 62.78 363 SER A C 1
ATOM 2908 O O . SER A 1 363 ? -34.007 11.921 19.324 1.00 62.78 363 SER A O 1
ATOM 2910 N N . ALA A 1 364 ? -33.051 12.276 17.322 1.00 61.84 364 ALA A N 1
ATOM 2911 C CA . ALA A 1 364 ? -34.119 13.112 16.797 1.00 61.84 364 ALA A CA 1
ATOM 2912 C C . ALA A 1 364 ? -35.415 12.295 16.698 1.00 61.84 364 ALA A C 1
ATOM 2914 O O . ALA A 1 364 ? -36.471 12.750 17.134 1.00 61.84 364 ALA A O 1
ATOM 2915 N N . ARG A 1 365 ? -35.321 11.039 16.244 1.00 60.75 365 ARG A N 1
ATOM 2916 C CA . ARG A 1 365 ? -36.451 10.102 16.202 1.00 60.75 365 ARG A CA 1
ATOM 2917 C C . ARG A 1 365 ? -36.953 9.706 17.596 1.00 60.75 365 ARG A C 1
ATOM 2919 O O . ARG A 1 365 ? -38.157 9.597 17.798 1.00 60.75 365 ARG A O 1
ATOM 2926 N N . ALA A 1 366 ? -36.061 9.547 18.574 1.00 59.03 366 ALA A N 1
ATOM 2927 C CA . ALA A 1 366 ? -36.427 9.268 19.966 1.00 59.03 366 ALA A CA 1
ATOM 2928 C C . ALA A 1 366 ? -37.083 10.474 20.671 1.00 59.03 36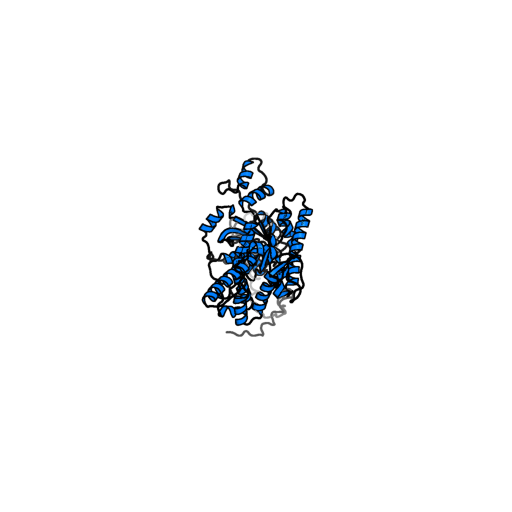6 ALA A C 1
ATOM 2930 O O . ALA A 1 366 ? -37.996 10.287 21.476 1.00 59.03 366 ALA A O 1
ATOM 2931 N N . ARG A 1 367 ? -36.686 11.710 20.326 1.00 59.56 367 ARG A N 1
ATOM 2932 C CA . ARG A 1 367 ? -37.328 12.948 20.806 1.00 59.56 367 ARG A CA 1
ATOM 2933 C C . ARG A 1 367 ? -38.776 13.073 20.321 1.00 59.56 367 ARG A C 1
ATOM 2935 O O . ARG A 1 367 ? -39.617 13.523 21.091 1.00 59.56 367 ARG A O 1
ATOM 2942 N N . ILE A 1 368 ? -39.091 12.605 19.106 1.00 59.50 368 ILE A N 1
ATOM 2943 C CA . ILE A 1 368 ? -40.478 12.521 18.593 1.00 59.50 368 ILE A CA 1
ATOM 2944 C C . ILE A 1 368 ? -41.341 11.588 19.467 1.00 59.50 368 ILE A C 1
ATOM 2946 O O . ILE A 1 368 ? -42.533 11.828 19.633 1.00 59.50 368 ILE A O 1
ATOM 2950 N N . HIS A 1 369 ? -40.739 10.566 20.083 1.00 58.22 369 HIS A N 1
ATOM 2951 C CA . HIS A 1 369 ? -41.404 9.622 20.991 1.00 58.22 369 HIS A CA 1
ATOM 2952 C C . HIS A 1 369 ? -41.278 9.987 22.486 1.00 58.22 369 HIS A C 1
ATOM 2954 O O . HIS A 1 369 ? -41.552 9.153 23.345 1.00 58.22 369 HIS A O 1
ATOM 2960 N N . GLY A 1 370 ? -40.883 11.223 22.818 1.00 49.06 370 GLY A N 1
ATOM 2961 C CA . GLY A 1 370 ? -40.890 11.735 24.195 1.00 49.06 370 GLY A CA 1
ATOM 2962 C C . GLY A 1 370 ? -39.657 11.403 25.046 1.00 49.06 370 GLY A C 1
ATOM 2963 O O . GLY A 1 370 ? -39.657 11.694 26.240 1.00 49.06 370 GLY A O 1
ATOM 2964 N N . ALA A 1 371 ? -38.589 10.834 24.473 1.00 56.50 371 ALA A N 1
ATOM 2965 C CA . ALA A 1 371 ? -37.349 10.568 25.205 1.00 56.50 371 ALA A CA 1
ATOM 2966 C C . ALA A 1 371 ? -36.414 11.796 25.207 1.00 56.50 371 ALA A C 1
ATOM 2968 O O . ALA A 1 371 ? -36.016 12.297 24.153 1.00 56.50 371 ALA A O 1
ATOM 2969 N N . GLN A 1 372 ? -36.017 12.270 26.393 1.00 45.59 372 GLN A N 1
ATOM 2970 C CA . GLN A 1 372 ? -35.022 13.338 26.545 1.00 45.59 372 GLN A CA 1
ATOM 2971 C C . GLN A 1 372 ? -33.597 12.771 26.506 1.00 45.59 372 GLN A C 1
ATOM 2973 O O . GLN A 1 372 ? -33.137 12.140 27.455 1.00 45.59 372 GLN A O 1
ATOM 2978 N N . THR A 1 373 ? -32.865 13.044 25.426 1.00 53.16 373 THR A N 1
ATOM 2979 C CA . THR A 1 373 ? -31.430 12.746 25.305 1.00 53.16 373 THR A CA 1
ATOM 2980 C C . THR A 1 373 ? -30.598 14.031 25.217 1.00 53.16 373 THR A C 1
ATOM 2982 O O . THR A 1 373 ? -30.791 14.865 24.324 1.00 53.16 373 THR A O 1
ATOM 2985 N N . LYS A 1 374 ? -29.640 14.185 26.147 1.00 49.78 374 LYS A N 1
ATOM 2986 C CA . LYS A 1 374 ? -28.563 15.190 26.087 1.00 49.78 374 LYS A CA 1
ATOM 2987 C C . LYS A 1 374 ? -27.533 14.734 25.054 1.00 49.78 374 LYS A C 1
ATOM 2989 O O . LYS A 1 374 ? -26.771 13.812 25.327 1.00 49.78 374 LYS A O 1
ATOM 2994 N N . ILE A 1 375 ? -27.536 15.341 23.873 1.00 59.25 375 ILE A N 1
ATOM 2995 C CA . ILE A 1 375 ? -26.583 15.031 22.801 1.00 59.25 375 ILE A CA 1
ATOM 2996 C C . ILE A 1 375 ? -25.986 16.344 22.326 1.00 59.25 375 ILE A C 1
ATOM 2998 O O . ILE A 1 375 ? -26.725 17.306 22.118 1.00 59.25 375 ILE A O 1
ATOM 3002 N N . ASP A 1 376 ? -24.663 16.367 22.183 1.00 57.62 376 ASP A N 1
ATOM 3003 C CA . ASP A 1 376 ? -23.938 17.505 21.628 1.00 57.62 376 ASP A CA 1
ATOM 3004 C C . ASP A 1 376 ? -24.370 17.697 20.167 1.00 57.62 376 ASP A C 1
ATOM 3006 O O . ASP A 1 376 ? -24.207 16.809 19.331 1.00 57.62 376 ASP A O 1
ATOM 3010 N N . GLU A 1 377 ? -24.978 18.843 19.853 1.00 56.81 377 GLU A N 1
ATOM 3011 C CA . GLU A 1 377 ? -25.562 19.095 18.526 1.00 56.81 377 GLU A CA 1
ATOM 3012 C C . GLU A 1 377 ? -24.511 19.370 17.441 1.00 56.81 377 GLU A C 1
ATOM 3014 O O . GLU A 1 377 ? -24.815 19.265 16.243 1.00 56.81 377 GLU A O 1
ATOM 3019 N N . GLN A 1 378 ? -23.289 19.707 17.864 1.00 66.75 378 GLN A N 1
ATOM 3020 C CA . GLN A 1 378 ? -22.168 20.059 17.005 1.00 66.75 378 GLN A CA 1
ATOM 3021 C C . GLN A 1 378 ? -21.427 18.803 16.534 1.00 66.75 378 GLN A C 1
ATOM 3023 O O . GLN A 1 378 ? -20.850 18.063 17.329 1.00 66.75 378 GLN A O 1
ATOM 3028 N N . LEU A 1 379 ? -21.430 18.589 15.218 1.00 71.88 379 LEU A N 1
ATOM 3029 C CA . LEU A 1 379 ? -20.703 17.494 14.580 1.00 71.88 379 LEU A CA 1
ATOM 3030 C C . LEU A 1 379 ? -19.192 17.728 14.648 1.00 71.88 379 LEU A C 1
ATOM 3032 O O . LEU A 1 379 ? -18.720 18.857 14.484 1.00 71.88 379 LEU A O 1
ATOM 3036 N N . ILE A 1 380 ? -18.437 16.647 14.838 1.00 78.69 380 ILE A N 1
ATOM 3037 C CA . ILE A 1 380 ? -16.977 16.673 14.766 1.00 78.69 380 ILE A CA 1
ATOM 3038 C C . ILE A 1 380 ? -16.523 17.090 13.359 1.00 78.69 380 ILE A C 1
ATOM 3040 O O . ILE A 1 380 ? -16.928 16.517 12.346 1.00 78.69 380 ILE A O 1
ATOM 3044 N N . ASP A 1 381 ? -15.615 18.062 13.308 1.00 83.50 381 ASP A N 1
ATOM 3045 C CA . ASP A 1 381 ? -14.838 18.378 12.112 1.00 83.50 381 ASP A CA 1
ATOM 3046 C C . ASP A 1 381 ? -13.736 17.320 11.944 1.00 83.50 381 ASP A C 1
ATOM 3048 O O . ASP A 1 381 ? -12.763 17.300 12.703 1.00 83.50 381 ASP A O 1
ATOM 3052 N N . ALA A 1 382 ? -13.916 16.417 10.975 1.00 83.88 382 ALA A N 1
ATOM 3053 C CA . ALA A 1 382 ? -13.040 15.264 10.767 1.00 83.88 382 ALA A CA 1
ATOM 3054 C C . ALA A 1 382 ? -11.575 15.668 10.528 1.00 83.88 382 ALA A C 1
ATOM 3056 O O . ALA A 1 382 ? -10.680 15.032 11.078 1.00 83.88 382 ALA A O 1
ATOM 3057 N N . ALA A 1 383 ? -11.332 16.758 9.791 1.00 85.56 383 ALA A N 1
ATOM 3058 C CA . ALA A 1 383 ? -9.980 17.221 9.486 1.00 85.56 383 ALA A CA 1
ATOM 3059 C C . ALA A 1 383 ? -9.277 17.774 10.735 1.00 85.56 383 ALA A C 1
ATOM 3061 O O . ALA A 1 383 ? -8.120 17.459 11.011 1.00 85.56 383 ALA A O 1
ATOM 3062 N N . LYS A 1 384 ? -9.983 18.568 11.551 1.00 87.56 384 LYS A N 1
ATOM 3063 C CA . LYS A 1 384 ? -9.420 19.058 12.820 1.00 87.56 384 LYS A CA 1
ATOM 3064 C C . LYS A 1 384 ? -9.194 17.920 13.799 1.00 87.56 384 LYS A C 1
ATOM 3066 O O . LYS A 1 384 ? -8.168 17.892 14.468 1.00 87.56 384 LYS A O 1
ATOM 3071 N N . PHE A 1 385 ? -10.134 16.983 13.874 1.00 88.50 385 PHE A N 1
ATOM 3072 C CA . PHE A 1 385 ? -10.030 15.850 14.778 1.00 88.50 385 PHE A CA 1
ATOM 3073 C C . PHE A 1 385 ? -8.856 14.938 14.416 1.00 88.50 385 PHE A C 1
ATOM 3075 O O . PHE A 1 385 ? -8.098 14.576 15.312 1.00 88.50 385 PHE A O 1
ATOM 3082 N N . SER A 1 386 ? -8.615 14.663 13.127 1.00 90.25 386 SER A N 1
ATOM 3083 C CA . SER A 1 386 ? -7.476 13.840 12.704 1.00 90.25 386 SER A CA 1
ATOM 3084 C C . SER A 1 386 ? -6.121 14.403 13.134 1.00 90.25 386 SER A C 1
ATOM 3086 O O . SER A 1 386 ? -5.215 13.628 13.429 1.00 90.25 386 SER A O 1
ATOM 3088 N N . HIS A 1 387 ? -5.985 15.729 13.255 1.00 90.25 387 HIS A N 1
ATOM 3089 C CA . HIS A 1 387 ? -4.755 16.351 13.757 1.00 90.25 387 HIS A CA 1
ATOM 3090 C C . HIS A 1 387 ? -4.496 16.111 15.252 1.00 90.25 387 HIS A C 1
ATOM 3092 O O . HIS A 1 387 ? -3.354 16.221 15.691 1.00 90.25 387 HIS A O 1
ATOM 3098 N N . PHE A 1 388 ? -5.524 15.772 16.034 1.00 89.38 388 PHE A N 1
ATOM 3099 C CA . PHE A 1 388 ? -5.387 15.440 17.455 1.00 89.38 388 PHE A CA 1
ATOM 3100 C C . PHE A 1 388 ? -5.232 13.945 17.714 1.00 89.38 388 PHE A C 1
ATOM 3102 O O . PHE A 1 388 ? -5.038 13.573 18.864 1.00 89.38 388 PHE A O 1
ATOM 3109 N N . LEU A 1 389 ? -5.338 13.098 16.686 1.00 90.69 389 LEU A N 1
ATOM 3110 C CA . LEU A 1 389 ? -5.315 11.643 16.833 1.00 90.69 389 LEU A CA 1
ATOM 3111 C C . LEU A 1 389 ? -3.907 11.045 16.869 1.00 90.69 389 LEU A C 1
ATOM 3113 O O . LEU A 1 389 ? -3.798 9.837 17.017 1.00 90.69 389 LEU A O 1
ATOM 3117 N N . TRP A 1 390 ? -2.838 11.827 16.706 1.00 93.00 390 TRP A N 1
ATOM 3118 C CA . TRP A 1 390 ? -1.473 11.296 16.669 1.00 93.00 390 TRP A CA 1
ATOM 3119 C C . TRP A 1 390 ? -0.467 12.194 17.385 1.00 93.00 390 TRP A C 1
ATOM 3121 O O . TRP A 1 390 ? -0.598 13.418 17.396 1.00 93.00 390 TRP A O 1
ATOM 3131 N N . GLY A 1 391 ? 0.571 11.567 17.941 1.00 88.06 391 GLY A N 1
ATOM 3132 C CA . GLY A 1 391 ? 1.632 12.221 18.700 1.00 88.06 391 GLY A CA 1
ATOM 3133 C C . GLY A 1 391 ? 1.342 12.264 20.199 1.00 88.06 391 GLY A C 1
ATOM 3134 O O . GLY A 1 391 ? 0.514 11.516 20.718 1.00 88.06 391 GLY A O 1
ATOM 3135 N N . ASP A 1 392 ? 2.040 13.149 20.908 1.00 86.94 392 ASP A N 1
ATOM 3136 C CA . ASP A 1 392 ? 1.943 13.282 22.367 1.00 86.94 392 ASP A CA 1
ATOM 3137 C C . ASP A 1 392 ? 0.711 14.122 22.762 1.00 86.94 392 ASP A C 1
ATOM 3139 O O . ASP A 1 392 ? 0.794 15.162 23.418 1.00 86.94 392 ASP A O 1
ATOM 3143 N N . VAL A 1 393 ? -0.457 13.683 22.292 1.00 90.31 393 VAL A N 1
ATOM 3144 C CA . VAL A 1 393 ? -1.768 14.267 22.575 1.00 90.31 393 VAL A CA 1
ATOM 3145 C C . VAL A 1 393 ? -2.583 13.244 23.350 1.00 90.31 393 VAL A C 1
ATOM 3147 O O . VAL A 1 393 ? -2.744 12.109 22.909 1.00 90.31 393 VAL A O 1
ATOM 3150 N N . TYR A 1 394 ? -3.135 13.660 24.481 1.00 89.56 394 TYR A N 1
ATOM 3151 C CA . TYR A 1 394 ? -3.899 12.839 25.410 1.00 89.56 394 TYR A CA 1
ATOM 3152 C C . TYR A 1 394 ? -5.337 13.341 25.484 1.00 89.56 394 TYR A C 1
ATOM 3154 O O . TYR A 1 394 ? -5.590 14.545 25.378 1.00 89.56 394 TYR A O 1
ATOM 3162 N N . PHE A 1 395 ? -6.284 12.425 25.666 1.00 87.12 395 PHE A N 1
ATOM 3163 C CA . PHE A 1 395 ? -7.696 12.766 25.820 1.00 87.12 395 PHE A CA 1
ATOM 3164 C C . PHE A 1 395 ? -8.125 12.571 27.271 1.00 87.12 395 PHE A C 1
ATOM 3166 O O . PHE A 1 395 ? -7.883 11.519 27.858 1.00 87.12 395 PHE A O 1
ATOM 3173 N N . ASN A 1 396 ? -8.770 13.585 27.847 1.00 84.69 396 ASN A N 1
ATOM 3174 C CA . ASN A 1 396 ? -9.370 13.484 29.172 1.00 84.69 396 ASN A CA 1
ATOM 3175 C C . ASN A 1 396 ? -10.894 13.263 29.022 1.00 84.69 396 ASN A C 1
ATOM 3177 O O . ASN A 1 396 ? -11.589 14.197 28.601 1.00 84.69 396 ASN A O 1
ATOM 3181 N N . PRO A 1 397 ? -11.426 12.072 29.375 1.00 79.00 397 PRO A N 1
ATOM 3182 C CA . PRO A 1 397 ? -12.847 11.745 29.222 1.00 79.00 397 PRO A CA 1
ATOM 3183 C C . PRO A 1 397 ? -13.792 12.605 30.069 1.00 79.00 397 PRO A C 1
ATOM 3185 O O . PRO A 1 397 ? -14.922 12.859 29.653 1.00 79.00 397 PRO A O 1
ATOM 3188 N N . GLU A 1 398 ? -13.335 13.079 31.231 1.00 80.50 398 GLU A N 1
ATOM 3189 C CA . GLU A 1 398 ? -14.136 13.886 32.158 1.00 80.50 398 GLU A CA 1
ATOM 3190 C C . GLU A 1 398 ? -14.330 15.308 31.619 1.00 80.50 398 GLU A C 1
ATOM 3192 O O . GLU A 1 398 ? -15.438 15.841 31.607 1.00 80.50 398 GLU A O 1
ATOM 3197 N N . THR A 1 399 ? -13.251 15.916 31.118 1.00 81.12 399 THR A N 1
ATOM 3198 C CA . THR A 1 399 ? -13.288 17.289 30.583 1.00 81.12 399 THR A CA 1
ATOM 3199 C C . THR A 1 399 ? -13.628 17.356 29.094 1.00 81.12 399 THR A C 1
ATOM 3201 O O . THR A 1 399 ? -13.876 18.450 28.585 1.00 81.12 399 THR A O 1
ATOM 3204 N N . ARG A 1 400 ? -13.625 16.210 28.393 1.00 81.94 400 ARG A N 1
ATOM 3205 C CA . ARG A 1 400 ? -13.788 16.074 26.933 1.00 81.94 400 ARG A CA 1
ATOM 3206 C C . ARG A 1 400 ? -12.830 16.956 26.123 1.00 81.94 400 ARG A C 1
ATOM 3208 O O . ARG A 1 400 ? -13.187 17.464 25.061 1.00 81.94 400 ARG A O 1
ATOM 3215 N N . LYS A 1 401 ? -11.610 17.163 26.624 1.00 84.44 401 LYS A N 1
ATOM 3216 C CA . LYS A 1 401 ? -10.592 18.020 25.997 1.00 84.44 401 LYS A CA 1
ATOM 3217 C C . LYS A 1 401 ? -9.320 17.244 25.673 1.00 84.44 401 LYS A C 1
ATOM 3219 O O . LYS A 1 401 ? -8.907 16.364 26.429 1.00 84.44 401 LYS A O 1
ATOM 3224 N N . PHE A 1 402 ? -8.685 17.636 24.569 1.00 86.69 402 PHE A N 1
ATOM 3225 C CA . PHE A 1 402 ? -7.338 17.202 24.204 1.00 86.69 402 PHE A CA 1
ATOM 3226 C C . PHE A 1 402 ? -6.294 18.030 24.943 1.00 86.69 402 PHE A C 1
ATOM 3228 O O . PHE A 1 402 ? -6.439 19.245 25.094 1.00 86.69 402 PHE A O 1
ATOM 3235 N N . GLN A 1 403 ? -5.232 17.371 25.390 1.00 87.94 403 GLN A N 1
ATOM 3236 C CA . GLN A 1 403 ? -4.154 17.985 26.152 1.00 87.94 403 GLN A CA 1
ATOM 3237 C C . GLN A 1 403 ? -2.797 17.433 25.708 1.00 87.94 403 GLN A C 1
ATOM 3239 O O . GLN A 1 403 ? -2.704 16.306 25.241 1.00 87.94 403 GLN A O 1
ATOM 3244 N N . LYS A 1 404 ? -1.726 18.220 25.856 1.00 85.38 404 LYS A N 1
ATOM 3245 C CA . LYS A 1 404 ? -0.361 17.818 25.452 1.00 85.38 404 LYS A CA 1
ATOM 3246 C C . LYS A 1 404 ? 0.415 17.048 26.524 1.00 85.38 404 LYS A C 1
ATOM 3248 O O . LYS A 1 404 ? 1.475 16.501 26.252 1.00 85.38 404 LYS A O 1
ATOM 3253 N N . LYS A 1 405 ? -0.066 17.061 27.766 1.00 82.94 405 LYS A N 1
ATOM 3254 C CA . LYS A 1 405 ? 0.527 16.308 28.872 1.00 82.94 405 LYS A CA 1
ATOM 3255 C C . LYS A 1 405 ? -0.499 15.314 29.367 1.00 82.94 405 LYS A C 1
ATOM 3257 O O . LYS A 1 405 ? -1.683 15.645 29.429 1.00 82.94 405 LYS A O 1
ATOM 3262 N N . TRP A 1 406 ? -0.029 14.128 29.725 1.00 78.75 406 TRP A N 1
ATOM 3263 C CA . TRP A 1 406 ? -0.879 13.171 30.402 1.00 78.75 406 TRP A CA 1
ATOM 3264 C C . TRP A 1 406 ? -1.278 13.731 31.773 1.00 78.75 406 TRP A C 1
ATOM 3266 O O . TRP A 1 406 ? -0.504 14.430 32.432 1.00 78.75 406 TRP A O 1
ATOM 3276 N N . GLN A 1 407 ? -2.510 13.453 32.178 1.00 78.31 407 GLN A N 1
ATOM 3277 C CA . GLN A 1 407 ? -3.044 13.786 33.493 1.00 78.31 407 GLN A CA 1
ATOM 3278 C C . GLN A 1 407 ? -3.528 12.515 34.169 1.00 78.31 407 GLN A C 1
ATOM 3280 O O . GLN A 1 407 ? -3.945 11.571 33.503 1.00 78.31 407 GLN A O 1
ATOM 3285 N N . MET A 1 408 ? -3.497 12.492 35.495 1.00 75.81 408 MET A N 1
ATOM 3286 C CA . MET A 1 408 ? -4.121 11.411 36.243 1.00 75.81 408 MET A CA 1
ATOM 3287 C C . MET A 1 408 ? -5.624 11.685 36.351 1.00 75.81 408 MET A C 1
ATOM 3289 O O . MET A 1 408 ? -6.023 12.741 36.836 1.00 75.81 408 MET A O 1
ATOM 3293 N N . THR A 1 409 ? -6.439 10.762 35.846 1.00 72.44 409 THR A N 1
ATOM 3294 C CA . THR A 1 409 ? -7.909 10.799 35.917 1.00 72.44 409 THR A CA 1
ATOM 3295 C C . THR A 1 409 ? -8.405 9.778 36.940 1.00 72.44 409 THR A C 1
ATOM 3297 O O . THR A 1 409 ? -7.624 8.945 37.407 1.00 72.44 409 THR A O 1
ATOM 3300 N N . ALA A 1 410 ? -9.701 9.782 37.269 1.00 66.44 410 ALA A N 1
ATOM 3301 C CA . ALA A 1 410 ? -10.275 8.794 38.189 1.00 66.44 410 ALA A CA 1
ATOM 3302 C C . ALA A 1 410 ? -10.108 7.332 37.713 1.00 66.44 410 ALA A C 1
ATOM 3304 O O . ALA A 1 410 ? -10.196 6.405 38.513 1.00 66.44 410 ALA A O 1
ATOM 3305 N N . GLN A 1 411 ? -9.858 7.124 36.415 1.00 67.56 411 GLN A N 1
ATOM 3306 C CA . GLN A 1 411 ? -9.713 5.817 35.763 1.00 67.56 411 GLN A CA 1
ATOM 3307 C C . GLN A 1 411 ? -8.246 5.457 35.463 1.00 67.56 411 GLN A C 1
ATOM 3309 O O . GLN A 1 411 ? -7.984 4.441 34.824 1.00 67.56 411 GLN A O 1
ATOM 3314 N N . GLY A 1 412 ? -7.291 6.277 35.919 1.00 76.00 412 GLY A N 1
ATOM 3315 C CA . GLY A 1 412 ? -5.861 6.113 35.653 1.00 76.00 412 GLY A CA 1
ATOM 3316 C C . GLY A 1 412 ? -5.276 7.223 34.768 1.00 76.00 412 GLY A C 1
ATOM 3317 O O . GLY A 1 412 ? -5.911 8.267 34.573 1.00 76.00 412 GLY A O 1
ATOM 3318 N N . PRO A 1 413 ? -4.040 7.059 34.259 1.00 79.75 413 PRO A N 1
ATOM 3319 C CA . PRO A 1 413 ? -3.413 8.052 33.394 1.00 79.75 413 PRO A CA 1
ATOM 3320 C C . PRO A 1 413 ? -4.240 8.233 32.122 1.00 79.75 413 PRO A C 1
ATOM 3322 O O . PRO A 1 413 ? -4.664 7.257 31.507 1.00 79.75 413 PRO A O 1
ATOM 3325 N N . SER A 1 414 ? -4.459 9.486 31.724 1.00 79.31 414 SER A N 1
ATOM 3326 C CA . SER A 1 414 ? -5.174 9.818 30.495 1.00 79.31 414 SER A CA 1
ATOM 3327 C C . SER A 1 414 ? -4.501 9.105 29.317 1.00 79.31 414 SER A C 1
ATOM 3329 O O . SER A 1 414 ? -3.302 9.331 29.106 1.00 79.31 414 SER A O 1
ATOM 3331 N N . PRO A 1 415 ? -5.222 8.270 28.555 1.00 80.50 415 PRO A N 1
ATOM 3332 C CA . PRO A 1 415 ? -4.634 7.538 27.446 1.00 80.50 415 PRO A CA 1
ATOM 3333 C C . PRO A 1 415 ? -4.224 8.493 26.322 1.00 80.50 415 PRO A C 1
ATOM 3335 O O . PRO A 1 415 ? -4.787 9.584 26.153 1.00 80.50 415 PRO A O 1
ATOM 3338 N N . SER A 1 416 ? -3.233 8.071 25.534 1.00 87.94 416 SER A N 1
ATOM 3339 C CA . SER A 1 416 ? -2.926 8.740 24.269 1.00 87.94 416 SER A CA 1
ATOM 3340 C C . SER A 1 416 ? -4.187 8.766 23.404 1.00 87.94 416 SER A C 1
ATOM 3342 O O . SER A 1 416 ? -4.938 7.794 23.346 1.00 87.94 416 SER A O 1
ATOM 3344 N N . SER A 1 417 ? -4.421 9.885 22.730 1.00 90.75 417 SER A N 1
ATOM 3345 C CA . SER A 1 417 ? -5.533 10.079 21.797 1.00 90.75 417 SER A CA 1
ATOM 3346 C C . SER A 1 417 ? -5.608 8.960 20.755 1.00 90.75 417 SER A C 1
ATOM 3348 O O . SER A 1 417 ? -6.681 8.400 20.546 1.00 90.75 417 SER A O 1
ATOM 3350 N N . PHE A 1 418 ? -4.470 8.577 20.167 1.00 93.06 418 PHE A N 1
ATOM 3351 C CA . PHE A 1 418 ? -4.392 7.463 19.224 1.00 93.06 418 PHE A CA 1
ATOM 3352 C C . PHE A 1 418 ? -4.795 6.142 19.880 1.00 93.06 418 PHE A C 1
ATOM 3354 O O . PHE A 1 418 ? -5.545 5.356 19.307 1.00 93.06 418 PHE A O 1
ATOM 3361 N N . VAL A 1 419 ? -4.323 5.897 21.104 1.00 92.31 419 VAL A N 1
ATOM 3362 C CA . VAL A 1 419 ? -4.645 4.666 21.831 1.00 92.31 419 VAL A CA 1
ATOM 3363 C C . VAL A 1 419 ? -6.140 4.602 22.116 1.00 92.31 419 VAL A C 1
ATOM 3365 O O . VAL A 1 419 ? -6.781 3.618 21.770 1.00 92.31 419 VAL A O 1
ATOM 3368 N N . HIS A 1 420 ? -6.711 5.671 22.663 1.00 89.94 420 HIS A N 1
ATOM 3369 C CA . HIS A 1 420 ? -8.108 5.704 23.073 1.00 89.94 420 HIS A CA 1
ATOM 3370 C C . HIS A 1 420 ? -9.092 5.645 21.900 1.00 89.94 420 HIS A C 1
ATOM 3372 O O . HIS A 1 420 ? -10.098 4.941 21.956 1.00 89.94 420 HIS A O 1
ATOM 3378 N N . PHE A 1 421 ? -8.821 6.397 20.831 1.00 89.12 421 PHE A N 1
ATOM 3379 C CA . PHE A 1 421 ? -9.746 6.517 19.705 1.00 89.12 421 PHE A CA 1
ATOM 3380 C C . PHE A 1 421 ? -9.448 5.552 18.559 1.00 89.12 421 PHE A C 1
ATOM 3382 O O . PHE A 1 421 ? -10.336 5.303 17.762 1.00 89.12 421 PHE A O 1
ATOM 3389 N N . VAL A 1 422 ? -8.242 5.000 18.430 1.00 90.94 422 VAL A N 1
ATOM 3390 C CA . VAL A 1 422 ? -7.905 4.117 17.300 1.00 90.94 422 VAL A CA 1
ATOM 3391 C C . VAL A 1 422 ? -7.612 2.705 17.787 1.00 90.94 422 VAL A C 1
ATOM 3393 O O . VAL A 1 422 ? -8.337 1.779 17.423 1.00 90.94 422 VAL A O 1
ATOM 3396 N N . LEU A 1 423 ? -6.595 2.525 18.636 1.00 91.88 423 LEU A N 1
ATOM 3397 C CA . LEU A 1 423 ? -6.149 1.180 19.017 1.00 91.88 423 LEU A CA 1
ATOM 3398 C C . LEU A 1 423 ? -7.124 0.460 19.946 1.00 91.88 423 LEU A C 1
ATOM 3400 O O . LEU A 1 423 ? -7.419 -0.699 19.699 1.00 91.88 423 LEU A O 1
ATOM 3404 N N . GLU A 1 424 ? -7.673 1.100 20.975 1.00 90.06 424 GLU A N 1
ATOM 3405 C CA . GLU A 1 424 ? -8.635 0.460 21.881 1.00 90.06 424 GLU A CA 1
ATOM 3406 C C . GLU A 1 424 ? -9.871 -0.071 21.131 1.00 90.06 424 GLU A C 1
ATOM 3408 O O . GLU A 1 424 ? -10.189 -1.253 21.291 1.00 90.06 424 GLU A O 1
ATOM 3413 N N . PRO A 1 425 ? -10.554 0.719 20.271 1.00 87.94 425 PRO A N 1
ATOM 3414 C CA . PRO A 1 425 ? -11.617 0.196 19.421 1.00 87.94 425 PRO A CA 1
ATOM 3415 C C . PRO A 1 425 ? -11.136 -0.922 18.498 1.00 87.94 425 PRO A C 1
ATOM 3417 O O . PRO A 1 425 ? -11.809 -1.942 18.397 1.00 87.94 425 PRO A O 1
ATOM 3420 N N . PHE A 1 426 ? -9.972 -0.772 17.864 1.00 88.44 426 PHE A N 1
ATOM 3421 C CA . PHE A 1 426 ? -9.418 -1.783 16.962 1.00 88.44 426 PHE A CA 1
ATOM 3422 C C . PHE A 1 426 ? -9.169 -3.128 17.668 1.00 88.44 426 PHE A C 1
ATOM 3424 O O . PHE A 1 426 ? -9.601 -4.179 17.198 1.00 88.44 426 PHE A O 1
ATOM 3431 N N . TYR A 1 427 ? -8.567 -3.092 18.855 1.00 90.94 427 TYR A N 1
ATOM 3432 C CA . TYR A 1 427 ? -8.345 -4.252 19.715 1.00 90.94 427 TYR A CA 1
ATOM 3433 C C . TYR A 1 427 ? -9.659 -4.880 20.174 1.00 90.94 427 TYR A C 1
ATOM 3435 O O . TYR A 1 427 ? -9.790 -6.105 20.178 1.00 90.94 427 TYR A O 1
ATOM 3443 N N . LYS A 1 428 ? -10.655 -4.062 20.534 1.00 87.25 428 LYS A N 1
ATOM 3444 C CA . LYS A 1 428 ? -11.995 -4.550 20.880 1.00 87.25 428 LYS A CA 1
ATOM 3445 C C . LYS A 1 428 ? -12.650 -5.271 19.704 1.00 87.25 428 LYS A C 1
ATOM 3447 O O . LYS A 1 428 ? -13.195 -6.343 19.920 1.00 87.25 428 LYS A O 1
ATOM 3452 N N . ILE A 1 429 ? -12.556 -4.754 18.474 1.00 84.62 429 ILE A N 1
ATOM 3453 C CA . ILE A 1 429 ? -13.080 -5.447 17.281 1.00 84.62 429 ILE A CA 1
ATOM 3454 C C . ILE A 1 429 ? -12.473 -6.841 17.167 1.00 84.62 429 ILE A C 1
ATOM 3456 O O . ILE A 1 429 ? -13.204 -7.822 17.040 1.00 84.62 429 ILE A O 1
ATOM 3460 N N . ILE A 1 430 ? -11.142 -6.921 17.210 1.00 87.50 430 ILE A N 1
ATOM 3461 C CA . ILE A 1 430 ? -10.424 -8.176 16.999 1.00 87.50 430 ILE A CA 1
ATOM 3462 C C . ILE A 1 430 ? -10.758 -9.157 18.118 1.00 87.50 430 ILE A C 1
ATOM 3464 O O . ILE A 1 430 ? -11.246 -10.245 17.842 1.00 87.50 430 ILE A O 1
ATOM 3468 N N . THR A 1 431 ? -10.576 -8.758 19.378 1.00 87.62 431 THR A N 1
ATOM 3469 C CA . THR A 1 431 ? -10.827 -9.635 20.532 1.00 87.62 431 THR A CA 1
ATOM 3470 C C . THR A 1 431 ? -12.269 -10.122 20.575 1.00 87.62 431 THR A C 1
ATOM 3472 O O . THR A 1 431 ? -12.495 -11.317 20.700 1.00 87.62 431 THR A O 1
ATOM 3475 N N . GLN A 1 432 ? -13.255 -9.246 20.377 1.00 83.75 432 GLN A N 1
ATOM 3476 C CA . GLN A 1 432 ? -14.662 -9.651 20.398 1.00 83.75 432 GLN A CA 1
ATOM 3477 C C . GLN A 1 432 ? -15.023 -10.545 19.209 1.00 83.75 432 GLN A C 1
ATOM 3479 O O . GLN A 1 432 ? -15.853 -11.431 19.356 1.00 83.75 432 GLN A O 1
ATOM 3484 N N . SER A 1 433 ? -14.374 -10.388 18.055 1.00 81.81 433 SER A N 1
ATOM 3485 C CA . SER A 1 433 ? -14.574 -11.313 16.931 1.00 81.81 433 SER A CA 1
ATOM 3486 C C . SER A 1 433 ? -14.012 -12.716 17.209 1.00 81.81 433 SER A C 1
ATOM 3488 O O . SER A 1 433 ? -14.444 -13.668 16.567 1.00 81.81 433 SER A O 1
ATOM 3490 N N . LEU A 1 434 ? -13.070 -12.855 18.153 1.00 81.06 434 LEU A N 1
ATOM 3491 C CA . LEU A 1 434 ? -12.491 -14.142 18.561 1.00 81.06 434 LEU A CA 1
ATOM 3492 C C . LEU A 1 434 ? -13.274 -14.819 19.695 1.00 81.06 434 LEU A C 1
ATOM 3494 O O . LEU A 1 434 ? -13.413 -16.038 19.685 1.00 81.06 434 LEU A O 1
ATOM 3498 N N . THR A 1 435 ? -13.715 -14.053 20.701 1.00 77.19 435 THR A N 1
ATOM 3499 C CA . THR A 1 435 ? -14.267 -14.600 21.957 1.00 77.19 435 THR A CA 1
ATOM 3500 C C . THR A 1 435 ? -15.757 -14.371 22.170 1.00 77.19 435 THR A C 1
ATOM 3502 O O . THR A 1 435 ? -16.324 -15.029 23.039 1.00 77.19 435 THR A O 1
ATOM 3505 N N . ALA A 1 436 ? -16.393 -13.417 21.484 1.00 63.88 436 ALA A N 1
ATOM 3506 C CA . ALA A 1 436 ? -17.741 -13.003 21.859 1.00 63.88 436 ALA A CA 1
ATOM 3507 C C . ALA A 1 436 ? -18.823 -13.957 21.345 1.00 63.88 436 ALA A C 1
ATOM 3509 O O . ALA A 1 436 ? -18.826 -14.362 20.183 1.00 63.88 436 ALA A O 1
ATOM 3510 N N . ASP A 1 437 ? -19.820 -14.200 22.198 1.00 68.88 437 ASP A N 1
ATOM 3511 C CA . ASP A 1 437 ? -21.083 -14.804 21.787 1.00 68.88 437 ASP A CA 1
ATOM 3512 C C . ASP A 1 437 ? -21.776 -13.939 20.725 1.00 68.88 437 ASP A C 1
ATOM 3514 O O . ASP A 1 437 ? -21.696 -12.704 20.755 1.00 68.88 437 ASP A O 1
ATOM 3518 N N . LYS A 1 438 ? -22.512 -14.585 19.810 1.00 70.00 438 LYS A N 1
ATOM 3519 C CA . LYS A 1 438 ? -23.171 -13.944 18.655 1.00 70.00 438 LYS A CA 1
ATOM 3520 C C . LYS A 1 438 ? -23.956 -12.684 19.039 1.00 70.00 438 LYS A C 1
ATOM 3522 O O . LYS A 1 438 ? -23.830 -11.653 18.378 1.00 70.00 438 LYS A O 1
ATOM 3527 N N . ASP A 1 439 ? -24.710 -12.743 20.136 1.00 69.88 439 ASP A N 1
ATOM 3528 C CA . ASP A 1 439 ? -25.542 -11.633 20.612 1.00 69.88 439 ASP A CA 1
ATOM 3529 C C . ASP A 1 439 ? -24.708 -10.451 21.128 1.00 69.88 439 ASP A C 1
ATOM 3531 O O . ASP A 1 439 ? -25.052 -9.285 20.905 1.00 69.88 439 ASP A O 1
ATOM 3535 N N . ASN A 1 440 ? -23.575 -10.728 21.782 1.00 73.44 440 ASN A N 1
ATOM 3536 C CA . ASN A 1 440 ? -22.687 -9.686 22.288 1.00 73.44 440 ASN A CA 1
ATOM 3537 C C . ASN A 1 440 ? -21.882 -9.050 21.148 1.00 73.44 440 ASN A C 1
ATOM 3539 O O . ASN A 1 440 ? -21.786 -7.824 21.082 1.00 73.44 440 ASN A O 1
ATOM 3543 N N . LEU A 1 441 ? -21.405 -9.850 20.186 1.00 73.50 441 LEU A N 1
ATOM 3544 C CA . LEU A 1 441 ? -20.771 -9.336 18.972 1.00 73.50 441 LEU A CA 1
ATOM 3545 C C . LEU A 1 441 ? -21.742 -8.451 18.181 1.00 73.50 441 LEU A C 1
ATOM 3547 O O . LEU A 1 441 ? -21.390 -7.336 17.798 1.00 73.50 441 LEU A O 1
ATOM 3551 N N . GLN A 1 442 ? -22.995 -8.884 18.007 1.00 71.19 442 GLN A N 1
ATOM 3552 C CA . GLN A 1 442 ? -24.026 -8.080 17.350 1.00 71.19 442 GLN A CA 1
ATOM 3553 C C . GLN A 1 442 ? -24.273 -6.758 18.091 1.00 71.19 442 GLN A C 1
ATOM 3555 O O . GLN A 1 442 ? -24.396 -5.704 17.461 1.00 71.19 442 GLN A O 1
ATOM 3560 N N . ARG A 1 443 ? -24.301 -6.783 19.429 1.00 70.81 443 ARG A N 1
ATOM 3561 C CA . ARG A 1 443 ? -24.458 -5.581 20.256 1.00 70.81 443 ARG A CA 1
ATOM 3562 C C . ARG A 1 443 ? -23.271 -4.625 20.117 1.00 70.81 443 ARG A C 1
ATOM 3564 O O . ARG A 1 443 ? -23.490 -3.425 19.969 1.00 70.81 443 ARG A O 1
ATOM 3571 N N . ILE A 1 444 ? -22.040 -5.129 20.122 1.00 70.88 444 ILE A N 1
ATOM 3572 C CA . ILE A 1 444 ? -20.807 -4.331 20.000 1.00 70.88 444 ILE A CA 1
ATOM 3573 C C . ILE A 1 444 ? -20.688 -3.731 18.594 1.00 70.88 444 ILE A C 1
ATOM 3575 O O . ILE A 1 444 ? -20.452 -2.529 18.456 1.00 70.88 444 ILE A O 1
ATOM 3579 N N . LEU A 1 445 ? -20.987 -4.512 17.552 1.00 68.81 445 LEU A N 1
ATOM 3580 C CA . LEU A 1 445 ? -21.078 -4.030 16.169 1.00 68.81 445 LEU A CA 1
ATOM 3581 C C . LEU A 1 445 ? -22.182 -2.977 15.971 1.00 68.81 445 LEU A C 1
ATOM 3583 O O . LEU A 1 445 ? -22.101 -2.145 15.071 1.00 68.81 445 LEU A O 1
ATOM 3587 N N . LYS A 1 446 ? -23.228 -2.996 16.805 1.00 63.59 446 LYS A N 1
ATOM 3588 C CA . LYS A 1 446 ? -24.334 -2.030 16.756 1.00 63.59 446 LYS A CA 1
ATOM 3589 C C . LYS A 1 446 ? -24.065 -0.756 17.556 1.00 63.59 446 LYS A C 1
ATOM 3591 O O . LYS A 1 446 ? -24.406 0.328 17.090 1.00 63.59 446 LYS A O 1
ATOM 3596 N N . LEU A 1 447 ? -23.506 -0.880 18.760 1.00 57.88 447 LEU A N 1
ATOM 3597 C CA . LEU A 1 447 ? -23.385 0.210 19.739 1.00 57.88 447 LEU A CA 1
ATOM 3598 C C . LEU A 1 447 ? -21.984 0.842 19.770 1.00 57.88 447 LEU A C 1
ATOM 3600 O O . LEU A 1 447 ? -21.848 2.066 19.877 1.00 57.88 447 LEU A O 1
ATOM 3604 N N . GLU A 1 448 ? -20.928 0.036 19.666 1.00 57.34 448 GLU A N 1
ATOM 3605 C CA . GLU A 1 448 ? -19.547 0.510 19.804 1.00 57.34 448 GLU A CA 1
ATOM 3606 C C . GLU A 1 448 ? -18.908 0.819 18.444 1.00 57.34 448 GLU A C 1
ATOM 3608 O O . GLU A 1 448 ? -18.257 1.859 18.304 1.00 57.34 448 GLU A O 1
ATOM 3613 N N . LEU A 1 449 ? -19.205 0.028 17.412 1.00 55.12 449 LEU A N 1
ATOM 3614 C CA . LEU A 1 449 ? -18.595 0.133 16.083 1.00 55.12 449 LEU A CA 1
ATOM 3615 C C . LEU A 1 449 ? -19.516 0.758 15.041 1.00 55.12 449 LEU A C 1
ATOM 3617 O O . LEU A 1 449 ? -20.211 0.064 14.309 1.00 55.12 449 LEU A O 1
ATOM 3621 N N . LEU A 1 450 ? -19.479 2.091 14.967 1.00 55.75 450 LEU A N 1
ATOM 3622 C CA . LEU A 1 450 ? -19.789 2.890 13.767 1.00 55.75 450 LEU A CA 1
ATOM 3623 C C . LEU A 1 450 ? -21.140 2.636 13.042 1.00 55.75 450 LEU A C 1
ATOM 3625 O O . LEU A 1 450 ? -21.364 3.202 11.980 1.00 55.75 450 LEU A O 1
ATOM 3629 N N . GLY A 1 451 ? -22.073 1.867 13.617 1.00 51.88 451 GLY A N 1
ATOM 3630 C CA . GLY A 1 451 ? -23.431 1.660 13.095 1.00 51.88 451 GLY A CA 1
ATOM 3631 C C . GLY A 1 451 ? -23.595 0.548 12.047 1.00 51.88 451 GLY A C 1
ATOM 3632 O O . GLY A 1 451 ? -24.550 0.589 11.277 1.00 51.88 451 GLY A O 1
ATOM 3633 N N . ILE A 1 452 ? -22.714 -0.458 12.006 1.00 54.34 452 ILE A N 1
ATOM 3634 C CA . ILE A 1 452 ? -22.614 -1.412 10.873 1.00 54.34 452 ILE A CA 1
ATOM 3635 C C . ILE A 1 452 ? -23.487 -2.670 11.055 1.00 54.34 452 ILE A C 1
ATOM 3637 O O . ILE A 1 452 ? -23.666 -3.458 10.130 1.00 54.34 452 ILE A O 1
ATOM 3641 N N . SER A 1 453 ? -24.117 -2.860 12.220 1.00 48.66 453 SER A N 1
ATOM 3642 C CA . SER A 1 453 ? -24.912 -4.072 12.515 1.00 48.66 453 SER A CA 1
ATOM 3643 C C . SER A 1 453 ? -26.033 -4.413 11.517 1.00 48.66 453 SER A C 1
ATOM 3645 O O . SER A 1 453 ? -26.429 -5.571 11.441 1.00 48.66 453 SER A O 1
ATOM 3647 N N . SER A 1 454 ? -26.540 -3.450 10.738 1.00 49.56 454 SER A N 1
ATOM 3648 C CA . SER A 1 454 ? -27.557 -3.697 9.702 1.00 49.56 454 SER A CA 1
ATOM 3649 C C . SER A 1 454 ? -27.019 -4.429 8.467 1.00 49.56 454 SER A C 1
ATOM 3651 O O . SER A 1 454 ? -27.798 -4.771 7.583 1.00 49.56 454 SER A O 1
ATOM 3653 N N . GLN A 1 455 ? -25.708 -4.673 8.398 1.00 60.00 455 GLN A N 1
ATOM 3654 C CA . GLN A 1 455 ? -25.047 -5.290 7.250 1.00 60.00 455 GLN A CA 1
ATOM 3655 C C . GLN A 1 455 ? -24.763 -6.788 7.425 1.00 60.00 455 GLN A C 1
ATOM 3657 O O . GLN A 1 455 ? -24.267 -7.397 6.481 1.00 60.00 455 GLN A O 1
ATOM 3662 N N . PHE A 1 456 ? -25.048 -7.379 8.594 1.00 68.00 456 PHE A N 1
ATOM 3663 C CA . PHE A 1 456 ? -24.742 -8.786 8.874 1.00 68.00 456 PHE A CA 1
ATOM 3664 C C . PHE A 1 456 ? -25.992 -9.672 8.913 1.00 68.00 456 PHE A C 1
ATOM 3666 O O . PHE A 1 456 ? -26.971 -9.367 9.596 1.00 68.00 456 PHE A O 1
ATOM 3673 N N . SER A 1 457 ? -25.936 -10.803 8.209 1.00 72.25 457 SER A N 1
ATOM 3674 C CA . SER A 1 457 ? -26.927 -11.880 8.300 1.00 72.25 457 SER A CA 1
ATOM 3675 C C . SER A 1 457 ? -26.631 -12.799 9.489 1.00 72.25 457 SER A C 1
ATOM 3677 O O . SER A 1 457 ? -25.479 -12.971 9.881 1.00 72.25 457 SER A O 1
ATOM 3679 N N . LYS A 1 458 ? -27.660 -13.468 10.032 1.00 74.44 458 LYS A N 1
ATOM 3680 C CA . LYS A 1 458 ? -27.505 -14.451 11.123 1.00 74.44 458 LYS A CA 1
ATOM 3681 C C . LYS A 1 458 ? -26.507 -15.566 10.782 1.00 74.44 458 LYS A C 1
ATOM 3683 O O . LYS A 1 458 ? -25.742 -15.965 11.649 1.00 74.44 458 LYS A O 1
ATOM 3688 N N . ALA A 1 459 ? -26.484 -16.012 9.525 1.00 76.81 459 ALA A N 1
ATOM 3689 C CA . ALA A 1 459 ? -25.580 -17.065 9.055 1.00 76.81 459 ALA A CA 1
ATOM 3690 C C . ALA A 1 459 ? -24.109 -16.616 8.972 1.00 76.81 459 ALA A C 1
ATOM 3692 O O . ALA A 1 459 ? -23.205 -17.441 9.001 1.00 76.81 459 ALA A O 1
ATOM 3693 N N . GLU A 1 460 ? -23.841 -15.311 8.868 1.00 76.69 460 GLU A N 1
ATOM 3694 C CA . GLU A 1 460 ? -22.466 -14.806 8.767 1.00 76.69 460 GLU A CA 1
ATOM 3695 C C . GLU A 1 460 ? -21.740 -14.851 10.113 1.00 76.69 460 GLU A C 1
ATOM 3697 O O . GLU A 1 460 ? -20.528 -15.020 10.144 1.00 76.69 460 GLU A O 1
ATOM 3702 N N . TYR A 1 461 ? -22.481 -14.784 11.222 1.00 75.94 461 TYR A N 1
ATOM 3703 C CA . TYR A 1 461 ? -21.949 -14.972 12.574 1.00 75.94 461 TYR A CA 1
ATOM 3704 C C . TYR A 1 461 ? -21.567 -16.427 12.887 1.00 75.94 461 TYR A C 1
ATOM 3706 O O . TYR A 1 461 ? -21.040 -16.702 13.960 1.00 75.94 461 TYR A O 1
ATOM 3714 N N . GLU A 1 462 ? -21.868 -17.364 11.986 1.00 78.25 462 GLU A N 1
ATOM 3715 C CA . GLU A 1 462 ? -21.541 -18.792 12.106 1.00 78.25 462 GLU A CA 1
ATOM 3716 C C . GLU A 1 462 ? -20.336 -19.200 11.258 1.00 78.25 462 GLU A C 1
ATOM 3718 O O . GLU A 1 462 ? -19.971 -20.373 11.221 1.00 78.25 462 GLU A O 1
ATOM 3723 N N . LEU A 1 463 ? -19.725 -18.243 10.559 1.00 81.56 463 LEU A N 1
ATOM 3724 C CA . LEU A 1 463 ? -18.516 -18.487 9.788 1.00 81.56 463 LEU A CA 1
ATOM 3725 C C . LEU A 1 463 ? -17.330 -18.791 10.710 1.00 81.56 463 LEU A C 1
ATOM 3727 O O . LEU A 1 463 ? -17.320 -18.423 11.884 1.00 81.56 463 LEU A O 1
ATOM 3731 N N . ASP A 1 464 ? -16.307 -19.430 10.140 1.00 83.31 464 ASP A N 1
ATOM 3732 C CA . ASP A 1 464 ? -15.011 -19.598 10.796 1.00 83.31 464 ASP A CA 1
ATOM 3733 C C . ASP A 1 464 ? -14.497 -18.244 11.307 1.00 83.31 464 ASP A C 1
ATOM 3735 O O . ASP A 1 464 ? -14.627 -17.227 10.620 1.00 83.31 464 ASP A O 1
ATOM 3739 N N . ILE A 1 465 ? -13.895 -18.241 12.496 1.00 83.81 465 ILE A N 1
ATOM 3740 C CA . ILE A 1 465 ? -13.370 -17.059 13.184 1.00 83.81 465 ILE A CA 1
ATOM 3741 C C . ILE A 1 465 ? -12.515 -16.190 12.253 1.00 83.81 465 ILE A C 1
ATOM 3743 O O . ILE A 1 465 ? -12.666 -14.967 12.246 1.00 83.81 465 ILE A O 1
ATOM 3747 N N . LYS A 1 466 ? -11.648 -16.792 11.429 1.00 83.44 466 LYS A N 1
ATOM 3748 C CA . LYS A 1 466 ? -10.774 -16.042 10.515 1.00 83.44 466 LYS A CA 1
ATOM 3749 C C . LYS A 1 466 ? -11.576 -15.327 9.423 1.00 83.44 466 LYS A C 1
ATOM 3751 O O . LYS A 1 466 ? -11.319 -14.159 9.123 1.00 83.44 466 LYS A O 1
ATOM 3756 N N . VAL A 1 467 ? -12.570 -16.010 8.858 1.00 84.00 467 VAL A N 1
ATOM 3757 C CA . VAL A 1 467 ? -13.454 -15.468 7.813 1.00 84.00 467 VAL A CA 1
ATOM 3758 C C . VAL A 1 467 ? -14.388 -14.407 8.397 1.00 84.00 467 VAL A C 1
ATOM 3760 O O . VAL A 1 467 ? -14.597 -13.361 7.783 1.00 84.00 467 VAL A O 1
ATOM 3763 N N . LEU A 1 468 ? -14.911 -14.640 9.601 1.00 84.00 468 LEU A N 1
ATOM 3764 C CA . LEU A 1 468 ? -15.727 -13.683 10.336 1.00 84.00 468 LEU A CA 1
ATOM 3765 C C . LEU A 1 468 ? -14.930 -12.414 10.645 1.00 84.00 468 LEU A C 1
ATOM 3767 O O . LEU A 1 468 ? -15.412 -11.318 10.371 1.00 84.00 468 LEU A O 1
ATOM 3771 N N . LEU A 1 469 ? -13.698 -12.544 11.143 1.00 85.38 469 LEU A N 1
ATOM 3772 C CA . LEU A 1 469 ? -12.827 -11.406 11.426 1.00 85.38 469 LEU A CA 1
ATOM 3773 C C . LEU A 1 469 ? -12.535 -10.594 10.158 1.00 85.38 469 LEU A C 1
ATOM 3775 O O . LEU A 1 469 ? -12.659 -9.368 10.170 1.00 85.38 469 LEU A O 1
ATOM 3779 N N . GLN A 1 470 ? -12.228 -11.266 9.046 1.00 85.75 470 GLN A N 1
ATOM 3780 C CA . GLN A 1 470 ? -12.066 -10.613 7.747 1.00 85.75 470 GLN A CA 1
ATOM 3781 C C . GLN A 1 470 ? -13.344 -9.881 7.317 1.00 85.75 470 GLN A C 1
ATOM 3783 O O . GLN A 1 470 ? -13.281 -8.749 6.841 1.00 85.75 470 GLN A O 1
ATOM 3788 N N . LEU A 1 471 ? -14.521 -10.480 7.502 1.00 84.00 471 LEU A N 1
ATOM 3789 C CA . LEU A 1 471 ? -15.796 -9.855 7.153 1.00 84.00 471 LEU A CA 1
ATOM 3790 C C . LEU A 1 471 ? -16.102 -8.635 8.035 1.00 84.00 471 LEU A C 1
ATOM 3792 O O . LEU A 1 471 ? -16.551 -7.603 7.534 1.00 84.00 471 LEU A O 1
ATOM 3796 N N . VAL A 1 472 ? -15.836 -8.736 9.338 1.00 83.94 472 VAL A N 1
ATOM 3797 C CA . VAL A 1 472 ? -16.030 -7.654 10.307 1.00 83.94 472 VAL A CA 1
ATOM 3798 C C . VAL A 1 472 ? -15.112 -6.481 9.997 1.00 83.94 472 VAL A C 1
ATOM 3800 O O . VAL A 1 472 ? -15.591 -5.353 9.868 1.00 83.94 472 VAL A O 1
ATOM 3803 N N . LEU A 1 473 ? -13.815 -6.730 9.824 1.00 85.44 473 LEU A N 1
ATOM 3804 C CA . LEU A 1 473 ? -12.842 -5.686 9.519 1.00 85.44 473 LEU A CA 1
ATOM 3805 C C . LEU A 1 473 ? -13.081 -5.083 8.132 1.00 85.44 473 LEU A C 1
ATOM 3807 O O . LEU A 1 473 ? -13.147 -3.862 8.016 1.00 85.44 473 LEU A O 1
ATOM 3811 N N . SER A 1 474 ? -13.322 -5.898 7.106 1.00 83.50 474 SER A N 1
ATOM 3812 C CA . SER A 1 474 ? -13.596 -5.391 5.755 1.00 83.50 474 SER A CA 1
ATOM 3813 C C . SER A 1 474 ? -14.871 -4.555 5.661 1.00 83.50 474 SER A C 1
ATOM 3815 O O . SER A 1 474 ? -14.905 -3.599 4.899 1.00 83.50 474 SER A O 1
ATOM 3817 N N . ARG A 1 475 ? -15.925 -4.856 6.431 1.00 81.56 475 ARG A N 1
ATOM 3818 C CA . ARG A 1 475 ? -17.130 -4.006 6.483 1.00 81.56 475 ARG A CA 1
ATOM 3819 C C . ARG A 1 475 ? -16.920 -2.765 7.338 1.00 81.56 475 ARG A C 1
ATOM 3821 O O . ARG A 1 475 ? -17.400 -1.696 6.970 1.00 81.56 475 ARG A O 1
ATOM 3828 N N . THR A 1 476 ? -16.170 -2.890 8.434 1.00 80.38 476 THR A N 1
ATOM 3829 C CA . THR A 1 476 ? -15.825 -1.753 9.302 1.00 80.38 476 THR A CA 1
ATOM 3830 C C . THR A 1 476 ? -14.998 -0.714 8.567 1.00 80.38 476 THR A C 1
ATOM 3832 O O . THR A 1 476 ? -15.287 0.476 8.635 1.00 80.38 476 THR A O 1
ATOM 3835 N N . PHE A 1 477 ? -14.025 -1.179 7.796 1.00 80.88 477 PHE A N 1
ATOM 3836 C CA . PHE A 1 477 ? -13.101 -0.358 7.032 1.00 80.88 477 PHE A CA 1
ATOM 3837 C C . PHE A 1 477 ? -13.374 -0.464 5.525 1.00 80.88 477 PHE A C 1
ATOM 3839 O O . PHE A 1 477 ? -12.449 -0.372 4.725 1.00 80.88 477 PHE A O 1
ATOM 3846 N N . GLY A 1 478 ? -14.636 -0.647 5.111 1.00 68.81 478 GLY A N 1
ATOM 3847 C CA . GLY A 1 478 ? -15.008 -0.915 3.709 1.00 68.81 478 GLY A CA 1
ATOM 3848 C C . GLY A 1 478 ? -14.675 0.199 2.716 1.00 68.81 478 GLY A C 1
ATOM 3849 O O . GLY A 1 478 ? -14.604 -0.045 1.515 1.00 68.81 478 GLY A O 1
ATOM 3850 N N . GLY A 1 479 ? -14.401 1.408 3.210 1.00 75.25 479 GLY A N 1
ATOM 3851 C CA . GLY A 1 479 ? -13.819 2.504 2.434 1.00 75.25 479 GLY A CA 1
ATOM 3852 C C . GLY A 1 479 ? -12.291 2.453 2.319 1.00 75.25 479 GLY A C 1
ATOM 3853 O O . GLY A 1 479 ? -11.703 3.416 1.850 1.00 75.25 479 GLY A O 1
ATOM 3854 N N . GLY A 1 480 ? -11.624 1.385 2.760 1.00 83.69 480 GLY A N 1
ATOM 3855 C CA . GLY A 1 480 ? -10.170 1.348 2.929 1.00 83.69 480 GLY A CA 1
ATOM 3856 C C . GLY A 1 480 ? -9.382 1.559 1.638 1.00 83.69 480 GLY A C 1
ATOM 3857 O O . GLY A 1 480 ? -8.431 2.339 1.623 1.00 83.69 480 GLY A O 1
ATOM 3858 N N . VAL A 1 481 ? -9.817 0.952 0.531 1.00 89.94 481 VAL A N 1
ATOM 3859 C CA . VAL A 1 481 ? -9.202 1.194 -0.786 1.00 89.94 481 VAL A CA 1
ATOM 3860 C C . VAL A 1 481 ? -9.434 2.633 -1.249 1.00 89.94 481 VAL A C 1
ATOM 3862 O O . VAL A 1 481 ? -8.517 3.262 -1.776 1.00 89.94 481 VAL A O 1
ATOM 3865 N N . ALA A 1 482 ? -10.613 3.200 -0.989 1.00 91.31 482 ALA A N 1
ATOM 3866 C CA . ALA A 1 482 ? -10.906 4.591 -1.325 1.00 91.31 482 ALA A CA 1
ATOM 3867 C C . ALA A 1 482 ? -10.109 5.585 -0.460 1.00 91.31 482 ALA A C 1
ATOM 3869 O O . ALA A 1 482 ? -9.659 6.624 -0.945 1.00 91.31 482 ALA A O 1
ATOM 3870 N N . THR A 1 483 ? -9.849 5.233 0.801 1.00 91.06 483 THR A N 1
ATOM 3871 C CA . THR A 1 483 ? -8.946 5.957 1.700 1.00 91.06 483 THR A CA 1
ATOM 3872 C C . THR A 1 483 ? -7.514 5.936 1.176 1.00 91.06 483 THR A C 1
ATOM 3874 O O . THR A 1 483 ? -6.896 6.992 1.052 1.00 91.06 483 THR A O 1
ATOM 3877 N N . LEU A 1 484 ? -6.993 4.753 0.830 1.00 94.94 484 LEU A N 1
ATOM 3878 C CA . LEU A 1 484 ? -5.664 4.625 0.233 1.00 94.94 484 LEU A CA 1
ATOM 3879 C C . LEU A 1 484 ? -5.587 5.434 -1.069 1.00 94.94 484 LEU A C 1
ATOM 3881 O O . LEU A 1 484 ? -4.624 6.165 -1.278 1.00 94.94 484 LEU A O 1
ATOM 3885 N N . THR A 1 485 ? -6.634 5.387 -1.892 1.00 94.62 485 THR A N 1
ATOM 3886 C CA . THR A 1 485 ? -6.749 6.169 -3.131 1.00 94.62 485 THR A CA 1
ATOM 3887 C C . THR A 1 485 ? -6.686 7.669 -2.868 1.00 94.62 485 THR A C 1
ATOM 3889 O O . THR A 1 485 ? -5.897 8.355 -3.512 1.00 94.62 485 THR A O 1
ATOM 3892 N N . GLN A 1 486 ? -7.429 8.190 -1.887 1.00 93.75 486 GLN A N 1
ATOM 3893 C CA . GLN A 1 486 ? -7.348 9.603 -1.503 1.00 93.75 486 GLN A CA 1
ATOM 3894 C C . GLN A 1 486 ? -5.933 9.992 -1.060 1.00 93.75 486 GLN A C 1
ATOM 3896 O O . GLN A 1 486 ? -5.422 11.028 -1.485 1.00 93.75 486 GLN A O 1
ATOM 3901 N N . THR A 1 487 ? -5.288 9.168 -0.232 1.00 94.12 487 THR A N 1
ATOM 3902 C CA . THR A 1 487 ? -3.918 9.415 0.232 1.00 94.12 487 THR A CA 1
ATOM 3903 C C . THR A 1 487 ? -2.921 9.414 -0.922 1.00 94.12 487 THR A C 1
ATOM 3905 O O . THR A 1 487 ? -2.110 10.334 -1.028 1.00 94.12 487 THR A O 1
ATOM 3908 N N . MET A 1 488 ? -3.017 8.435 -1.824 1.00 95.25 488 MET A N 1
ATOM 3909 C CA . MET A 1 488 ? -2.191 8.373 -3.025 1.00 95.25 488 MET A CA 1
ATOM 3910 C C . MET A 1 488 ? -2.424 9.603 -3.901 1.00 95.25 488 MET A C 1
ATOM 3912 O O . MET A 1 488 ? -1.473 10.304 -4.205 1.00 95.25 488 MET A O 1
ATOM 3916 N N . VAL A 1 489 ? -3.666 9.955 -4.235 1.00 94.25 489 VAL A N 1
ATOM 3917 C CA . VAL A 1 489 ? -3.970 11.135 -5.067 1.00 94.25 489 VAL A CA 1
ATOM 3918 C C . VAL A 1 489 ? -3.453 12.437 -4.444 1.00 94.25 489 VAL A C 1
ATOM 3920 O O . VAL A 1 489 ? -2.991 13.312 -5.175 1.00 94.25 489 VAL A O 1
ATOM 3923 N N . ALA A 1 490 ? -3.508 12.571 -3.116 1.00 92.94 490 ALA A N 1
ATOM 3924 C CA . ALA A 1 490 ? -3.062 13.770 -2.409 1.00 92.94 490 ALA A CA 1
ATOM 3925 C C . ALA A 1 490 ? -1.532 13.910 -2.311 1.00 92.94 490 ALA A C 1
ATOM 3927 O O . ALA A 1 490 ? -1.039 15.028 -2.152 1.00 92.94 490 ALA A O 1
ATOM 3928 N N . LYS A 1 491 ? -0.780 12.801 -2.342 1.00 92.94 491 LYS A N 1
ATOM 3929 C CA . LYS A 1 491 ? 0.683 12.793 -2.140 1.00 92.94 491 LYS A CA 1
ATOM 3930 C C . LYS A 1 491 ? 1.490 12.454 -3.380 1.00 92.94 491 LYS A C 1
ATOM 3932 O O . LYS A 1 491 ? 2.619 12.925 -3.509 1.00 92.94 491 LYS A O 1
ATOM 3937 N N . PHE A 1 492 ? 0.938 11.632 -4.257 1.00 94.62 492 PHE A N 1
ATOM 3938 C CA . PHE A 1 492 ? 1.579 11.198 -5.483 1.00 94.62 492 PHE A CA 1
ATOM 3939 C C . PHE A 1 492 ? 1.411 12.231 -6.585 1.00 94.62 492 PHE A C 1
ATOM 3941 O O . PHE A 1 492 ? 0.319 12.770 -6.795 1.00 94.62 492 PHE A O 1
ATOM 3948 N N . GLN A 1 493 ? 2.500 12.442 -7.317 1.00 92.69 493 GLN A N 1
ATOM 3949 C CA . GLN A 1 493 ? 2.499 13.239 -8.533 1.00 92.69 493 GLN A CA 1
ATOM 3950 C C . GLN A 1 493 ? 1.630 12.556 -9.583 1.00 92.69 493 GLN A C 1
ATOM 3952 O O . GLN A 1 493 ? 1.597 11.322 -9.679 1.00 92.69 493 GLN A O 1
ATOM 3957 N N . ASP A 1 494 ? 0.912 13.366 -10.356 1.00 94.69 494 ASP A N 1
ATOM 3958 C CA . ASP A 1 494 ? 0.257 12.873 -11.558 1.00 94.69 494 ASP A CA 1
ATOM 3959 C C . ASP A 1 494 ? 1.271 12.588 -12.670 1.00 94.69 494 ASP A C 1
ATOM 3961 O O . ASP A 1 494 ? 2.417 13.039 -12.615 1.00 94.69 494 ASP A O 1
ATOM 3965 N N . ALA A 1 495 ? 0.854 11.828 -13.685 1.00 93.25 495 ALA A N 1
ATOM 3966 C CA . ALA A 1 495 ? 1.752 11.437 -14.767 1.00 93.25 495 ALA A CA 1
ATOM 3967 C C . ALA A 1 495 ? 2.331 12.650 -15.521 1.00 93.25 495 ALA A C 1
ATOM 3969 O O . ALA A 1 495 ? 3.442 12.573 -16.041 1.00 93.25 495 ALA A O 1
ATOM 3970 N N . LYS A 1 496 ? 1.625 13.789 -15.568 1.00 92.31 496 LYS A N 1
ATOM 3971 C CA . LYS A 1 496 ? 2.108 14.995 -16.253 1.00 92.31 496 LYS A CA 1
ATOM 3972 C C . LYS A 1 496 ? 3.226 15.672 -15.466 1.00 92.31 496 LYS A C 1
ATOM 3974 O O . LYS A 1 496 ? 4.273 15.968 -16.035 1.00 92.31 496 LYS A O 1
ATOM 3979 N N . GLU A 1 497 ? 3.008 15.913 -14.177 1.00 91.50 497 GLU A N 1
ATOM 3980 C CA . GLU A 1 497 ? 4.013 16.485 -13.280 1.00 91.50 497 GLU A CA 1
ATOM 3981 C C . GLU A 1 497 ? 5.242 15.578 -13.188 1.00 91.50 497 GLU A C 1
ATOM 3983 O O . GLU A 1 497 ? 6.372 16.051 -13.310 1.00 91.50 497 GLU A O 1
ATOM 3988 N N . ALA A 1 498 ? 5.023 14.270 -13.046 1.00 90.62 498 ALA A N 1
ATOM 3989 C CA . ALA A 1 498 ? 6.096 13.298 -12.919 1.00 90.62 498 ALA A CA 1
ATOM 3990 C C . ALA A 1 498 ? 6.923 13.150 -14.203 1.00 90.62 498 ALA A C 1
ATOM 3992 O O . ALA A 1 498 ? 8.145 13.038 -14.121 1.00 90.62 498 ALA A O 1
ATOM 3993 N N . THR A 1 499 ? 6.303 13.224 -15.389 1.00 89.75 499 THR A N 1
ATOM 3994 C CA . THR A 1 499 ? 7.037 13.167 -16.667 1.00 89.75 499 THR A CA 1
ATOM 3995 C C . THR A 1 499 ? 8.080 14.283 -16.756 1.00 89.75 499 THR A C 1
ATOM 3997 O O . THR A 1 499 ? 9.216 14.033 -17.158 1.00 89.75 499 THR A O 1
ATOM 4000 N N . ALA A 1 500 ? 7.744 15.500 -16.321 1.00 87.25 500 ALA A N 1
ATOM 4001 C CA . ALA A 1 500 ? 8.685 16.619 -16.325 1.00 87.25 500 ALA A CA 1
ATOM 4002 C C . ALA A 1 500 ? 9.902 16.383 -15.411 1.00 87.25 500 ALA A C 1
ATOM 4004 O O . ALA A 1 500 ? 10.990 16.887 -15.691 1.00 87.25 500 ALA A O 1
ATOM 4005 N N . ASP A 1 501 ? 9.741 15.629 -14.323 1.00 85.50 501 ASP A N 1
ATOM 4006 C CA . ASP A 1 501 ? 10.844 15.260 -13.435 1.00 85.50 501 ASP A CA 1
ATOM 4007 C C . ASP A 1 501 ? 11.630 14.056 -13.976 1.00 85.50 501 ASP A C 1
ATOM 4009 O O . ASP A 1 501 ? 12.861 14.084 -13.992 1.00 85.50 501 ASP A O 1
ATOM 4013 N N . LEU A 1 502 ? 10.945 13.053 -14.534 1.00 85.38 502 LEU A N 1
ATOM 4014 C CA . LEU A 1 502 ? 11.562 11.886 -15.172 1.00 85.38 502 LEU A CA 1
ATOM 4015 C C . LEU A 1 502 ? 12.467 12.264 -16.344 1.00 85.38 502 LEU A C 1
ATOM 4017 O O . LEU A 1 502 ? 13.560 11.714 -16.461 1.00 85.38 502 LEU A O 1
ATOM 4021 N N . VAL A 1 503 ? 12.044 13.200 -17.198 1.00 86.56 503 VAL A N 1
ATOM 4022 C CA . VAL A 1 503 ? 12.838 13.646 -18.354 1.00 86.56 503 VAL A CA 1
ATOM 4023 C C . VAL A 1 503 ? 14.176 14.229 -17.900 1.00 86.56 503 VAL A C 1
ATOM 4025 O O . VAL A 1 503 ? 15.209 13.899 -18.471 1.00 86.56 503 VAL A O 1
ATOM 4028 N N . LYS A 1 504 ? 14.202 15.011 -16.814 1.00 81.75 504 LYS A N 1
ATOM 4029 C CA . LYS A 1 504 ? 15.4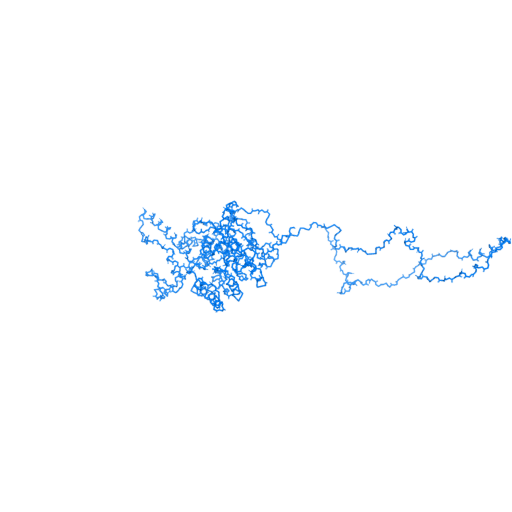45 15.609 -16.294 1.00 81.75 504 LYS A CA 1
ATOM 4030 C C . LYS A 1 504 ? 16.457 14.566 -15.817 1.00 81.75 504 LYS A C 1
ATOM 4032 O O . LYS A 1 504 ? 17.652 14.849 -15.822 1.00 81.75 504 LYS A O 1
ATOM 4037 N N . VAL A 1 505 ? 15.979 13.413 -15.347 1.00 79.69 505 VAL A N 1
ATOM 4038 C CA . VAL A 1 505 ? 16.814 12.368 -14.736 1.00 79.69 505 VAL A CA 1
ATOM 4039 C C . VAL A 1 505 ? 17.201 11.290 -15.748 1.00 79.69 505 VAL A C 1
ATOM 4041 O O . VAL A 1 505 ? 18.350 10.857 -15.767 1.00 79.69 505 VAL A O 1
ATOM 4044 N N . ASN A 1 506 ? 16.257 10.853 -16.584 1.00 81.50 506 ASN A N 1
ATOM 4045 C CA . ASN A 1 506 ? 16.403 9.651 -17.407 1.00 81.50 506 ASN A CA 1
ATOM 4046 C C . ASN A 1 506 ? 16.619 9.934 -18.898 1.00 81.50 506 ASN A C 1
ATOM 4048 O O . ASN A 1 506 ? 17.092 9.048 -19.607 1.00 81.50 506 ASN A O 1
ATOM 4052 N N . TYR A 1 507 ? 16.254 11.116 -19.403 1.00 84.62 507 TYR A N 1
ATOM 4053 C CA . TYR A 1 507 ? 16.380 11.408 -20.829 1.00 84.62 507 TYR A CA 1
ATOM 4054 C C . TYR A 1 507 ? 17.791 11.905 -21.153 1.00 84.62 507 TYR A C 1
ATOM 4056 O O . TYR A 1 507 ? 18.203 12.990 -20.737 1.00 84.62 507 TYR A O 1
ATOM 4064 N N . ALA A 1 508 ? 18.532 11.114 -21.929 1.00 82.44 508 ALA A N 1
ATOM 4065 C CA . ALA A 1 508 ? 19.770 11.571 -22.541 1.00 82.44 508 ALA A CA 1
ATOM 4066 C C . ALA A 1 508 ? 19.411 12.599 -23.620 1.00 82.44 508 ALA A C 1
ATOM 4068 O O . ALA A 1 508 ? 18.870 12.248 -24.666 1.00 82.44 508 ALA A O 1
ATOM 4069 N N . ARG A 1 509 ? 19.650 13.881 -23.321 1.00 77.31 509 ARG A N 1
ATOM 4070 C CA . ARG A 1 509 ? 19.307 15.001 -24.204 1.00 77.31 509 ARG A CA 1
ATOM 4071 C C . ARG A 1 509 ? 19.810 14.757 -25.622 1.00 77.31 509 ARG A C 1
ATOM 4073 O O . ARG A 1 509 ? 20.996 14.507 -25.820 1.00 77.31 509 ARG A O 1
ATOM 4080 N N . SER A 1 510 ? 18.910 14.890 -26.592 1.00 73.81 510 SER A N 1
ATOM 4081 C CA . SER A 1 510 ? 19.286 14.895 -28.001 1.00 73.81 510 SER A CA 1
ATOM 4082 C C . SER A 1 510 ? 19.984 16.212 -28.339 1.00 73.81 510 SER A C 1
ATOM 4084 O O . SER A 1 510 ? 19.484 17.287 -28.004 1.00 73.81 510 SER A O 1
ATOM 4086 N N . THR A 1 511 ? 21.134 16.131 -29.005 1.00 71.88 511 THR A N 1
ATOM 4087 C CA . THR A 1 511 ? 21.806 17.291 -29.608 1.00 71.88 511 THR A CA 1
ATOM 4088 C C . THR A 1 511 ? 21.066 17.814 -30.834 1.00 71.88 511 THR A C 1
ATOM 4090 O O . THR A 1 511 ? 21.213 18.985 -31.176 1.00 71.88 511 THR A O 1
ATOM 4093 N N . ASP A 1 512 ? 20.261 16.961 -31.466 1.00 75.38 512 ASP A N 1
ATOM 4094 C CA . ASP A 1 512 ? 19.715 17.195 -32.802 1.00 75.38 512 ASP A CA 1
ATOM 4095 C C . ASP A 1 512 ? 18.338 17.866 -32.746 1.00 75.38 512 ASP A C 1
ATOM 4097 O O . ASP A 1 512 ? 18.010 18.680 -33.607 1.00 75.38 512 ASP A O 1
ATOM 4101 N N . ASP A 1 513 ? 17.549 17.581 -31.702 1.00 77.81 513 ASP A N 1
ATOM 4102 C CA . ASP A 1 513 ? 16.257 18.232 -31.464 1.00 77.81 513 ASP A CA 1
ATOM 4103 C C . ASP A 1 513 ? 16.061 18.607 -29.980 1.00 77.81 513 ASP A C 1
ATOM 4105 O O . ASP A 1 513 ? 15.520 17.827 -29.185 1.00 77.81 513 ASP A O 1
ATOM 4109 N N . PRO A 1 514 ? 16.451 19.835 -29.588 1.00 77.19 514 PRO A N 1
ATOM 4110 C CA . PRO A 1 514 ? 16.225 20.357 -28.241 1.00 77.19 514 PRO A CA 1
ATOM 4111 C C . PRO A 1 514 ? 14.740 20.565 -27.904 1.00 77.19 514 PRO A C 1
ATOM 4113 O O . PRO A 1 514 ? 14.383 20.704 -26.733 1.00 77.19 514 PRO A O 1
ATOM 4116 N N . SER A 1 515 ? 13.855 20.616 -28.908 1.00 84.00 515 SER A N 1
ATOM 4117 C CA . SER A 1 515 ? 12.419 20.810 -28.688 1.00 84.00 515 SER A CA 1
ATOM 4118 C C . SER A 1 515 ? 11.738 19.542 -28.167 1.00 84.00 515 SER A C 1
ATOM 4120 O O . SER A 1 515 ? 10.738 19.637 -27.448 1.00 84.00 515 SER A O 1
ATOM 4122 N N . LEU A 1 516 ? 12.325 18.372 -28.436 1.00 84.94 516 LEU A N 1
ATOM 4123 C CA . LEU A 1 516 ? 11.804 17.075 -28.020 1.00 84.94 516 LEU A CA 1
ATOM 4124 C C . LEU A 1 516 ? 11.766 16.927 -26.489 1.00 84.94 516 LEU A C 1
ATOM 4126 O O . LEU A 1 516 ? 10.769 16.457 -25.950 1.00 84.94 516 LEU A O 1
ATOM 4130 N N . GLU A 1 517 ? 12.781 17.418 -25.764 1.00 84.94 517 GLU A N 1
ATOM 4131 C CA . GLU A 1 517 ? 12.796 17.415 -24.285 1.00 84.94 517 GLU A CA 1
ATOM 4132 C C . GLU A 1 517 ? 11.577 18.157 -23.717 1.00 84.94 517 GLU A C 1
ATOM 4134 O O . GLU A 1 517 ? 10.907 17.680 -22.794 1.00 84.94 517 GLU A O 1
ATOM 4139 N N . ARG A 1 518 ? 11.249 19.312 -24.307 1.00 85.56 518 ARG A N 1
ATOM 4140 C CA . ARG A 1 518 ? 10.086 20.111 -23.914 1.00 85.56 518 ARG A CA 1
ATOM 4141 C C . ARG A 1 518 ? 8.779 19.394 -24.251 1.00 85.56 518 ARG A C 1
ATOM 4143 O O . ARG A 1 518 ? 7.894 19.345 -23.403 1.00 85.56 518 ARG A O 1
ATOM 4150 N N . GLN A 1 519 ? 8.666 18.820 -25.447 1.00 87.69 519 GLN A N 1
ATOM 4151 C CA . GLN A 1 519 ? 7.454 18.120 -25.884 1.00 87.69 519 GLN A CA 1
ATOM 4152 C C . GLN A 1 519 ? 7.169 16.862 -25.049 1.00 87.69 519 GLN A C 1
ATOM 4154 O O . GLN A 1 519 ? 6.016 16.627 -24.685 1.00 87.69 519 GLN A O 1
ATOM 4159 N N . ILE A 1 520 ? 8.204 16.097 -24.677 1.00 88.31 520 ILE A N 1
ATOM 4160 C CA . ILE A 1 520 ? 8.062 14.953 -23.764 1.00 88.31 520 ILE A CA 1
ATOM 4161 C C . ILE A 1 520 ? 7.629 15.450 -22.379 1.00 88.31 520 ILE A C 1
ATOM 4163 O O . ILE A 1 520 ? 6.674 14.925 -21.811 1.00 88.31 520 ILE A O 1
ATOM 4167 N N . SER A 1 521 ? 8.264 16.509 -21.863 1.00 87.94 521 SER A N 1
ATOM 4168 C CA . SER A 1 521 ? 7.935 17.086 -20.548 1.00 87.94 521 SER A CA 1
ATOM 4169 C C . SER A 1 521 ? 6.496 17.607 -20.451 1.00 87.94 521 SER A C 1
ATOM 4171 O O . SER A 1 521 ? 5.919 17.627 -19.366 1.00 87.94 521 SER A O 1
ATOM 4173 N N . GLU A 1 522 ? 5.893 18.026 -21.567 1.00 88.44 522 GLU A N 1
ATOM 4174 C CA . GLU A 1 522 ? 4.493 18.466 -21.615 1.00 88.44 522 GLU A CA 1
ATOM 4175 C C . GLU A 1 522 ? 3.490 17.304 -21.457 1.00 88.44 522 GLU A C 1
ATOM 4177 O O . GLU A 1 522 ? 2.326 17.560 -21.123 1.00 88.44 522 GLU A O 1
ATOM 4182 N N . CYS A 1 523 ? 3.935 16.050 -21.643 1.00 89.00 523 CYS A N 1
ATOM 4183 C CA . CYS A 1 523 ? 3.140 14.822 -21.517 1.00 89.00 523 CYS A CA 1
ATOM 4184 C C . CYS A 1 523 ? 1.819 14.906 -22.312 1.00 89.00 523 CYS A C 1
ATOM 4186 O O . CYS A 1 523 ? 0.729 14.616 -21.812 1.00 89.00 523 CYS A O 1
ATOM 4188 N N . SER A 1 524 ? 1.897 15.399 -23.553 1.00 87.19 524 SER A N 1
ATOM 4189 C CA . SER A 1 524 ? 0.729 15.600 -24.414 1.00 87.19 524 SER A CA 1
ATOM 4190 C C . SER A 1 524 ? 0.418 14.337 -25.225 1.00 87.19 524 SER A C 1
ATOM 4192 O O . SER A 1 524 ? 1.287 13.880 -25.966 1.00 87.19 524 SER A O 1
ATOM 4194 N N . PRO A 1 525 ? -0.832 13.830 -25.217 1.00 85.69 525 PRO A N 1
ATOM 4195 C CA . PRO A 1 525 ? -1.238 12.706 -26.068 1.00 85.69 525 PRO A CA 1
ATOM 4196 C C . PRO A 1 525 ? -1.122 12.976 -27.577 1.00 85.69 525 PRO A C 1
ATOM 4198 O O . PRO A 1 525 ? -1.207 12.051 -28.374 1.00 85.69 525 PRO A O 1
ATOM 4201 N N . LYS A 1 526 ? -0.985 14.248 -27.978 1.00 88.19 526 LYS A N 1
ATOM 4202 C CA . LYS A 1 526 ? -0.817 14.675 -29.377 1.00 88.19 526 LYS A CA 1
ATOM 4203 C C . LYS A 1 526 ? 0.643 14.975 -29.740 1.00 88.19 526 LYS A C 1
ATOM 4205 O O . LYS A 1 526 ? 0.894 15.495 -30.823 1.00 88.19 526 LYS A O 1
ATOM 4210 N N . GLY A 1 527 ? 1.571 14.750 -28.810 1.00 86.06 527 GLY A N 1
ATOM 4211 C CA . GLY A 1 527 ? 3.001 14.949 -29.019 1.00 86.06 527 GLY A CA 1
ATOM 4212 C C . GLY A 1 527 ? 3.649 13.820 -29.832 1.00 86.06 527 GLY A C 1
ATOM 4213 O O . GLY A 1 527 ? 2.960 12.898 -30.276 1.00 86.06 527 GLY A O 1
ATOM 4214 N N . PRO A 1 528 ? 4.975 13.882 -30.030 1.00 88.62 528 PRO A N 1
ATOM 4215 C CA . PRO A 1 528 ? 5.729 12.806 -30.661 1.00 88.62 528 PRO A CA 1
ATOM 4216 C C . PRO A 1 528 ? 5.655 11.523 -29.826 1.00 88.62 528 PRO A C 1
ATOM 4218 O O . PRO A 1 528 ? 5.642 11.559 -28.594 1.00 88.62 528 PRO A O 1
ATOM 4221 N N . LEU A 1 529 ? 5.621 10.375 -30.505 1.00 90.69 529 LEU A N 1
ATOM 4222 C CA . LEU A 1 529 ? 5.608 9.077 -29.842 1.00 90.69 529 LEU A CA 1
ATOM 4223 C C . LEU A 1 529 ? 6.993 8.776 -29.260 1.00 90.69 529 LEU A C 1
ATOM 4225 O O . LEU A 1 529 ? 7.946 8.535 -29.998 1.00 90.69 529 LEU A O 1
ATOM 4229 N N . CYS A 1 530 ? 7.087 8.745 -27.933 1.00 88.12 530 CYS A N 1
ATOM 4230 C CA . CYS A 1 530 ? 8.288 8.346 -27.207 1.00 88.12 530 CYS A CA 1
ATOM 4231 C C . CYS A 1 530 ? 7.936 7.224 -26.228 1.00 88.12 530 CYS A C 1
ATOM 4233 O O . CYS A 1 530 ? 7.057 7.390 -25.384 1.00 88.12 530 CYS A O 1
ATOM 4235 N N . ILE A 1 531 ? 8.616 6.082 -26.339 1.00 90.25 531 ILE A N 1
ATOM 4236 C CA . ILE A 1 531 ? 8.375 4.904 -25.499 1.00 90.25 531 ILE A CA 1
ATOM 4237 C C . ILE A 1 531 ? 9.683 4.524 -24.809 1.00 90.25 531 ILE A C 1
ATOM 4239 O O . ILE A 1 531 ? 10.720 4.412 -25.458 1.00 90.25 531 ILE A O 1
ATOM 4243 N N . ASN A 1 532 ? 9.621 4.299 -23.497 1.00 88.94 532 ASN A N 1
ATOM 4244 C CA . ASN A 1 532 ? 10.729 3.762 -22.714 1.00 88.94 532 ASN A CA 1
ATOM 4245 C C . ASN A 1 532 ? 10.405 2.327 -22.283 1.00 88.94 532 ASN A C 1
ATOM 4247 O O . ASN A 1 532 ? 9.556 2.111 -21.417 1.00 88.94 532 ASN A O 1
ATOM 4251 N N . ILE A 1 533 ? 11.076 1.349 -22.891 1.00 92.44 533 ILE A N 1
ATOM 4252 C CA . ILE A 1 533 ? 10.905 -0.070 -22.568 1.00 92.44 533 ILE A CA 1
ATOM 4253 C C . ILE A 1 533 ? 11.964 -0.456 -21.536 1.00 92.44 533 ILE A C 1
ATOM 4255 O O . ILE A 1 533 ? 13.156 -0.436 -21.825 1.00 92.44 533 ILE A O 1
ATOM 4259 N N . VAL A 1 534 ? 11.523 -0.811 -20.327 1.00 91.31 534 VAL A N 1
ATOM 4260 C CA . VAL A 1 534 ? 12.423 -1.180 -19.216 1.00 91.31 534 VAL A CA 1
ATOM 4261 C C . VAL A 1 534 ? 12.371 -2.676 -18.901 1.00 91.31 534 VAL A C 1
ATOM 4263 O O . VAL A 1 534 ? 13.327 -3.225 -18.357 1.00 91.31 534 VAL A O 1
ATOM 4266 N N . LYS A 1 535 ? 11.263 -3.347 -19.232 1.00 90.38 535 LYS A N 1
ATOM 4267 C CA . LYS A 1 535 ? 11.045 -4.755 -18.907 1.00 90.38 535 LYS A CA 1
ATOM 4268 C C . LYS A 1 535 ? 10.357 -5.485 -20.054 1.00 90.38 535 LYS A C 1
ATOM 4270 O O . LYS A 1 535 ? 9.435 -4.951 -20.665 1.00 90.38 535 LYS A O 1
ATOM 4275 N N . HIS A 1 536 ? 10.791 -6.721 -20.286 1.00 89.50 536 HIS A N 1
ATOM 4276 C CA . HIS A 1 536 ? 10.154 -7.664 -21.197 1.00 89.50 536 HIS A CA 1
ATOM 4277 C C . HIS A 1 536 ? 9.423 -8.736 -20.389 1.00 89.50 536 HIS A C 1
ATOM 4279 O O . HIS A 1 536 ? 10.000 -9.349 -19.489 1.00 89.50 536 HIS A O 1
ATOM 4285 N N . PHE A 1 537 ? 8.151 -8.945 -20.711 1.00 84.75 537 PHE A N 1
ATOM 4286 C CA . PHE A 1 537 ? 7.352 -10.042 -20.182 1.00 84.75 537 PHE A CA 1
ATOM 4287 C C . PHE A 1 537 ? 7.332 -11.149 -21.226 1.00 84.75 537 PHE A C 1
ATOM 4289 O O . PHE A 1 537 ? 6.905 -10.917 -22.354 1.00 84.75 537 PHE A O 1
ATOM 4296 N N . TYR A 1 538 ? 7.843 -12.324 -20.865 1.00 74.38 538 TYR A N 1
ATOM 4297 C CA . TYR A 1 538 ? 7.803 -13.485 -21.744 1.00 74.38 538 TYR A CA 1
ATOM 4298 C C . TYR A 1 538 ? 6.386 -14.062 -21.741 1.00 74.38 538 TYR A C 1
ATOM 4300 O O . TYR A 1 538 ? 5.867 -14.425 -20.682 1.00 74.38 538 TYR A O 1
ATOM 4308 N N . ASP A 1 539 ? 5.775 -14.111 -22.923 1.00 65.75 539 ASP A N 1
ATOM 4309 C CA . ASP A 1 539 ? 4.558 -14.874 -23.186 1.00 65.75 539 ASP A CA 1
ATOM 4310 C C . ASP A 1 539 ? 5.012 -16.242 -23.708 1.00 65.75 539 ASP A C 1
ATOM 4312 O O . ASP A 1 539 ? 5.536 -16.342 -24.814 1.00 65.75 539 ASP A O 1
ATOM 4316 N N . GLU A 1 540 ? 4.915 -17.281 -22.879 1.00 51.28 540 GLU A N 1
ATOM 4317 C CA . GLU A 1 540 ? 5.287 -18.655 -23.255 1.00 51.28 540 GLU A CA 1
ATOM 4318 C C . GLU A 1 540 ? 4.096 -19.416 -23.865 1.00 51.28 540 GLU A C 1
ATOM 4320 O O . GLU A 1 540 ? 3.896 -20.597 -23.583 1.00 51.28 540 GLU A O 1
ATOM 4325 N N . ARG A 1 541 ? 3.267 -18.722 -24.654 1.00 46.72 541 ARG A N 1
ATOM 4326 C CA . ARG A 1 541 ? 2.196 -19.353 -25.437 1.00 46.72 541 ARG A CA 1
ATOM 4327 C C . ARG A 1 541 ? 2.733 -20.227 -26.557 1.00 46.72 541 ARG A C 1
ATOM 4329 O O . ARG A 1 541 ? 3.720 -19.816 -27.209 1.00 46.72 541 ARG A O 1
#

Sequence (541 aa):
LAQMDPDRAADQEELYDEFGNYLGPDLQNQEEAAESDSDQEDLESQIRESNAQMVPRDQEMNEEYYRRGRQVVLNEDKNYYPDAEAVFGEGVEAKVEEEDHQPITQPIIEPPKTKFNQVFRREEPELKYSTSYMVQVMSRPQLIRNVAILGALHHGKTLLSDMLIESTLAGDKKATNKNKPQRYTDSRVDEIDKEISVKAAPFQVLLEDLRKKNYAFNVIDTPGHPDFKDEIAASLRLADNALIVVDVLEGVTAYTEILIKMALKTEKKMVFCLNKLDRLVLELKLPPNDGYLKIKAVLDEVNITIQQFLASHSHSKVDKEKAFVSPLNGNVVFGCTEFKALFTLESFAAMYRQKQEVVKDLSARARIHGAQTKIDEQLIDAAKFSHFLWGDVYFNPETRKFQKKWQMTAQGPSPSSFVHFVLEPFYKIITQSLTADKDNLQRILKLELLGISSQFSKAEYELDIKVLLQLVLSRTFGGGVATLTQTMVAKFQDAKEATADLVKVNYARSTDDPSLERQISECSPKGPLCINIVKHFYDER

Foldseek 3Di:
DDDDDPPPPPPPPVQADPVGDGDDDDDDDDDDDDDDDDDPPPPVPVVPPVPDDDDDDDDDDDPPPPPDDDDDDDPVRDPPDDDPCVVPHPVDDDDDDPDDPDDPVDDPDDDDDDPPQFADDPDDFAWPDDPVVLVVQVQDLLQEFEEEEAEAWPLCLQLLVLLQVVLGGPDDPPPDPPPDDDRPQQGGPVCVVVVWDQAWGWDWDWFAAPVRDTGIYTYTRATRYPVNVLRVLLSLLRGQAYEYRAALVVACDPVNLVSLLSCQVSVHFYAYEHEDLVCVCPPVVDQLQVSQVSNVVSLVVSLVSQVVSCVVCVPRPDDNVLSRDDLLNLRYWYYYSLLSFIDGLLRLLVLVLLLLVVVVVVVVVVVVVVDDDDHDPDGDPSNVRSNQQDDQWFADPVVRDIDNHWDQDPVGTGDRSVSVSPVVLVSCLLVCLVDPDPVVNLVCCCPVQSHQSVPDDPVLSVDDSSSNSSVSNCSSRVCRSSSVVNSCSVGGGGSLCSQLVSLVPPPPQDPVDNVLSVQSSRVRPPGDDDDDDSDDDDDSD

Organism: NCBI:txid1082188

pLDDT: mean 78.46, std 18.54, range [28.14, 97.88]

InterPro domains:
  IPR000795 Translational (tr)-type GTP-binding domain [PF00009] (144-310)
  IPR000795 Translational (tr)-type GTP-binding domain [PR00315] (146-159)
  IPR000795 Translational (tr)-type GTP-binding domain [PR00315] (218-228)
  IPR000795 Translational (tr)-type GTP-binding domain [PR00315] (234-245)
  IPR000795 Translational (tr)-type GTP-binding domain [PR00315] (270-279)
  IPR000795 Translational (tr)-type GTP-binding domain [PS51722] (142-355)
  IPR005225 Small GTP-binding domain [TIGR00231] (145-279)
  IPR027417 P-loop containing nucleoside triphosphate hydrolase [G3DSA:3.40.50.300] (128-360)
  IPR027417 P-loop containing nucleoside triphosphate hydrolase [SSF52540] (129-477)
  IPR031950 116kDa U5 small nuclear ribonucleoprotein component, N-terminal [PF16004] (13-119)

Secondary structure (DSSP, 8-state):
--PPPGGGSSTTGGGB-TT--B------------------SSSTTTTTTSSSS---------TTTTS---PPPPSTT---S--HHHHH-TTS------S-SS-TTS-SS--------B---SSPPPBSS-HHHHHHHHT-GGGEEEEEEE-STTSSHHHHHHHHHHHHB-S-TT-S-TTS---SS--BHHHHHHTS--S-EEEEEEEE-TTS-EEEEEEEE---SGGGHHHHHHHHHH-SEEEEEEETTT-S-HHHHHHHHHHHHTT-EEEEEEE-THHHHHTS---HHHHHHHHHHHHHHHHHHHHHHHHH-TT----HHHH---GGGT-EEEEETTTTEEE-HHHHHHHHHHHHHHHHHHHHHHHHTT-------SPP-HHHHHHTSSSS-EEETTTTEEESS--EETTEEPPBHHIIIIIHHHHHHHHHHHH--HHHHHHHHHHTSTTGGGG--GGGGGS-HHHHHHHHHHHHTTTHHHHHHHHHHHHSPPHHHHHHHHHHHH----SS-HHHHHHHHTT-TTS--------------

Radius of gyration: 42.7 Å; chains: 1; bounding box: 98×114×118 Å